Protein AF-A0A3M1XKI7-F1 (afdb_monomer)

pLDDT: mean 86.32, std 14.81, range [27.19, 98.44]

Sequence (392 aa):
MALGYVKENATAPNPTESLELVKTAMKYSIGLILTGIVLGLWGLAGMALGGWLFWTTPSRTWWDELGALIIVLGFIFFGGGVSTLIQGLTASTAVAHVAVAPAEARLGETLTLHITLTPRRTLRAGPATLTLNGKEFIKLWSGHITWSHTAQIVHQTLTLAETVDLVANQPQTYTAQLTLPLEAMPTFYRKEVLDCKLAFDWEIAFRLRLPGSPDLKEAVSLHVLPQAAKRPIVVSPSAPSLLTTDSLHLNVSRTTSALGDAVTGEITWFDLADAARPRALRIELGYRTVAGKWFWEKRRWEHVVDQATLSPLPSQRQRFTLRVTPESPLSYDGRLYQITWFLRAVADRPWAPDLRVELPLRILPPFNEAPSMLQQPDAHGARQSPLNPSHA

Structure (mmCIF, N/CA/C/O backbone):
data_AF-A0A3M1XKI7-F1
#
_entry.id   AF-A0A3M1XKI7-F1
#
loop_
_atom_site.group_PDB
_atom_site.id
_atom_site.type_symbol
_atom_site.label_atom_id
_atom_site.label_alt_id
_atom_site.label_comp_id
_atom_site.label_asym_id
_atom_site.label_entity_id
_atom_site.label_seq_id
_atom_site.pdbx_PDB_ins_code
_atom_site.Cartn_x
_atom_site.Cartn_y
_atom_site.Cartn_z
_atom_site.occupancy
_atom_site.B_iso_or_equiv
_atom_site.auth_seq_id
_atom_site.auth_comp_id
_atom_site.auth_asym_id
_atom_site.auth_atom_id
_atom_site.pdbx_PDB_model_num
ATOM 1 N N . MET A 1 1 ? -29.668 -11.699 -3.443 1.00 34.66 1 MET A N 1
ATOM 2 C CA . MET A 1 1 ? -28.795 -12.803 -2.993 1.00 34.66 1 MET A CA 1
ATOM 3 C C . MET A 1 1 ? -28.913 -12.845 -1.475 1.00 34.66 1 MET A C 1
ATOM 5 O O . MET A 1 1 ? -28.464 -11.912 -0.828 1.00 34.66 1 MET A O 1
ATOM 9 N N . ALA A 1 2 ? -29.672 -13.794 -0.924 1.00 27.19 2 ALA A N 1
ATOM 10 C CA . ALA A 1 2 ? -29.928 -13.874 0.514 1.00 27.19 2 ALA A CA 1
ATOM 11 C C . ALA A 1 2 ? -28.767 -14.627 1.183 1.00 27.19 2 ALA A C 1
ATOM 13 O O . ALA A 1 2 ? -28.587 -15.813 0.918 1.00 27.19 2 ALA A O 1
ATOM 14 N N . LEU A 1 3 ? -27.958 -13.941 1.998 1.00 33.09 3 LEU A N 1
ATOM 15 C CA . LEU A 1 3 ? -26.977 -14.601 2.861 1.00 33.09 3 LEU A CA 1
ATOM 16 C C . LEU A 1 3 ? -27.731 -15.310 3.995 1.00 33.09 3 LEU A C 1
ATOM 18 O O . LEU A 1 3 ? -28.325 -14.661 4.853 1.00 33.09 3 LEU A O 1
ATOM 22 N N . GLY A 1 4 ? -27.727 -16.643 3.981 1.00 29.69 4 GLY A N 1
ATOM 23 C CA . GLY A 1 4 ? -28.188 -17.452 5.104 1.00 29.69 4 GLY A CA 1
ATOM 24 C C . GLY A 1 4 ? -27.182 -17.371 6.252 1.00 29.69 4 GLY A C 1
ATOM 25 O O . GLY A 1 4 ? -26.031 -17.766 6.095 1.00 29.69 4 GLY A O 1
ATOM 26 N N . TYR A 1 5 ? -27.611 -16.846 7.398 1.00 34.28 5 TYR A N 1
ATOM 27 C CA . TYR A 1 5 ? -26.825 -16.818 8.630 1.00 34.28 5 TYR A CA 1
ATOM 28 C C . TYR A 1 5 ? -26.935 -18.185 9.324 1.00 34.28 5 TYR A C 1
ATOM 30 O O . TYR A 1 5 ? -28.012 -18.556 9.789 1.00 34.28 5 TYR A O 1
ATOM 38 N N . VAL A 1 6 ? -25.839 -18.947 9.385 1.00 36.28 6 VAL A N 1
ATOM 39 C CA . VAL A 1 6 ? -25.760 -20.184 10.179 1.00 36.28 6 VAL A CA 1
ATOM 40 C C . VAL A 1 6 ? -25.083 -19.847 11.504 1.00 36.28 6 VAL A C 1
ATOM 42 O O . VAL A 1 6 ? -23.902 -19.511 11.545 1.00 36.28 6 VAL A O 1
ATOM 45 N N . LYS A 1 7 ? -25.852 -19.906 12.594 1.00 39.62 7 LYS A N 1
ATOM 46 C CA . LYS A 1 7 ? -25.358 -19.711 13.959 1.00 39.62 7 LYS A CA 1
ATOM 47 C C . LYS A 1 7 ? -24.732 -21.017 14.446 1.00 39.62 7 LYS A C 1
ATOM 49 O O . LYS A 1 7 ? -25.446 -21.920 14.873 1.00 39.62 7 LYS A O 1
ATOM 54 N N . GLU A 1 8 ? -23.414 -21.123 14.364 1.00 39.97 8 GLU A N 1
ATOM 55 C CA . GLU A 1 8 ? -22.672 -22.265 14.896 1.00 39.97 8 GLU A CA 1
ATOM 56 C C . GLU A 1 8 ? -22.331 -22.003 16.374 1.00 39.97 8 GLU A C 1
ATOM 58 O O . GLU A 1 8 ? -21.681 -21.013 16.713 1.00 39.97 8 GLU A O 1
ATOM 63 N N . ASN A 1 9 ? -22.836 -22.842 17.282 1.00 42.56 9 ASN A N 1
ATOM 64 C CA . ASN A 1 9 ? -22.558 -22.722 18.715 1.00 42.56 9 ASN A CA 1
ATOM 65 C C . ASN A 1 9 ? -21.209 -23.389 19.019 1.00 42.56 9 ASN A C 1
ATOM 67 O O . ASN A 1 9 ? -21.126 -24.614 19.076 1.00 42.56 9 ASN A O 1
ATOM 71 N N . ALA A 1 10 ? -20.162 -22.591 19.225 1.00 45.34 10 ALA A N 1
ATOM 72 C CA . ALA A 1 10 ? -18.862 -23.089 19.667 1.00 45.34 10 ALA A CA 1
ATOM 73 C C . ALA A 1 10 ? -18.941 -23.718 21.074 1.00 45.34 10 ALA A C 1
ATOM 75 O O . ALA A 1 10 ? -19.666 -23.233 21.947 1.00 45.34 10 ALA A O 1
ATOM 76 N N . THR A 1 11 ? -18.173 -24.789 21.295 1.00 52.28 11 THR A N 1
ATOM 77 C CA . THR A 1 11 ? -18.030 -25.476 22.586 1.00 52.28 11 THR A CA 1
ATOM 78 C C . THR A 1 11 ? -17.563 -24.485 23.654 1.00 52.28 11 THR A C 1
ATOM 80 O O . THR A 1 11 ? -16.540 -23.821 23.485 1.00 52.28 11 THR A O 1
ATOM 83 N N . ALA A 1 12 ? -18.328 -24.351 24.739 1.00 45.75 12 ALA A N 1
ATOM 84 C CA . ALA A 1 12 ? -18.060 -23.354 25.771 1.00 45.75 12 ALA A CA 1
ATOM 85 C C . ALA A 1 12 ? -16.704 -23.609 26.471 1.00 45.75 12 ALA A C 1
ATOM 87 O O . ALA A 1 12 ? -16.420 -24.754 26.831 1.00 45.75 12 ALA A O 1
ATOM 88 N N . PRO A 1 13 ? -15.871 -22.573 26.689 1.00 52.44 13 PRO A N 1
ATOM 89 C CA . PRO A 1 13 ? -14.625 -22.700 27.442 1.00 52.44 13 PRO A CA 1
ATOM 90 C C . PRO A 1 13 ? -14.887 -23.083 28.906 1.00 52.44 13 PRO A C 1
ATOM 92 O O . PRO A 1 13 ? -15.961 -22.817 29.451 1.00 52.44 13 PRO A O 1
ATOM 95 N N . ASN A 1 14 ? -13.885 -23.688 29.554 1.00 68.44 14 ASN A N 1
ATOM 96 C CA . ASN A 1 14 ? -13.952 -24.093 30.958 1.00 68.44 14 ASN A CA 1
ATOM 97 C C . ASN A 1 14 ? -14.330 -22.880 31.845 1.00 68.44 14 ASN A C 1
ATOM 99 O O . ASN A 1 14 ? -13.650 -21.847 31.786 1.00 68.44 14 ASN A O 1
ATOM 103 N N . PRO A 1 15 ? -15.406 -22.952 32.655 1.00 72.69 15 PRO A N 1
ATOM 104 C CA . PRO A 1 15 ? -15.945 -21.800 33.382 1.00 72.69 15 PRO A CA 1
ATOM 105 C C . PRO A 1 15 ? -14.928 -21.106 34.298 1.00 72.69 15 PRO A C 1
ATOM 107 O O . PRO A 1 15 ? -14.992 -19.887 34.462 1.00 72.69 15 PRO A O 1
ATOM 110 N N . THR A 1 16 ? -13.959 -21.834 34.854 1.00 70.12 16 THR A N 1
ATOM 111 C CA . THR A 1 16 ? -12.923 -21.261 35.727 1.00 70.12 16 THR A CA 1
ATOM 112 C C . THR A 1 16 ? -11.928 -20.367 34.984 1.00 70.12 16 THR A C 1
ATOM 114 O O . THR A 1 16 ? -11.605 -19.289 35.483 1.00 70.12 16 THR A O 1
ATOM 117 N N . GLU A 1 17 ? -11.497 -20.738 33.775 1.00 70.19 17 GLU A N 1
ATOM 118 C CA . GLU A 1 17 ? -10.595 -19.909 32.956 1.00 70.19 17 GLU A CA 1
ATOM 119 C C . GLU A 1 17 ? -11.284 -18.626 32.478 1.00 70.19 17 GLU A C 1
ATOM 121 O O . GLU A 1 17 ? -10.689 -17.545 32.478 1.00 70.19 17 GLU A O 1
ATOM 126 N N . SER A 1 18 ? -12.576 -18.721 32.146 1.00 67.19 18 SER A N 1
ATOM 127 C CA . SER A 1 18 ? -13.370 -17.569 31.708 1.00 67.19 18 SER A CA 1
ATOM 128 C C . SER A 1 18 ? -13.482 -16.484 32.790 1.00 67.19 18 SER A C 1
ATOM 130 O O . SER A 1 18 ? -13.424 -15.290 32.494 1.00 67.19 18 SER A O 1
ATOM 132 N N . LEU A 1 19 ? -13.569 -16.882 34.062 1.00 75.00 19 LEU A N 1
ATOM 133 C CA . LEU A 1 19 ? -13.793 -15.963 35.175 1.00 75.00 19 LEU A CA 1
ATOM 134 C C . LEU A 1 19 ? -12.531 -15.157 35.534 1.00 75.00 19 LEU A C 1
ATOM 136 O O . LEU A 1 19 ? -12.621 -13.963 35.832 1.00 75.00 19 LEU A O 1
ATOM 140 N N . GLU A 1 20 ? -11.351 -15.776 35.471 1.00 77.06 20 GLU A N 1
ATOM 141 C CA . GLU A 1 20 ? -10.073 -15.088 35.708 1.00 77.06 20 GLU A CA 1
ATOM 142 C C . GLU A 1 20 ? -9.708 -14.132 34.562 1.00 77.06 20 GLU A C 1
ATOM 144 O O . GLU A 1 20 ? -9.237 -13.014 34.811 1.00 77.06 20 GLU A O 1
ATOM 149 N N . LEU A 1 21 ? -10.030 -14.496 33.314 1.00 72.81 21 LEU A N 1
ATOM 150 C CA . LEU A 1 21 ? -9.920 -13.593 32.164 1.00 72.81 21 LEU A CA 1
ATOM 151 C C . LEU A 1 21 ? -10.811 -12.355 32.334 1.00 72.81 21 LEU A C 1
ATOM 153 O O . LEU A 1 21 ? -10.346 -11.227 32.147 1.00 72.81 21 LEU A O 1
ATOM 157 N N . VAL A 1 22 ? -12.064 -12.537 32.768 1.00 72.94 22 VAL A N 1
ATOM 158 C CA . VAL A 1 22 ? -12.999 -11.424 33.005 1.00 72.94 22 VAL A CA 1
ATOM 159 C C . VAL A 1 22 ? -12.506 -10.502 34.124 1.00 72.94 22 VAL A C 1
ATOM 161 O O . VAL A 1 22 ? -12.488 -9.281 33.945 1.00 72.94 22 VAL A O 1
ATOM 164 N N . LYS A 1 23 ? -12.043 -11.044 35.259 1.00 77.50 23 LYS A N 1
ATOM 165 C CA . LYS A 1 23 ? -11.505 -10.231 36.368 1.00 77.50 23 LYS A CA 1
ATOM 166 C C . LYS A 1 23 ? -10.285 -9.420 35.947 1.00 77.50 23 LYS A C 1
ATOM 168 O O . LYS A 1 23 ? -10.199 -8.233 36.269 1.00 77.50 23 LYS A O 1
ATOM 173 N N . THR A 1 24 ? -9.351 -10.044 35.234 1.00 77.69 24 THR A N 1
ATOM 174 C CA . THR A 1 24 ? -8.117 -9.395 34.769 1.00 77.69 24 THR A CA 1
ATOM 175 C C . THR A 1 24 ? -8.442 -8.256 33.809 1.00 77.69 24 THR A C 1
ATOM 177 O O . THR A 1 24 ? -7.958 -7.134 33.965 1.00 77.69 24 THR A O 1
ATOM 180 N N . ALA A 1 25 ? -9.359 -8.504 32.877 1.00 72.25 25 ALA A N 1
ATOM 181 C CA . ALA A 1 25 ? -9.771 -7.518 31.897 1.00 72.25 25 ALA A CA 1
ATOM 182 C C . ALA A 1 25 ? -10.588 -6.362 32.509 1.00 72.25 25 ALA A C 1
ATOM 184 O O . ALA A 1 25 ? -10.471 -5.217 32.059 1.00 72.25 25 ALA A O 1
ATOM 185 N N . MET A 1 26 ? -11.389 -6.630 33.547 1.00 76.38 26 MET A N 1
ATOM 186 C CA . MET A 1 26 ? -12.125 -5.603 34.291 1.00 76.38 26 MET A CA 1
ATOM 187 C C . MET A 1 26 ? -11.172 -4.701 35.081 1.00 76.38 26 MET A C 1
ATOM 189 O O . MET A 1 26 ? -11.261 -3.477 34.960 1.00 76.38 26 MET A O 1
ATOM 193 N N . LYS A 1 27 ? -10.209 -5.284 35.811 1.00 81.62 27 LYS A N 1
ATOM 194 C CA . LYS A 1 27 ? -9.153 -4.533 36.512 1.00 81.62 27 LYS A CA 1
ATOM 195 C C . LYS A 1 27 ? -8.375 -3.632 35.554 1.00 81.62 27 LYS A C 1
ATOM 197 O O . LYS A 1 27 ? -8.155 -2.468 35.870 1.00 81.62 27 LYS A O 1
ATOM 202 N N . TYR A 1 28 ? -8.037 -4.142 34.369 1.00 82.38 28 TYR A N 1
ATOM 203 C CA . TYR A 1 28 ? -7.359 -3.363 33.335 1.00 82.38 28 TYR A CA 1
ATOM 204 C C . TYR A 1 28 ? -8.195 -2.161 32.862 1.00 82.38 28 TYR A C 1
ATOM 206 O O . TYR A 1 28 ? -7.693 -1.040 32.828 1.00 82.38 28 TYR A O 1
ATOM 214 N N . SER A 1 29 ? -9.489 -2.358 32.574 1.00 79.94 29 SER A N 1
ATOM 215 C CA . SER A 1 29 ? -10.368 -1.257 32.143 1.00 79.94 29 SER A CA 1
ATOM 216 C C . SER A 1 29 ? -10.566 -0.185 33.222 1.00 79.94 29 SER A C 1
ATOM 218 O O . SER A 1 29 ? -10.516 1.003 32.916 1.00 79.94 29 SER A O 1
ATOM 220 N N . ILE A 1 30 ? -10.722 -0.587 34.489 1.00 84.38 30 ILE A N 1
ATOM 221 C CA . ILE A 1 30 ? -10.823 0.344 35.622 1.00 84.38 30 ILE A CA 1
ATOM 222 C C . ILE A 1 30 ? -9.512 1.119 35.785 1.00 84.38 30 ILE A C 1
ATOM 224 O O . ILE A 1 30 ? -9.542 2.334 35.970 1.00 84.38 30 ILE A O 1
ATOM 228 N N . GLY A 1 31 ? -8.371 0.433 35.659 1.00 84.12 31 GLY A N 1
ATOM 229 C CA . GLY A 1 31 ? -7.050 1.055 35.667 1.00 84.12 31 GLY A CA 1
ATOM 230 C C . GLY A 1 31 ? -6.922 2.144 34.602 1.00 84.12 31 GLY A C 1
ATOM 231 O O . GLY A 1 31 ? -6.603 3.277 34.943 1.00 84.12 31 GLY A O 1
ATOM 232 N N . LEU A 1 32 ? -7.266 1.843 33.344 1.00 83.50 32 LEU A N 1
ATOM 233 C CA . LEU A 1 32 ? -7.232 2.819 32.245 1.00 83.50 32 LEU A CA 1
ATOM 234 C C . LEU A 1 32 ? -8.127 4.039 32.493 1.00 83.50 32 LEU A C 1
ATOM 236 O O . LEU A 1 32 ? -7.704 5.165 32.239 1.00 83.50 32 LEU A O 1
ATOM 240 N N . ILE A 1 33 ? -9.340 3.832 33.016 1.00 84.50 33 ILE A N 1
ATOM 241 C CA . ILE A 1 33 ? -10.265 4.926 33.349 1.00 84.50 33 ILE A CA 1
ATOM 242 C C . ILE A 1 33 ? -9.651 5.838 34.416 1.00 84.50 33 ILE A C 1
ATOM 244 O O . ILE A 1 33 ? -9.620 7.055 34.241 1.00 84.50 33 ILE A O 1
ATOM 248 N N . LEU A 1 34 ? -9.138 5.261 35.507 1.00 88.81 34 LEU A N 1
ATOM 249 C CA . LEU A 1 34 ? -8.535 6.025 36.601 1.00 88.81 34 LEU A CA 1
ATOM 250 C C . LEU A 1 34 ? -7.282 6.773 36.142 1.00 88.81 34 LEU A C 1
ATOM 252 O O . LEU A 1 34 ? -7.149 7.963 36.420 1.00 88.81 34 LEU A O 1
ATOM 256 N N . THR A 1 35 ? -6.395 6.110 35.395 1.00 88.88 35 THR A N 1
ATOM 257 C CA . THR A 1 35 ? -5.216 6.746 34.799 1.00 88.88 35 THR A CA 1
ATOM 258 C C . THR A 1 35 ? -5.622 7.907 33.894 1.00 88.88 35 THR A C 1
ATOM 260 O O . THR A 1 35 ? -5.040 8.985 34.001 1.00 88.88 35 THR A O 1
ATOM 263 N N . GLY A 1 36 ? -6.658 7.735 33.069 1.00 85.00 36 GLY A N 1
ATOM 264 C CA . GLY A 1 36 ? -7.154 8.794 32.196 1.00 85.00 36 GLY A CA 1
ATOM 265 C C . GLY A 1 36 ? -7.702 10.004 32.945 1.00 85.00 36 GLY A C 1
ATOM 266 O O . GLY A 1 36 ? -7.373 11.139 32.601 1.00 85.00 36 GLY A O 1
ATOM 267 N N . ILE A 1 37 ? -8.462 9.778 34.020 1.00 89.88 37 ILE A N 1
ATOM 268 C CA . ILE A 1 37 ? -8.962 10.850 34.894 1.00 89.88 37 ILE A CA 1
ATOM 269 C C . ILE A 1 37 ? -7.797 11.603 35.546 1.00 89.88 37 ILE A C 1
ATOM 271 O O . ILE A 1 37 ? -7.767 12.831 35.504 1.00 89.88 37 ILE A O 1
ATOM 275 N N . VAL A 1 38 ? -6.823 10.889 36.116 1.00 93.19 38 VAL A N 1
ATOM 276 C CA . VAL A 1 38 ? -5.672 11.508 36.793 1.00 93.19 38 VAL A CA 1
ATOM 277 C C . VAL A 1 38 ? -4.837 12.337 35.816 1.00 93.19 38 VAL A C 1
ATOM 279 O O . VAL A 1 38 ? -4.540 13.493 36.114 1.00 93.19 38 VAL A O 1
ATOM 282 N N . LEU A 1 39 ? -4.507 11.793 34.639 1.00 90.00 39 LEU A N 1
ATOM 283 C CA . LEU A 1 39 ? -3.767 12.520 33.599 1.00 90.00 39 LEU A CA 1
ATOM 284 C C . LEU A 1 39 ? -4.556 13.731 33.085 1.00 90.00 39 LEU A C 1
ATOM 286 O O . LEU A 1 39 ? -3.978 14.797 32.886 1.00 90.00 39 LEU A O 1
ATOM 290 N N . GLY A 1 40 ? -5.876 13.593 32.925 1.00 89.06 40 GLY A N 1
ATOM 291 C CA . GLY A 1 40 ? -6.766 14.689 32.547 1.00 89.06 40 GLY A CA 1
ATOM 292 C C . GLY A 1 40 ? -6.742 15.836 33.558 1.00 89.06 40 GLY A C 1
ATOM 293 O O . GLY A 1 40 ? -6.562 16.994 33.181 1.00 89.06 40 GLY A O 1
ATOM 294 N N . LEU A 1 41 ? -6.859 15.518 34.850 1.00 93.75 41 LEU A N 1
ATOM 295 C CA . LEU A 1 41 ? -6.801 16.504 35.932 1.00 93.75 41 LEU A CA 1
ATOM 296 C C . LEU A 1 41 ? -5.425 17.174 36.030 1.00 93.75 41 LEU A C 1
ATOM 298 O O . LEU A 1 41 ? -5.355 18.391 36.188 1.00 93.75 41 LEU A O 1
ATOM 302 N N . TRP A 1 42 ? -4.338 16.413 35.879 1.00 92.38 42 TRP A N 1
ATOM 303 C CA . TRP A 1 42 ? -2.980 16.962 35.816 1.00 92.38 42 TRP A CA 1
ATOM 304 C C . TRP A 1 42 ? -2.788 17.896 34.623 1.00 92.38 42 TRP A C 1
ATOM 306 O O . TRP A 1 42 ? -2.212 18.971 34.773 1.00 92.38 42 TRP A O 1
ATOM 316 N N . GLY A 1 43 ? -3.312 17.523 33.454 1.00 91.25 43 GLY A N 1
ATOM 317 C CA . GLY A 1 43 ? -3.290 18.370 32.268 1.00 91.25 43 GLY A CA 1
ATOM 318 C C . GLY A 1 43 ? -4.015 19.698 32.487 1.00 91.25 43 GLY A C 1
ATOM 319 O O . GLY A 1 43 ? -3.465 20.757 32.185 1.00 91.25 43 GLY A O 1
ATOM 320 N N . LEU A 1 44 ? -5.214 19.658 33.082 1.00 93.50 44 LEU A N 1
ATOM 321 C CA . LEU A 1 44 ? -5.987 20.853 33.445 1.00 93.50 44 LEU A CA 1
ATOM 322 C C . LEU A 1 44 ? -5.256 21.737 34.461 1.00 93.50 44 LEU A C 1
ATOM 324 O O . LEU A 1 44 ? -5.186 22.950 34.269 1.00 93.50 44 LEU A O 1
ATOM 328 N N . ALA A 1 45 ? -4.681 21.140 35.506 1.00 93.25 45 ALA A N 1
ATOM 329 C CA . ALA A 1 45 ? -3.898 21.864 36.502 1.00 93.25 45 ALA A CA 1
ATOM 330 C C . ALA A 1 45 ? -2.658 22.525 35.878 1.00 93.25 45 ALA A C 1
ATOM 332 O O . ALA A 1 45 ? -2.380 23.688 36.164 1.00 93.25 45 ALA A O 1
ATOM 333 N N . GLY A 1 46 ? -1.961 21.821 34.979 1.00 91.00 46 GLY A N 1
ATOM 334 C CA . GLY A 1 46 ? -0.844 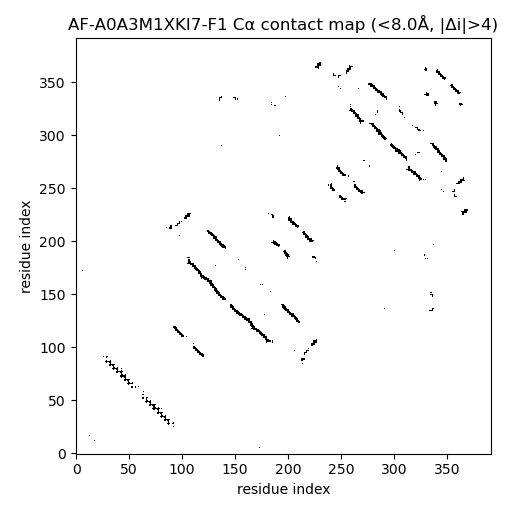22.365 34.209 1.00 91.00 46 GLY A CA 1
ATOM 335 C C . GLY A 1 46 ? -1.268 23.559 33.356 1.00 91.00 46 GLY A C 1
ATOM 336 O O . GLY A 1 46 ? -0.675 24.625 33.465 1.00 91.00 46 GLY A O 1
ATOM 337 N N . MET A 1 47 ? -2.343 23.439 32.574 1.00 92.56 47 MET A N 1
ATOM 338 C CA . MET A 1 47 ? -2.846 24.554 31.760 1.00 92.56 47 MET A CA 1
ATOM 339 C C . MET A 1 47 ? -3.249 25.767 32.611 1.00 92.56 47 MET A C 1
ATOM 341 O O . MET A 1 47 ? -2.917 26.895 32.250 1.00 92.56 47 MET A O 1
ATOM 345 N N . ALA A 1 48 ? -3.911 25.552 33.752 1.00 93.06 48 ALA A N 1
ATOM 346 C CA . ALA A 1 48 ? -4.287 26.629 34.667 1.00 93.06 48 ALA A CA 1
ATOM 347 C C . ALA A 1 48 ? -3.058 27.318 35.286 1.00 93.06 48 ALA A C 1
ATOM 349 O O . ALA A 1 48 ? -2.978 28.545 35.282 1.00 93.06 48 ALA A O 1
ATOM 350 N N . LEU A 1 49 ? -2.082 26.541 35.770 1.00 92.50 49 LEU A N 1
ATOM 351 C CA . LEU A 1 49 ? -0.848 27.064 36.362 1.00 92.50 49 LEU A CA 1
ATOM 352 C C . LEU A 1 49 ? 0.012 27.797 35.327 1.00 92.50 49 LEU A C 1
ATOM 354 O O . LEU A 1 49 ? 0.501 28.889 35.595 1.00 92.50 49 LEU A O 1
ATOM 358 N N . GLY A 1 50 ? 0.180 27.211 34.142 1.00 89.25 50 GLY A N 1
ATOM 359 C CA . GLY A 1 50 ? 0.946 27.808 33.055 1.00 89.25 50 GLY A CA 1
ATOM 360 C C . GLY A 1 50 ? 0.292 29.085 32.526 1.00 89.25 50 GLY A C 1
ATOM 361 O O . GLY A 1 50 ? 0.986 30.075 32.322 1.00 89.25 50 GLY A O 1
ATOM 362 N N . GLY A 1 51 ? -1.041 29.109 32.393 1.00 89.88 51 GLY A N 1
ATOM 363 C CA . GLY A 1 51 ? -1.792 30.318 32.043 1.00 89.88 51 GLY A CA 1
ATOM 364 C C . GLY A 1 51 ? -1.698 31.406 33.115 1.00 89.88 51 GLY A C 1
ATOM 365 O O . GLY A 1 51 ? -1.539 32.579 32.785 1.00 89.88 51 GLY A O 1
ATOM 366 N N . TRP A 1 52 ? -1.733 31.023 34.395 1.00 92.94 52 TRP A N 1
ATOM 367 C CA . TRP A 1 52 ? -1.540 31.954 35.506 1.00 92.94 52 TRP A CA 1
ATOM 368 C C . TRP A 1 52 ? -0.130 32.556 35.510 1.00 92.94 52 TRP A C 1
ATOM 370 O O . TRP A 1 52 ? 0.004 33.776 35.611 1.00 92.94 52 TRP A O 1
ATOM 380 N N . LEU A 1 53 ? 0.910 31.733 35.337 1.00 87.94 53 LEU A N 1
ATOM 381 C CA . LEU A 1 53 ? 2.293 32.204 35.223 1.00 87.94 53 LEU A CA 1
ATOM 382 C C . LEU A 1 53 ? 2.431 33.171 34.047 1.00 87.94 53 LEU A C 1
ATOM 384 O O . LEU A 1 53 ? 2.863 34.297 34.246 1.00 87.94 53 LEU A O 1
ATOM 388 N N . PHE A 1 54 ? 1.950 32.773 32.868 1.00 85.44 54 PHE A N 1
ATOM 389 C CA . PHE A 1 54 ? 2.019 33.577 31.648 1.00 85.44 54 PHE A CA 1
ATOM 390 C C . PHE A 1 54 ? 1.315 34.939 31.775 1.00 85.44 54 PHE A C 1
ATOM 392 O O . PHE A 1 54 ? 1.743 35.916 31.170 1.00 85.44 54 PHE A O 1
ATOM 399 N N . TRP A 1 55 ? 0.228 35.022 32.549 1.00 87.75 55 TRP A N 1
ATOM 400 C CA . TRP A 1 55 ? -0.522 36.268 32.734 1.00 87.75 55 TRP A CA 1
ATOM 401 C C . TRP A 1 55 ? 0.060 37.186 33.817 1.00 87.75 55 TRP A C 1
ATOM 403 O O . TRP A 1 55 ? -0.107 38.403 33.756 1.00 87.75 55 TRP A O 1
ATOM 413 N N . THR A 1 56 ? 0.685 36.617 34.850 1.00 88.94 56 THR A N 1
ATOM 414 C CA . THR A 1 56 ? 1.096 37.370 36.048 1.00 88.94 56 THR A CA 1
ATOM 415 C C . THR A 1 56 ? 2.542 37.843 36.012 1.00 88.94 56 THR A C 1
ATOM 417 O O . THR A 1 56 ? 2.889 38.767 36.752 1.00 88.94 56 THR A O 1
ATOM 420 N N . THR A 1 57 ? 3.387 37.264 35.158 1.00 81.19 57 THR A N 1
ATOM 421 C CA . THR A 1 57 ? 4.781 37.686 35.042 1.00 81.19 57 THR A CA 1
ATOM 422 C C . THR A 1 57 ? 4.936 38.893 34.114 1.00 81.19 57 THR A C 1
ATOM 424 O O . THR A 1 57 ? 4.359 38.927 33.028 1.00 81.19 57 THR A O 1
ATOM 427 N N . PRO A 1 58 ? 5.701 39.925 34.520 1.00 83.56 58 PRO A N 1
ATOM 428 C CA . PRO A 1 58 ? 5.974 41.061 33.654 1.00 83.56 58 PRO A CA 1
ATOM 429 C C . PRO A 1 58 ? 6.673 40.591 32.374 1.00 83.56 58 PRO A C 1
ATOM 431 O O . PRO A 1 58 ? 7.672 39.869 32.430 1.00 83.56 58 PRO A O 1
ATOM 434 N N . SER A 1 59 ? 6.148 41.037 31.232 1.00 69.12 59 SER A N 1
ATOM 435 C CA . SER A 1 59 ? 6.602 40.654 29.893 1.00 69.12 59 SER A CA 1
ATOM 436 C C . SER A 1 59 ? 8.115 40.860 29.744 1.00 69.12 59 SER A C 1
ATOM 438 O O . SER A 1 59 ? 8.565 42.003 29.880 1.00 69.12 59 SER A O 1
ATOM 440 N N . ARG A 1 60 ? 8.862 39.792 29.406 1.00 62.25 60 ARG A N 1
ATOM 441 C CA . ARG A 1 60 ? 10.343 39.691 29.249 1.00 62.25 60 ARG A CA 1
ATOM 442 C C . ARG A 1 60 ? 11.099 39.006 30.392 1.00 62.25 60 ARG A C 1
ATOM 444 O O . ARG A 1 60 ? 12.245 39.363 30.675 1.00 62.25 60 ARG A O 1
ATOM 451 N N . THR A 1 61 ? 10.528 37.982 31.009 1.00 78.50 61 THR A N 1
ATOM 452 C CA . THR A 1 61 ? 11.320 37.078 31.859 1.00 78.50 61 THR A CA 1
ATOM 453 C C . THR A 1 61 ? 11.226 35.643 31.355 1.00 78.50 61 THR A C 1
ATOM 455 O O . THR A 1 61 ? 10.284 35.276 30.663 1.00 78.50 61 THR A O 1
ATOM 458 N N . TRP A 1 62 ? 12.214 34.815 31.703 1.00 85.25 62 TRP A N 1
ATOM 459 C CA . TRP A 1 62 ? 12.261 33.377 31.390 1.00 85.25 62 TRP A CA 1
ATOM 460 C C . TRP A 1 62 ? 11.019 32.594 31.871 1.00 85.25 62 TRP A C 1
ATOM 462 O O . TRP A 1 62 ? 10.771 31.475 31.427 1.00 85.25 62 TRP A O 1
ATOM 472 N N . TRP A 1 63 ? 10.214 33.188 32.755 1.00 82.00 63 TRP A N 1
ATOM 473 C CA . TRP A 1 63 ? 8.931 32.653 33.196 1.00 82.00 63 TRP A CA 1
ATOM 474 C C . TRP A 1 63 ? 7.884 32.558 32.084 1.00 82.00 63 TRP A C 1
ATOM 476 O O . TRP A 1 63 ? 7.058 31.649 32.136 1.00 82.00 63 TRP A O 1
ATOM 486 N N . ASP A 1 64 ? 7.944 33.421 31.065 1.00 82.44 64 ASP A N 1
ATOM 487 C CA . ASP A 1 64 ? 7.013 33.380 29.931 1.00 82.44 64 ASP A CA 1
ATOM 488 C C . ASP A 1 64 ? 7.221 32.081 29.122 1.00 82.44 64 ASP A C 1
ATOM 490 O O . ASP A 1 64 ? 6.263 31.389 28.765 1.00 82.44 64 ASP A O 1
ATOM 494 N N . GLU A 1 65 ? 8.485 31.693 28.908 1.00 86.50 65 GLU A N 1
ATOM 495 C CA . GLU A 1 65 ? 8.858 30.441 28.235 1.00 86.50 65 GLU A CA 1
ATOM 496 C C . GLU A 1 65 ? 8.474 29.211 29.069 1.00 86.50 65 GLU A C 1
ATOM 498 O O . GLU A 1 65 ? 7.937 28.235 28.538 1.00 86.50 65 GLU A O 1
ATOM 503 N N . LEU A 1 66 ? 8.693 29.266 30.387 1.00 87.69 66 LEU A N 1
ATOM 504 C CA . LEU A 1 66 ? 8.327 28.182 31.298 1.00 87.69 66 LEU A CA 1
ATOM 505 C C . LEU A 1 66 ? 6.803 28.013 31.404 1.00 87.69 66 LEU A C 1
ATOM 507 O O . LEU A 1 66 ? 6.306 26.887 31.362 1.00 87.69 66 LEU A O 1
ATOM 511 N N . GLY A 1 67 ? 6.050 29.113 31.480 1.00 87.12 67 GLY A N 1
ATOM 512 C CA . GLY A 1 67 ? 4.588 29.108 31.457 1.00 87.12 67 GLY A CA 1
ATOM 513 C C . GLY A 1 67 ? 4.042 28.495 30.166 1.00 87.12 67 GLY A C 1
ATOM 514 O O . GLY A 1 67 ? 3.207 27.590 30.223 1.00 87.12 67 GLY A O 1
ATOM 515 N N . ALA A 1 68 ? 4.571 28.903 29.007 1.00 88.69 68 ALA A N 1
ATOM 516 C CA . ALA A 1 68 ? 4.200 28.332 27.711 1.00 88.69 68 ALA A CA 1
ATOM 517 C C . ALA A 1 68 ? 4.508 26.825 27.622 1.00 88.69 68 ALA A C 1
ATOM 519 O O . ALA A 1 68 ? 3.661 26.048 27.172 1.00 88.69 68 ALA A O 1
ATOM 520 N N . LEU A 1 69 ? 5.678 26.387 28.101 1.00 91.06 69 LEU A N 1
ATOM 521 C CA . LEU A 1 69 ? 6.044 24.969 28.150 1.00 91.06 69 LEU A CA 1
ATOM 522 C C . LEU A 1 69 ? 5.072 24.156 29.022 1.00 91.06 69 LEU A C 1
ATOM 524 O O . LEU A 1 69 ? 4.632 23.081 28.610 1.00 91.06 69 LEU A O 1
ATOM 528 N N . ILE A 1 70 ? 4.702 24.671 30.200 1.00 92.75 70 ILE A N 1
ATOM 529 C CA . ILE A 1 70 ? 3.738 24.021 31.099 1.00 92.75 70 ILE A CA 1
ATOM 530 C C . ILE A 1 70 ? 2.359 23.907 30.435 1.00 92.75 70 ILE A C 1
ATOM 532 O O . ILE A 1 70 ? 1.724 22.859 30.548 1.00 92.75 70 ILE A O 1
ATOM 536 N N . ILE A 1 71 ? 1.904 24.937 29.712 1.00 91.62 71 ILE A N 1
ATOM 537 C CA . ILE A 1 71 ? 0.642 24.886 28.957 1.00 91.62 71 ILE A CA 1
ATOM 538 C C . ILE A 1 71 ? 0.692 23.764 27.911 1.00 91.62 71 ILE A C 1
ATOM 540 O O . ILE A 1 71 ? -0.226 22.945 27.849 1.00 91.62 71 ILE A O 1
ATOM 544 N N . VAL A 1 72 ? 1.768 23.688 27.118 1.00 92.62 72 VAL A N 1
ATOM 545 C CA . VAL A 1 72 ? 1.942 22.646 26.089 1.00 92.62 72 VAL A CA 1
ATOM 546 C C . VAL A 1 72 ? 1.933 21.249 26.711 1.00 92.62 72 VAL A C 1
ATOM 548 O O . VAL A 1 72 ? 1.210 20.371 26.237 1.00 92.62 72 VAL A O 1
ATOM 551 N N . LEU A 1 73 ? 2.677 21.038 27.801 1.00 92.12 73 LEU A N 1
ATOM 552 C CA . LEU A 1 73 ? 2.657 19.773 28.540 1.00 92.12 73 LEU A CA 1
ATOM 553 C C . LEU A 1 73 ? 1.259 19.465 29.091 1.00 92.12 73 LEU A C 1
ATOM 555 O O . LEU A 1 73 ? 0.799 18.329 28.986 1.00 92.12 73 LEU A O 1
ATOM 559 N N . GLY A 1 74 ? 0.555 20.472 29.611 1.00 91.12 74 GLY A N 1
ATOM 560 C CA . GLY A 1 74 ? -0.816 20.351 30.095 1.00 91.12 74 GLY A CA 1
ATOM 561 C C . GLY A 1 74 ? -1.778 19.841 29.018 1.00 91.12 74 GLY A C 1
ATOM 562 O O . GLY A 1 74 ? -2.535 18.901 29.267 1.00 91.12 74 GLY A O 1
ATOM 563 N N . PHE A 1 75 ? -1.689 20.373 27.794 1.00 93.12 75 PHE A N 1
ATOM 564 C CA . PHE A 1 75 ? -2.460 19.875 26.650 1.00 93.12 75 PHE A CA 1
ATOM 565 C C . PHE A 1 75 ? -2.113 18.427 26.284 1.00 93.12 75 PHE A C 1
ATOM 567 O O . PHE A 1 75 ? -3.019 17.638 26.009 1.00 93.12 75 PHE A O 1
ATOM 574 N N . ILE A 1 76 ? -0.828 18.056 26.309 1.00 91.31 76 ILE A N 1
ATOM 575 C CA . ILE A 1 76 ? -0.381 16.680 26.036 1.00 91.31 76 ILE A CA 1
ATOM 576 C C . ILE A 1 76 ? -0.973 15.709 27.068 1.00 91.31 76 ILE A C 1
ATOM 578 O O . ILE A 1 76 ? -1.562 14.694 26.690 1.00 91.31 76 ILE A O 1
ATOM 582 N N . PHE A 1 77 ? -0.873 16.031 28.361 1.00 90.31 77 PHE A N 1
ATOM 583 C CA . PHE A 1 77 ? -1.424 15.206 29.438 1.00 90.31 77 PHE A CA 1
ATOM 584 C C . PHE A 1 77 ? -2.946 15.113 29.382 1.00 90.31 77 PHE A C 1
ATOM 586 O O . PHE A 1 77 ? -3.494 14.019 29.512 1.00 90.31 77 PHE A O 1
ATOM 593 N N . PHE A 1 78 ? -3.631 16.229 29.126 1.00 90.69 78 PHE A N 1
ATOM 594 C CA . PHE A 1 78 ? -5.083 16.240 28.988 1.00 90.69 78 PHE A CA 1
ATOM 595 C C . PHE A 1 78 ? -5.544 15.376 27.810 1.00 90.69 78 PHE A C 1
ATOM 597 O O . PHE A 1 78 ? -6.407 14.514 27.976 1.00 90.69 78 PHE A O 1
ATOM 604 N N . GLY A 1 79 ? -4.922 15.538 26.637 1.00 89.69 79 GLY A N 1
ATOM 605 C CA . GLY A 1 79 ? -5.209 14.721 25.458 1.00 89.69 79 GLY A CA 1
ATOM 606 C C . GLY A 1 79 ? -4.958 13.228 25.700 1.00 89.69 79 GLY A C 1
ATOM 607 O O . GLY A 1 79 ? -5.805 12.394 25.371 1.00 89.69 79 GLY A O 1
ATOM 608 N N . GLY A 1 80 ? -3.836 12.885 26.343 1.00 88.81 80 GLY A N 1
ATOM 609 C CA . GLY A 1 80 ? -3.532 11.512 26.756 1.00 88.81 80 GLY A CA 1
ATOM 610 C C . GLY A 1 80 ? -4.546 10.951 27.762 1.00 88.81 80 GLY A C 1
ATOM 611 O O . GLY A 1 80 ? -4.981 9.803 27.632 1.00 88.81 80 GLY A O 1
ATOM 612 N N . GLY A 1 81 ? -4.985 11.771 28.720 1.00 87.38 81 GLY A N 1
ATOM 613 C CA . GLY A 1 81 ? -5.992 11.414 29.717 1.00 87.38 81 GLY A CA 1
ATOM 614 C C . GLY A 1 81 ? -7.365 11.126 29.106 1.00 87.38 81 GLY A C 1
ATOM 615 O O . GLY A 1 81 ? -7.975 10.096 29.387 1.00 87.38 81 GLY A O 1
ATOM 616 N N . VAL A 1 82 ? -7.824 11.979 28.187 1.00 88.62 82 VAL A N 1
ATOM 617 C CA . VAL A 1 82 ? -9.083 11.767 27.453 1.00 88.62 82 VAL A CA 1
ATOM 618 C C . VAL A 1 82 ? -9.019 10.495 26.599 1.00 88.62 82 VAL A C 1
ATOM 620 O O . VAL A 1 82 ? -9.956 9.699 26.616 1.00 88.62 82 VAL A O 1
ATOM 623 N N . SER A 1 83 ? -7.911 10.260 25.887 1.00 85.94 83 SER A N 1
ATOM 624 C CA . SER A 1 83 ? -7.733 9.061 25.054 1.00 85.94 83 SER A CA 1
ATOM 625 C C . SER A 1 83 ? -7.780 7.762 25.871 1.00 85.94 83 SER A C 1
ATOM 627 O O . SER A 1 83 ? -8.514 6.831 25.532 1.00 85.94 83 SER A O 1
ATOM 629 N N . THR A 1 84 ? -7.059 7.709 26.994 1.00 84.69 84 THR A N 1
ATOM 630 C CA . THR A 1 84 ? -7.039 6.536 27.889 1.00 84.69 84 THR A CA 1
ATOM 631 C C . THR A 1 84 ? -8.392 6.293 28.563 1.00 84.69 84 THR A C 1
ATOM 633 O O . THR A 1 84 ? -8.828 5.145 28.662 1.00 84.69 84 THR A O 1
ATO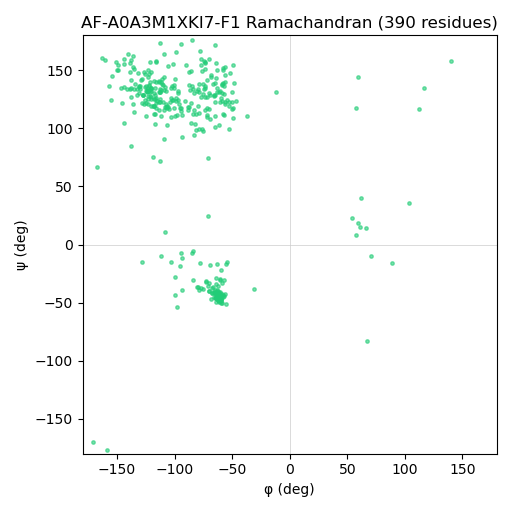M 636 N N . LEU A 1 85 ? -9.115 7.355 28.933 1.00 84.69 85 LEU A N 1
ATOM 637 C CA . LEU A 1 85 ? -10.490 7.263 29.429 1.00 84.69 85 LEU A CA 1
ATOM 638 C C . LEU A 1 85 ? -11.437 6.648 28.383 1.00 84.69 85 LEU A C 1
ATOM 640 O O . LEU A 1 85 ? -12.187 5.724 28.695 1.00 84.69 85 LEU A O 1
ATOM 644 N N . ILE A 1 86 ? -11.377 7.121 27.133 1.00 83.75 86 ILE A N 1
ATOM 645 C CA . ILE A 1 86 ? -12.160 6.598 25.998 1.00 83.75 86 ILE A CA 1
ATOM 646 C C . ILE A 1 86 ? -11.875 5.104 25.782 1.00 83.75 86 ILE A C 1
ATOM 648 O O . ILE A 1 86 ? -12.819 4.323 25.624 1.00 83.75 86 ILE A O 1
ATOM 652 N N . GLN A 1 87 ? -10.601 4.697 25.812 1.00 81.19 87 GLN A N 1
ATOM 653 C CA . GLN A 1 87 ? -10.188 3.292 25.700 1.00 81.19 87 GLN A CA 1
ATOM 654 C C . GLN A 1 87 ? -10.715 2.441 26.861 1.00 81.19 87 GLN A C 1
ATOM 656 O O . GLN A 1 87 ? -11.219 1.341 26.648 1.00 81.19 87 GLN A O 1
ATOM 661 N N . GLY A 1 88 ? -10.654 2.952 28.092 1.00 79.06 88 GLY A N 1
ATOM 662 C CA . GLY A 1 88 ? -11.186 2.264 29.266 1.00 79.06 88 GLY A CA 1
ATOM 663 C C . GLY A 1 88 ? -12.703 2.053 29.194 1.00 79.06 88 GLY A C 1
ATOM 664 O O . GLY A 1 88 ? -13.190 0.951 29.455 1.00 79.06 88 GLY A O 1
ATOM 665 N N . LEU A 1 89 ? -13.452 3.074 28.766 1.00 83.50 89 LEU A N 1
ATOM 666 C CA . LEU A 1 89 ? -14.906 3.002 28.585 1.00 83.50 89 LEU A CA 1
ATOM 667 C C . LEU A 1 89 ? -15.305 1.985 27.505 1.00 83.50 89 LEU A C 1
ATOM 669 O O . LEU A 1 89 ? -16.175 1.142 27.742 1.00 83.50 89 LEU A O 1
ATOM 673 N N . THR A 1 90 ? -14.634 1.999 26.352 1.00 80.12 90 THR A N 1
ATOM 674 C CA . THR A 1 90 ? -14.876 1.020 25.276 1.00 80.12 90 THR A CA 1
ATOM 675 C C . THR A 1 90 ? -14.517 -0.398 25.705 1.00 80.12 90 THR A C 1
ATOM 677 O O . THR A 1 90 ? -15.361 -1.291 25.613 1.00 80.12 90 THR A O 1
ATOM 680 N N . ALA A 1 91 ? -13.324 -0.598 26.274 1.00 80.38 91 ALA A N 1
ATOM 681 C CA . ALA A 1 91 ? -12.875 -1.900 26.761 1.00 80.38 91 ALA A CA 1
ATOM 682 C C . ALA A 1 91 ? -13.781 -2.462 27.867 1.00 80.38 91 ALA A C 1
ATOM 684 O O . ALA A 1 91 ? -13.931 -3.676 27.983 1.00 80.38 91 ALA A O 1
ATOM 685 N N . SER A 1 92 ? -14.416 -1.603 28.673 1.00 84.38 92 SER A N 1
ATOM 686 C CA . SER A 1 92 ? -15.377 -2.037 29.696 1.00 84.38 92 SER A CA 1
ATOM 687 C C . SER A 1 92 ? -16.682 -2.593 29.116 1.00 84.38 92 SER A C 1
ATOM 689 O O . SER A 1 92 ? -17.414 -3.288 29.820 1.00 84.38 92 SER A O 1
ATOM 691 N N . THR A 1 93 ? -16.970 -2.309 27.843 1.00 87.94 93 THR A N 1
ATOM 692 C CA . THR A 1 93 ? -18.252 -2.619 27.209 1.00 87.94 93 THR A CA 1
ATOM 693 C C . THR A 1 93 ? -18.196 -3.913 26.407 1.00 87.94 93 THR A C 1
ATOM 695 O O . THR A 1 93 ? -19.005 -4.813 26.636 1.00 87.94 93 THR A O 1
ATOM 698 N N . ALA A 1 94 ? -17.239 -4.034 25.487 1.00 91.94 94 ALA A N 1
ATOM 699 C CA . ALA A 1 94 ? -17.054 -5.211 24.646 1.00 91.94 94 ALA A CA 1
ATOM 700 C C . ALA A 1 94 ? -15.632 -5.249 24.073 1.00 91.94 94 ALA A C 1
ATOM 702 O O . ALA A 1 94 ? -14.960 -4.223 23.989 1.00 91.94 94 ALA A O 1
ATOM 703 N N . VAL A 1 95 ? -15.189 -6.436 23.662 1.00 93.12 95 VAL A N 1
ATOM 704 C CA . VAL A 1 95 ? -13.960 -6.635 22.883 1.00 93.12 95 VAL A CA 1
ATOM 705 C C . VAL A 1 95 ? -14.344 -7.303 21.573 1.00 93.12 95 VAL A C 1
ATOM 707 O O . VAL A 1 95 ? -15.132 -8.247 21.584 1.00 93.12 95 VAL A O 1
ATOM 710 N N . ALA A 1 96 ? -13.807 -6.816 20.461 1.00 95.62 96 ALA A N 1
ATOM 711 C CA . ALA A 1 96 ? -13.930 -7.467 19.166 1.00 95.62 96 ALA A CA 1
ATOM 712 C C . ALA A 1 96 ? -12.576 -8.048 18.771 1.00 95.62 96 ALA A C 1
ATOM 714 O O . ALA A 1 96 ? -11.543 -7.446 19.041 1.00 95.62 96 ALA A O 1
ATOM 715 N N . HIS A 1 97 ? -12.597 -9.202 18.122 1.00 97.06 97 HIS A N 1
ATOM 716 C CA . HIS A 1 97 ? -11.444 -9.777 17.455 1.00 97.06 97 HIS A CA 1
ATOM 717 C C . HIS A 1 97 ? -11.840 -10.107 16.022 1.00 97.06 97 HIS A C 1
ATOM 719 O O . HIS A 1 97 ? -12.870 -10.746 15.800 1.00 97.06 97 HIS A O 1
ATOM 725 N N . VAL A 1 98 ? -11.044 -9.652 15.060 1.00 97.50 98 VAL A N 1
ATOM 726 C CA . VAL A 1 98 ? -11.272 -9.892 13.635 1.00 97.50 98 VAL A CA 1
ATOM 727 C C . VAL A 1 98 ? -10.144 -10.777 13.127 1.00 97.50 98 VAL A C 1
ATOM 729 O O . VAL A 1 98 ? -8.988 -10.367 13.112 1.00 97.50 98 VAL A O 1
ATOM 732 N N . ALA A 1 99 ? -10.486 -11.984 12.696 1.00 97.69 99 ALA A N 1
ATOM 733 C CA . ALA A 1 99 ? -9.583 -12.869 11.979 1.00 97.69 99 ALA A CA 1
ATOM 734 C C . ALA A 1 99 ? -9.919 -12.831 10.485 1.00 97.69 99 ALA A C 1
ATOM 736 O O . ALA A 1 99 ? -11.091 -12.858 10.100 1.00 97.69 99 ALA A O 1
ATOM 737 N N . VAL A 1 100 ? -8.887 -12.767 9.645 1.00 97.75 100 VAL A N 1
ATOM 738 C CA . VAL A 1 100 ? -9.019 -12.688 8.187 1.00 97.75 100 VAL A CA 1
ATOM 739 C C . VAL A 1 100 ? -8.245 -13.835 7.554 1.00 97.75 100 VAL A C 1
ATOM 741 O O . VAL A 1 100 ? -7.088 -14.068 7.903 1.00 97.75 100 VAL A O 1
ATOM 744 N N . ALA A 1 101 ? -8.886 -14.544 6.628 1.00 97.31 101 ALA A N 1
ATOM 745 C CA . ALA A 1 101 ? -8.279 -15.612 5.851 1.00 97.31 101 ALA A CA 1
ATOM 746 C C . ALA A 1 101 ? -8.494 -15.374 4.340 1.00 97.31 101 ALA A C 1
ATOM 748 O O . ALA A 1 101 ? -9.640 -15.178 3.926 1.00 97.31 101 ALA A O 1
ATOM 749 N N . PRO A 1 102 ? -7.434 -15.426 3.514 1.00 96.75 102 PRO A N 1
ATOM 750 C CA . PRO A 1 102 ? -6.029 -15.537 3.915 1.00 96.75 102 PRO A CA 1
ATOM 751 C C . PRO A 1 102 ? -5.485 -14.219 4.508 1.00 96.75 102 PRO A C 1
ATOM 753 O O . PRO A 1 102 ? -6.013 -13.142 4.241 1.00 96.75 102 PRO A O 1
ATOM 756 N N . ALA A 1 103 ? -4.423 -14.304 5.319 1.00 89.88 103 ALA A N 1
ATOM 757 C CA . ALA A 1 103 ? -3.736 -13.123 5.869 1.00 89.88 103 ALA A CA 1
ATOM 758 C C . ALA A 1 103 ? -2.911 -12.377 4.802 1.00 89.88 103 ALA A C 1
ATOM 760 O O . ALA A 1 103 ? -2.771 -11.154 4.843 1.00 89.88 103 ALA A O 1
ATOM 761 N N . GLU A 1 104 ? -2.389 -13.133 3.837 1.00 95.88 104 GLU A N 1
ATOM 762 C CA . GLU A 1 104 ? -1.771 -12.633 2.618 1.00 95.88 104 GLU A CA 1
ATOM 763 C C . GLU A 1 104 ? -2.675 -13.010 1.447 1.00 95.88 104 GLU A C 1
ATOM 765 O O . GLU A 1 104 ? -2.846 -14.188 1.137 1.00 95.88 104 GLU A O 1
ATOM 770 N N . ALA A 1 105 ? -3.301 -12.009 0.841 1.00 96.06 105 ALA A N 1
ATOM 771 C CA . ALA A 1 105 ? -4.335 -12.197 -0.168 1.00 96.06 105 ALA A CA 1
ATOM 772 C C . ALA A 1 105 ? -3.883 -11.640 -1.511 1.00 96.06 105 ALA A C 1
ATOM 774 O O . ALA A 1 105 ? -3.023 -10.769 -1.570 1.00 96.06 105 ALA A O 1
ATOM 775 N N . ARG A 1 106 ? -4.468 -12.099 -2.610 1.00 95.25 106 ARG A N 1
ATOM 776 C CA . ARG A 1 106 ? -4.234 -11.528 -3.941 1.00 95.25 106 ARG A CA 1
ATOM 777 C C . ARG A 1 106 ? -5.387 -10.619 -4.344 1.00 95.25 106 ARG A C 1
ATOM 779 O O . ARG A 1 106 ? -6.517 -10.795 -3.902 1.00 95.25 106 ARG A O 1
ATOM 786 N N . LEU A 1 107 ? -5.129 -9.660 -5.228 1.00 94.00 107 LEU A N 1
ATOM 787 C CA . LEU A 1 107 ? -6.214 -8.910 -5.878 1.00 94.00 107 LEU A CA 1
ATOM 788 C C . LEU A 1 107 ? -7.241 -9.884 -6.501 1.00 94.00 107 LEU A C 1
ATOM 790 O O . LEU A 1 107 ? -6.898 -11.003 -6.880 1.00 94.00 107 LEU A O 1
ATOM 794 N N . GLY A 1 108 ? -8.521 -9.522 -6.540 1.00 93.31 108 GLY A N 1
ATOM 795 C CA . GLY A 1 108 ? -9.591 -10.417 -7.005 1.00 93.31 108 GLY A CA 1
ATOM 796 C C . GLY A 1 108 ? -9.929 -11.594 -6.075 1.00 93.31 108 GLY A C 1
ATOM 797 O O . GLY A 1 108 ? -10.928 -12.276 -6.307 1.00 93.31 108 GLY A O 1
ATOM 798 N N . GLU A 1 109 ? -9.137 -11.863 -5.033 1.00 95.19 109 GLU A N 1
ATOM 799 C CA . GLU A 1 109 ? -9.403 -12.937 -4.076 1.00 95.19 109 GLU A CA 1
ATOM 800 C C . GLU A 1 109 ? -10.525 -12.557 -3.101 1.00 95.19 109 GLU A C 1
ATOM 802 O O . GLU A 1 109 ? -10.723 -11.387 -2.764 1.00 95.19 109 GLU A O 1
ATOM 807 N N . THR A 1 110 ? -11.278 -13.562 -2.647 1.00 97.00 110 THR A N 1
ATOM 808 C CA . THR A 1 110 ? -12.321 -13.385 -1.632 1.00 97.00 110 THR A CA 1
ATOM 809 C C . THR A 1 110 ? -11.758 -13.698 -0.254 1.00 97.00 110 THR A C 1
ATOM 811 O O . THR A 1 110 ? -11.359 -14.824 0.028 1.00 97.00 110 THR A O 1
ATOM 814 N N . LEU A 1 111 ? -11.761 -12.691 0.607 1.00 97.69 111 LEU A N 1
ATOM 815 C CA . LEU A 1 111 ? -11.406 -12.770 2.012 1.00 97.69 111 LEU A CA 1
ATOM 816 C C . LEU A 1 111 ? -12.580 -13.345 2.796 1.00 97.69 111 LEU A C 1
ATOM 818 O O . LEU A 1 111 ? -13.703 -12.852 2.684 1.00 97.69 111 LEU A O 1
ATOM 822 N N . THR A 1 112 ? -12.308 -14.340 3.631 1.00 98.19 112 THR A N 1
ATOM 823 C CA . THR A 1 112 ? -13.242 -14.824 4.648 1.00 98.19 112 THR A CA 1
ATOM 824 C C . THR A 1 112 ? -12.893 -14.175 5.977 1.00 98.19 112 THR A C 1
ATOM 826 O O . THR A 1 112 ? -11.756 -14.249 6.444 1.00 98.19 112 THR A O 1
ATOM 829 N N . LEU A 1 113 ? -13.875 -13.515 6.581 1.00 98.06 113 LEU A N 1
ATOM 830 C CA . LEU A 1 113 ? -13.712 -12.786 7.828 1.00 98.06 113 LEU A CA 1
ATOM 831 C C . LEU A 1 113 ? -14.495 -13.473 8.935 1.00 98.06 113 LEU A C 1
ATOM 833 O O . LEU A 1 113 ? -15.686 -13.743 8.776 1.00 98.06 113 LEU A O 1
ATOM 837 N N . HIS A 1 114 ? -13.836 -13.688 10.067 1.00 98.06 114 HIS A N 1
ATOM 838 C CA . HIS A 1 114 ? -14.442 -14.195 11.289 1.00 98.06 114 HIS A CA 1
ATOM 839 C C . HIS A 1 114 ? -14.303 -13.135 12.376 1.00 98.06 114 HIS A C 1
ATOM 841 O O . HIS A 1 114 ? -13.200 -12.823 12.821 1.00 98.06 114 HIS A O 1
ATOM 847 N N . ILE A 1 115 ? -15.428 -12.561 12.791 1.00 97.88 115 ILE A N 1
ATOM 848 C CA . ILE A 1 115 ? -15.480 -11.538 13.829 1.00 97.88 115 ILE A CA 1
ATOM 849 C C . ILE A 1 115 ? -16.064 -12.175 15.078 1.00 97.88 115 ILE A C 1
ATOM 851 O O . ILE A 1 115 ? -17.215 -12.603 15.062 1.00 97.88 115 ILE A O 1
ATOM 855 N N . THR A 1 116 ? -15.301 -12.193 16.162 1.00 97.69 116 THR A N 1
ATOM 856 C CA . THR A 1 116 ? -15.775 -12.636 17.473 1.00 97.69 116 THR A CA 1
ATOM 857 C C . THR A 1 116 ? -15.912 -11.430 18.382 1.00 97.69 116 THR A C 1
ATOM 859 O O . THR A 1 116 ? -14.944 -10.730 18.672 1.00 97.69 116 THR A O 1
ATOM 862 N N . LEU A 1 117 ? -17.136 -11.179 18.826 1.00 97.00 117 LEU A N 1
ATOM 863 C CA . LEU A 1 117 ? -17.492 -10.098 19.723 1.00 97.00 117 LEU A CA 1
ATOM 864 C C . LEU A 1 117 ? -17.794 -10.674 21.103 1.00 97.00 117 LEU A C 1
ATOM 866 O O . LEU A 1 117 ? -18.755 -11.420 21.266 1.00 97.00 117 LEU A O 1
ATOM 870 N N . THR A 1 118 ? -17.007 -10.292 22.102 1.00 96.00 118 THR A N 1
ATOM 871 C CA . THR A 1 118 ? -17.192 -10.711 23.494 1.00 96.00 118 THR A CA 1
ATOM 872 C C . THR A 1 118 ? -17.667 -9.516 24.318 1.00 96.00 118 THR A C 1
ATOM 874 O O . THR A 1 118 ? -16.849 -8.728 24.811 1.00 96.00 118 THR A O 1
ATOM 877 N N . PRO A 1 119 ? -18.989 -9.318 24.443 1.00 95.06 119 PRO A N 1
ATOM 878 C CA . PRO A 1 119 ? -19.544 -8.261 25.273 1.00 95.06 119 PRO A CA 1
ATOM 879 C C . PRO A 1 119 ? -19.301 -8.529 26.758 1.00 95.06 119 PRO A C 1
ATOM 881 O O . PRO A 1 119 ? -19.373 -9.659 27.231 1.00 95.06 119 PRO A O 1
ATOM 884 N N . ARG A 1 120 ? -19.056 -7.466 27.518 1.00 91.88 120 ARG A N 1
ATOM 885 C CA . ARG A 1 120 ? -18.902 -7.499 28.982 1.00 91.88 120 ARG A CA 1
ATOM 886 C C . ARG A 1 120 ? -20.137 -6.980 29.710 1.00 91.88 120 ARG A C 1
ATOM 888 O O . ARG A 1 120 ? -20.282 -7.187 30.911 1.00 91.88 120 ARG A O 1
ATOM 895 N N . ARG A 1 121 ? -21.025 -6.295 28.988 1.00 92.25 121 ARG A N 1
ATOM 896 C CA . ARG A 1 121 ? -22.295 -5.767 29.486 1.00 92.25 121 ARG A CA 1
ATOM 897 C C . ARG A 1 121 ? -23.418 -6.130 28.532 1.00 92.25 121 ARG A C 1
ATOM 899 O O . ARG A 1 121 ? -23.209 -6.189 27.322 1.00 92.25 121 ARG A O 1
ATOM 906 N N . THR A 1 122 ? -24.602 -6.335 29.095 1.00 94.69 122 THR A N 1
ATOM 907 C CA . THR A 1 122 ? -25.816 -6.541 28.311 1.00 94.69 122 THR A CA 1
ATOM 908 C C . THR A 1 122 ? -26.334 -5.190 27.841 1.00 94.69 122 THR A C 1
ATOM 910 O O . THR A 1 122 ? -26.616 -4.326 28.670 1.00 94.69 122 THR A O 1
ATOM 913 N N . LEU A 1 123 ? -26.420 -4.986 26.528 1.00 96.19 123 LEU A N 1
ATOM 914 C CA . LEU A 1 123 ? -26.912 -3.746 25.925 1.00 96.19 123 LEU A CA 1
ATOM 915 C C . LEU A 1 123 ? -27.284 -3.956 24.457 1.00 96.19 123 LEU A C 1
ATOM 917 O O . LEU A 1 123 ? -26.789 -4.872 23.805 1.00 96.19 123 LEU A O 1
ATOM 921 N N . ARG A 1 124 ? -28.097 -3.053 23.914 1.00 97.25 124 ARG A N 1
ATOM 922 C CA . ARG A 1 124 ? -28.423 -3.016 22.486 1.00 97.25 124 ARG A CA 1
ATOM 923 C C . ARG A 1 124 ? -27.491 -2.049 21.757 1.00 97.25 124 ARG A C 1
ATOM 925 O O . ARG A 1 124 ? -27.478 -0.860 22.060 1.00 97.25 124 ARG A O 1
ATOM 932 N N . ALA A 1 125 ? -26.695 -2.566 20.829 1.00 96.88 125 ALA A N 1
ATOM 933 C CA . ALA A 1 125 ? -25.716 -1.830 20.030 1.00 96.88 125 ALA A CA 1
ATOM 934 C C . ALA A 1 125 ? -26.126 -1.791 18.551 1.00 96.88 125 ALA A C 1
ATOM 936 O O . ALA A 1 125 ? -27.075 -2.460 18.146 1.00 96.88 125 ALA A O 1
ATOM 937 N N . GLY A 1 126 ? -25.394 -1.035 17.735 1.00 95.19 126 GLY A N 1
ATOM 938 C CA . GLY A 1 126 ? -25.536 -1.058 16.280 1.00 95.19 126 GLY A CA 1
ATOM 939 C C . GLY A 1 126 ? -25.433 0.318 15.612 1.00 95.19 126 GLY A C 1
ATOM 940 O O . GLY A 1 126 ? -25.638 1.345 16.270 1.00 95.19 126 GLY A O 1
ATOM 941 N N . PRO A 1 127 ? -25.096 0.361 14.310 1.00 97.81 127 PRO A N 1
ATOM 942 C CA . PRO A 1 127 ? -24.839 -0.795 13.445 1.00 97.81 127 PRO A CA 1
ATOM 943 C C . PRO A 1 127 ? -23.456 -1.427 13.671 1.00 97.81 127 PRO A C 1
ATOM 945 O O . PRO A 1 127 ? -22.516 -0.773 14.136 1.00 97.81 127 PRO A O 1
ATOM 948 N N . ALA A 1 128 ? -23.354 -2.716 13.344 1.00 97.88 128 ALA A N 1
ATOM 949 C CA . ALA A 1 128 ? -22.108 -3.460 13.204 1.00 97.88 128 ALA A CA 1
ATOM 950 C C . ALA A 1 128 ? -21.699 -3.435 11.728 1.00 97.88 128 ALA A C 1
ATOM 952 O O . ALA A 1 128 ? -22.392 -3.981 10.869 1.00 97.88 128 ALA A O 1
ATOM 953 N N . THR A 1 129 ? -20.581 -2.786 11.429 1.00 98.44 129 THR A N 1
ATOM 954 C CA . THR A 1 129 ? -20.109 -2.549 10.061 1.00 98.44 129 THR A CA 1
ATOM 955 C C . THR A 1 129 ? -18.691 -3.053 9.895 1.00 98.44 129 THR A C 1
ATOM 957 O O . THR A 1 129 ? -17.886 -3.003 10.826 1.00 98.44 129 THR A O 1
ATOM 960 N N . LEU A 1 130 ? -18.384 -3.527 8.697 1.00 98.19 130 LEU A N 1
ATOM 961 C CA . LEU A 1 130 ? -17.056 -3.936 8.300 1.00 98.19 130 LEU A CA 1
ATOM 962 C C . LEU A 1 130 ? -16.666 -3.183 7.037 1.00 98.19 130 LEU A C 1
ATOM 964 O O . LEU A 1 130 ? -17.455 -3.071 6.106 1.00 98.19 130 LEU A O 1
ATOM 968 N N . THR A 1 131 ? -15.466 -2.624 7.029 1.00 98.38 131 THR A N 1
ATOM 969 C CA . THR A 1 131 ? -14.994 -1.759 5.954 1.00 98.38 131 THR A CA 1
ATOM 970 C C . THR A 1 131 ? -13.670 -2.272 5.419 1.00 98.38 131 THR A C 1
ATOM 972 O O . THR A 1 131 ? -12.718 -2.379 6.184 1.00 98.38 131 THR A O 1
ATOM 975 N N . LEU A 1 132 ? -13.579 -2.526 4.117 1.00 98.44 132 LEU A N 1
ATOM 976 C CA . LEU A 1 132 ? -12.312 -2.716 3.416 1.00 98.44 132 LEU A CA 1
ATOM 977 C C . LEU A 1 132 ? -11.826 -1.371 2.879 1.00 98.44 132 LEU A C 1
ATOM 979 O O . LEU A 1 132 ? -12.526 -0.707 2.110 1.00 98.44 132 LEU A O 1
ATOM 983 N N . ASN A 1 133 ? -10.616 -0.991 3.273 1.00 98.38 133 ASN A N 1
ATOM 984 C CA . ASN A 1 133 ? -9.973 0.251 2.881 1.00 98.38 133 ASN A CA 1
ATOM 985 C C . ASN A 1 133 ? -8.655 -0.034 2.159 1.00 98.38 133 ASN A C 1
ATOM 987 O O . ASN A 1 133 ? -7.783 -0.698 2.711 1.00 98.38 133 ASN A O 1
ATOM 991 N N . GLY A 1 134 ? -8.495 0.536 0.967 1.00 98.12 134 GLY A N 1
ATOM 992 C CA . GLY A 1 134 ? -7.210 0.660 0.278 1.00 98.12 134 GLY A CA 1
ATOM 993 C C . GLY A 1 134 ? -6.795 2.126 0.299 1.00 98.12 134 GLY A C 1
ATOM 994 O O . GLY A 1 134 ? -7.518 2.978 -0.231 1.00 98.12 134 GLY A O 1
ATOM 995 N N . LYS A 1 135 ? -5.685 2.437 0.969 1.00 97.88 135 LYS A N 1
ATOM 996 C CA . LYS A 1 135 ? -5.238 3.808 1.233 1.00 97.88 135 LYS A CA 1
ATOM 997 C C . LYS A 1 135 ? -3.894 4.052 0.567 1.00 97.88 135 LYS A C 1
ATOM 999 O O . LYS A 1 135 ? -2.916 3.379 0.865 1.00 97.88 135 LYS A O 1
ATOM 1004 N N . GLU A 1 136 ? -3.826 5.083 -0.259 1.00 97.25 136 GLU A N 1
ATOM 1005 C CA . GLU A 1 136 ? -2.555 5.681 -0.637 1.00 97.25 136 GLU A CA 1
ATOM 1006 C C . GLU A 1 136 ? -2.061 6.587 0.477 1.00 97.25 136 GLU A C 1
ATOM 1008 O O . GLU A 1 136 ? -2.816 7.398 1.022 1.00 97.25 136 GLU A O 1
ATOM 1013 N N . PHE A 1 137 ? -0.769 6.511 0.748 1.00 95.31 137 PHE A N 1
ATOM 1014 C CA . PHE A 1 137 ? -0.097 7.370 1.699 1.00 95.31 137 PHE A CA 1
ATOM 1015 C C . PHE A 1 137 ? 1.168 7.949 1.076 1.00 95.31 137 PHE A C 1
ATOM 1017 O O . PHE A 1 137 ? 1.963 7.244 0.455 1.00 95.31 137 PHE A O 1
ATOM 1024 N N . ILE A 1 138 ? 1.372 9.247 1.279 1.00 94.69 138 ILE A N 1
ATOM 1025 C CA . ILE A 1 138 ? 2.628 9.917 0.970 1.00 94.69 138 ILE A CA 1
ATOM 1026 C C . ILE A 1 138 ? 3.073 10.741 2.170 1.00 94.69 138 ILE A C 1
ATOM 1028 O O . ILE A 1 138 ? 2.296 11.498 2.752 1.00 94.69 138 ILE A O 1
ATOM 1032 N N . LYS A 1 139 ? 4.350 10.618 2.518 1.00 92.62 139 LYS A N 1
ATOM 1033 C CA . LYS A 1 139 ? 5.039 11.473 3.478 1.00 92.62 139 LYS A CA 1
ATOM 1034 C C . LYS A 1 139 ? 6.165 12.188 2.752 1.00 92.62 139 LYS A C 1
ATOM 1036 O O . LYS A 1 139 ? 7.067 11.534 2.236 1.00 92.62 139 LYS A O 1
ATOM 1041 N N . LEU A 1 140 ? 6.117 13.511 2.720 1.00 88.88 140 LEU A N 1
ATOM 1042 C CA . LEU A 1 140 ? 7.130 14.364 2.116 1.00 88.88 140 LEU A CA 1
ATOM 1043 C C . LEU A 1 140 ? 7.825 15.166 3.207 1.00 88.88 140 LEU A C 1
ATOM 1045 O O . LEU A 1 140 ? 7.176 15.757 4.067 1.00 88.88 140 LEU A O 1
ATOM 1049 N N . TRP A 1 141 ? 9.149 15.212 3.149 1.00 85.25 141 TRP A N 1
ATOM 1050 C CA . TRP A 1 141 ? 9.946 16.056 4.028 1.00 85.25 141 TRP A CA 1
ATOM 1051 C C . TRP A 1 141 ? 10.534 17.235 3.251 1.00 85.25 141 TRP A C 1
ATOM 1053 O O . TRP A 1 141 ? 11.039 17.077 2.131 1.00 85.25 141 TRP A O 1
ATOM 1063 N N . SER A 1 142 ? 10.454 18.425 3.843 1.00 81.38 142 SER A N 1
ATOM 1064 C CA . SER A 1 142 ? 10.990 19.670 3.299 1.00 81.38 142 SER A CA 1
ATOM 1065 C C . SER A 1 142 ? 11.663 20.483 4.404 1.00 81.38 142 SER A C 1
ATOM 1067 O O . SER A 1 142 ? 11.044 21.364 5.004 1.00 81.38 142 SER A O 1
ATOM 1069 N N . GLY A 1 143 ? 12.933 20.173 4.683 1.00 84.44 143 GLY A N 1
ATOM 1070 C CA . GLY A 1 143 ? 13.771 20.895 5.645 1.00 84.44 143 GLY A CA 1
ATOM 1071 C C . GLY A 1 143 ? 13.297 20.736 7.092 1.00 84.44 143 GLY A C 1
ATOM 1072 O O . GLY A 1 143 ? 13.785 19.893 7.830 1.00 84.44 143 GLY A O 1
ATOM 1073 N N . HIS A 1 144 ? 12.323 21.536 7.514 1.00 86.88 144 HIS A N 1
ATOM 1074 C CA . HIS A 1 144 ? 11.804 21.511 8.887 1.00 86.88 144 HIS A CA 1
ATOM 1075 C C . HIS A 1 144 ? 10.368 20.998 8.986 1.00 86.88 144 HIS A C 1
ATOM 1077 O O . HIS A 1 144 ? 9.884 20.738 10.084 1.00 86.88 144 HIS A O 1
ATOM 1083 N N . ILE A 1 145 ? 9.680 20.833 7.852 1.00 85.44 145 ILE A N 1
ATOM 1084 C CA . ILE A 1 145 ? 8.264 20.472 7.827 1.00 85.44 145 ILE A CA 1
ATOM 1085 C C . ILE A 1 145 ? 8.094 19.114 7.156 1.00 85.44 145 ILE A C 1
ATOM 1087 O O . ILE A 1 145 ? 8.682 18.817 6.115 1.00 85.44 145 ILE A O 1
ATOM 1091 N N . THR A 1 146 ? 7.272 18.284 7.788 1.00 87.06 146 THR A N 1
ATOM 1092 C CA . THR A 1 146 ? 6.819 17.009 7.248 1.00 87.06 146 THR A CA 1
ATOM 1093 C C . THR A 1 146 ? 5.362 17.154 6.843 1.00 87.06 146 THR A C 1
ATOM 1095 O O . THR A 1 146 ? 4.513 17.427 7.688 1.00 87.06 146 THR A O 1
ATOM 1098 N N . TRP A 1 147 ? 5.068 16.927 5.569 1.00 87.94 147 TRP A N 1
ATOM 1099 C CA . TRP A 1 147 ? 3.705 16.835 5.066 1.00 87.94 147 TRP A CA 1
ATOM 1100 C C . TRP A 1 147 ? 3.336 15.372 4.895 1.00 87.94 147 TRP A C 1
ATOM 1102 O O . TRP A 1 147 ? 4.119 14.582 4.368 1.00 87.94 147 TRP A O 1
ATOM 1112 N N . SER A 1 148 ? 2.144 14.999 5.343 1.00 92.06 148 SER A N 1
ATOM 1113 C CA . SER A 1 148 ? 1.590 13.674 5.099 1.00 92.06 148 SER A CA 1
ATOM 1114 C C . SER A 1 148 ? 0.207 13.803 4.491 1.00 92.06 148 SER A C 1
ATOM 1116 O O . SER A 1 148 ? -0.648 14.490 5.052 1.00 92.06 148 SER A O 1
ATOM 1118 N N . HIS A 1 149 ? -0.019 13.116 3.378 1.00 92.62 149 HIS A N 1
ATOM 1119 C CA . HIS A 1 149 ? -1.332 13.013 2.764 1.00 92.62 149 HIS A CA 1
ATOM 1120 C C . HIS A 1 149 ? -1.735 11.551 2.678 1.00 92.62 149 HIS A C 1
ATOM 1122 O O . HIS A 1 149 ? -0.926 10.688 2.341 1.00 92.62 149 HIS A O 1
ATOM 1128 N N . THR A 1 150 ? -3.011 11.309 2.949 1.00 94.62 150 THR A N 1
ATOM 1129 C CA . THR A 1 150 ? -3.643 10.007 2.788 1.00 94.62 150 THR A CA 1
ATOM 1130 C C . THR A 1 150 ? -4.822 10.179 1.848 1.00 94.62 150 THR A C 1
ATOM 1132 O O . THR A 1 150 ? -5.626 11.098 2.021 1.00 94.62 150 THR A O 1
ATOM 1135 N N . ALA A 1 151 ? -4.930 9.312 0.852 1.00 96.19 151 ALA A N 1
ATOM 1136 C CA . ALA A 1 151 ? -6.072 9.243 -0.039 1.00 96.19 151 ALA A CA 1
ATOM 1137 C C . ALA A 1 151 ? -6.681 7.853 0.050 1.00 96.19 151 ALA A C 1
ATOM 1139 O O . ALA A 1 151 ? -5.992 6.843 -0.037 1.00 96.19 151 ALA A O 1
ATOM 1140 N N . GLN A 1 152 ? -7.991 7.807 0.224 1.00 96.94 152 GLN A N 1
ATOM 1141 C CA . GLN A 1 152 ? -8.726 6.560 0.216 1.00 96.94 152 GLN A CA 1
ATOM 1142 C C . GLN A 1 152 ? -9.135 6.243 -1.220 1.00 96.94 152 GLN A C 1
ATOM 1144 O O . GLN A 1 152 ? -9.867 7.019 -1.835 1.00 96.94 152 GLN A O 1
ATOM 1149 N N . ILE A 1 153 ? -8.607 5.143 -1.751 1.00 96.81 153 ILE A N 1
ATOM 1150 C CA . ILE A 1 153 ? -8.812 4.712 -3.138 1.00 96.81 153 ILE A CA 1
ATOM 1151 C C . ILE A 1 153 ? -9.888 3.637 -3.200 1.00 96.81 153 ILE A C 1
ATOM 1153 O O . ILE A 1 153 ? -10.786 3.707 -4.032 1.00 96.81 153 ILE A O 1
ATOM 1157 N N . VAL A 1 154 ? -9.837 2.686 -2.266 1.00 97.12 154 VAL A N 1
ATOM 1158 C CA . VAL A 1 154 ? -10.861 1.653 -2.107 1.00 97.12 154 VAL A CA 1
ATOM 1159 C C . VAL A 1 154 ? -11.588 1.878 -0.789 1.00 97.12 154 VAL A C 1
ATOM 1161 O O . VAL A 1 154 ? -10.958 2.068 0.254 1.00 97.12 154 VAL A O 1
ATOM 1164 N N . HIS A 1 155 ? -12.918 1.865 -0.844 1.00 97.50 155 HIS A N 1
ATOM 1165 C CA . HIS A 1 155 ? -13.794 1.901 0.321 1.00 97.50 155 HIS A CA 1
ATOM 1166 C C . HIS A 1 155 ? -15.018 1.034 0.050 1.00 97.50 155 HIS A C 1
ATOM 1168 O O . HIS A 1 155 ? -15.902 1.422 -0.712 1.00 97.50 155 HIS A O 1
ATOM 1174 N N . GLN A 1 156 ? -15.060 -0.146 0.656 1.00 97.88 156 GLN A N 1
ATOM 1175 C CA . GLN A 1 156 ? -16.223 -1.023 0.596 1.00 97.88 156 GLN A CA 1
ATOM 1176 C C . GLN A 1 156 ? -16.728 -1.259 2.008 1.00 97.88 156 GLN A C 1
ATOM 1178 O O . GLN A 1 156 ? -15.963 -1.695 2.863 1.00 97.88 156 GLN A O 1
ATOM 1183 N N . THR A 1 157 ? -18.007 -0.985 2.241 1.00 98.00 157 THR A N 1
ATOM 1184 C CA . THR A 1 157 ? -18.632 -1.130 3.556 1.00 98.00 157 THR A CA 1
ATOM 1185 C C . THR A 1 157 ? -19.718 -2.191 3.485 1.00 98.00 157 THR A C 1
ATOM 1187 O O . THR A 1 157 ? -20.602 -2.128 2.634 1.00 98.00 157 THR A O 1
ATOM 1190 N N . LEU A 1 158 ? -19.656 -3.148 4.404 1.00 97.75 158 LEU A N 1
ATOM 1191 C CA . LEU A 1 158 ? -20.640 -4.196 4.609 1.00 97.75 158 LEU A CA 1
ATOM 1192 C C . LEU A 1 158 ? -21.267 -4.020 5.993 1.00 97.75 158 LEU A C 1
ATOM 1194 O O . LEU A 1 158 ? -20.570 -4.053 7.009 1.00 97.75 158 LEU A O 1
ATOM 1198 N N . THR A 1 159 ? -22.586 -3.856 6.049 1.00 98.06 159 THR A N 1
ATOM 1199 C CA . THR A 1 159 ? -23.320 -3.889 7.319 1.00 98.06 159 THR A CA 1
ATOM 1200 C C . THR A 1 159 ? -23.599 -5.340 7.687 1.00 98.06 159 THR A C 1
ATOM 1202 O O . THR A 1 159 ? -24.312 -6.038 6.972 1.00 98.06 159 THR A O 1
ATOM 1205 N N . LEU A 1 160 ? -23.025 -5.798 8.799 1.00 97.50 160 LEU A N 1
ATOM 1206 C CA . LEU A 1 160 ? -23.223 -7.154 9.315 1.00 97.50 160 LEU A CA 1
ATOM 1207 C C . LEU A 1 160 ? -24.563 -7.271 10.051 1.00 97.50 160 LEU A C 1
ATOM 1209 O O . LEU A 1 160 ? -25.250 -8.281 9.933 1.00 97.50 160 LEU A O 1
ATOM 1213 N N . ALA A 1 161 ? -24.926 -6.233 10.810 1.00 97.38 161 ALA A N 1
ATOM 1214 C CA . ALA A 1 161 ? -26.192 -6.135 11.527 1.00 97.38 161 ALA A CA 1
ATOM 1215 C C . ALA A 1 161 ? -26.540 -4.667 11.816 1.00 97.38 161 ALA A C 1
ATOM 1217 O O . ALA A 1 161 ? -25.685 -3.900 12.261 1.00 97.38 161 ALA A O 1
ATOM 1218 N N . GLU A 1 162 ? -27.802 -4.284 11.618 1.00 97.81 162 GLU A N 1
ATOM 1219 C CA . GLU A 1 162 ? -28.294 -2.934 11.945 1.00 97.81 162 GLU A CA 1
ATOM 1220 C C . GLU A 1 162 ? -28.363 -2.702 13.456 1.00 97.81 162 GLU A C 1
ATOM 1222 O O . GLU A 1 162 ? -27.988 -1.648 13.967 1.00 97.81 162 GLU A O 1
ATOM 1227 N N . THR A 1 163 ? -28.805 -3.724 14.187 1.00 97.19 163 THR A N 1
ATOM 1228 C CA . THR A 1 163 ? -28.833 -3.736 15.648 1.00 97.19 163 THR A CA 1
ATOM 1229 C C . THR A 1 163 ? -28.370 -5.083 16.166 1.00 97.19 163 THR A C 1
ATOM 1231 O O . THR A 1 163 ? -28.720 -6.115 15.598 1.00 97.19 163 THR A O 1
ATOM 1234 N N . VAL A 1 164 ? -27.623 -5.063 17.263 1.00 96.69 164 VAL A N 1
ATOM 1235 C CA . VAL A 1 164 ? -27.076 -6.242 17.926 1.00 96.69 164 VAL A CA 1
ATOM 1236 C C . VAL A 1 164 ? -27.452 -6.194 19.399 1.00 96.69 164 VAL A C 1
ATOM 1238 O O . VAL A 1 164 ? -27.086 -5.251 20.102 1.00 96.69 164 VAL A O 1
ATOM 1241 N N . ASP A 1 165 ? -28.145 -7.219 19.879 1.00 97.62 165 ASP A N 1
ATOM 1242 C CA . ASP A 1 165 ? -28.381 -7.402 21.308 1.00 97.62 165 ASP A CA 1
ATOM 1243 C C . ASP A 1 165 ? -27.191 -8.147 21.908 1.00 97.62 165 ASP A C 1
ATOM 1245 O O . ASP A 1 165 ? -27.005 -9.346 21.701 1.00 97.62 165 ASP A O 1
ATOM 1249 N N . LEU A 1 166 ? -26.345 -7.415 22.624 1.00 96.38 166 LEU A N 1
ATOM 1250 C CA . LEU A 1 166 ? -25.189 -7.958 23.318 1.00 96.38 166 LEU A CA 1
ATOM 1251 C C . LEU A 1 166 ? -25.628 -8.509 24.667 1.00 96.38 166 LEU A C 1
ATOM 1253 O O . LEU A 1 166 ? -26.284 -7.806 25.432 1.00 96.38 166 LEU A O 1
ATOM 1257 N N . VAL A 1 167 ? -25.229 -9.740 24.980 1.00 96.50 167 VAL A N 1
ATOM 1258 C CA . VAL A 1 167 ? -25.485 -10.390 26.272 1.00 96.50 167 VAL A CA 1
ATOM 1259 C C . VAL A 1 167 ? -24.155 -10.579 26.983 1.00 96.50 167 VAL A C 1
ATOM 1261 O O . VAL A 1 167 ? -23.257 -11.203 26.429 1.00 96.50 167 VAL A O 1
ATOM 1264 N N . ALA A 1 168 ? -24.012 -10.034 28.192 1.00 94.62 168 ALA A N 1
ATOM 1265 C CA . ALA A 1 168 ? -22.747 -10.055 28.926 1.00 94.62 168 ALA A CA 1
ATOM 1266 C C . ALA A 1 168 ? -22.124 -11.463 28.999 1.00 94.62 168 ALA A C 1
ATOM 1268 O O . ALA A 1 168 ? -22.785 -12.427 29.378 1.00 94.62 168 ALA A O 1
ATOM 1269 N N . ASN A 1 169 ? -20.832 -11.550 28.679 1.00 92.00 169 ASN A N 1
ATOM 1270 C CA . ASN A 1 169 ? -20.009 -12.762 28.675 1.00 92.00 169 ASN A CA 1
ATOM 1271 C C . ASN A 1 169 ? -20.473 -13.868 27.715 1.00 92.00 169 ASN A C 1
ATOM 1273 O O . ASN A 1 169 ? -20.005 -14.998 27.828 1.00 92.00 169 ASN A O 1
ATOM 1277 N N . GLN A 1 170 ? -21.351 -13.558 26.759 1.00 95.56 170 GLN A N 1
ATOM 1278 C CA . GLN A 1 170 ? -21.736 -14.475 25.694 1.00 95.56 170 GLN A CA 1
ATOM 1279 C C . GLN A 1 170 ? -21.093 -14.025 24.375 1.00 95.56 170 GLN A C 1
ATOM 1281 O O . GLN A 1 170 ? -21.570 -13.059 23.771 1.00 95.56 170 GLN A O 1
ATOM 1286 N N . PRO A 1 171 ? -20.015 -14.691 23.917 1.00 96.12 171 PRO A N 1
ATOM 1287 C CA . PRO A 1 171 ? -19.408 -14.387 22.632 1.00 96.12 171 PRO A CA 1
ATOM 1288 C C . PRO A 1 171 ? -20.416 -14.539 21.491 1.00 96.12 171 PRO A C 1
ATOM 1290 O O . PRO A 1 171 ? -21.214 -15.477 21.463 1.00 96.12 171 PRO A O 1
ATOM 1293 N N . GLN A 1 172 ? -20.365 -13.613 20.543 1.00 97.12 172 GLN A N 1
ATOM 1294 C CA . GLN A 1 172 ? -21.141 -13.643 19.312 1.00 97.12 172 GLN A CA 1
ATOM 1295 C C . GLN A 1 172 ? -20.185 -13.642 18.132 1.00 97.12 172 GLN A C 1
ATOM 1297 O O . GLN A 1 172 ? -19.271 -12.820 18.077 1.00 97.12 172 GLN A O 1
ATOM 1302 N N . THR A 1 173 ? -20.413 -14.542 17.183 1.00 97.25 173 THR A N 1
ATOM 1303 C CA . THR A 1 173 ? -19.569 -14.667 15.998 1.00 97.25 173 THR A CA 1
ATOM 1304 C C . THR A 1 173 ? -20.327 -14.215 14.758 1.00 97.25 173 THR A C 1
ATOM 1306 O O . THR A 1 173 ? -21.506 -14.522 14.573 1.00 97.25 173 THR A O 1
ATOM 1309 N N . TYR A 1 174 ? -19.632 -13.478 13.902 1.00 97.25 174 TYR A N 1
ATOM 1310 C CA . TYR A 1 174 ? -20.103 -13.051 12.596 1.00 97.25 174 TYR A CA 1
ATOM 1311 C C . TYR A 1 174 ? -19.127 -13.555 11.545 1.00 97.25 174 TYR A C 1
ATOM 1313 O O . TYR A 1 174 ? -17.911 -13.472 11.727 1.00 97.25 174 TYR A O 1
ATOM 1321 N N . THR A 1 175 ? -19.667 -14.059 10.444 1.00 97.56 175 THR A N 1
ATOM 1322 C CA . THR A 1 175 ? -18.891 -14.409 9.261 1.00 97.56 175 THR A CA 1
ATOM 1323 C C . THR A 1 175 ? -19.267 -13.481 8.123 1.00 97.56 175 THR A C 1
ATOM 1325 O O . THR A 1 175 ? -20.428 -13.102 7.957 1.00 97.56 175 THR A O 1
ATOM 1328 N N . ALA A 1 176 ? -18.268 -13.073 7.356 1.00 97.38 176 ALA A N 1
ATOM 1329 C CA . ALA A 1 176 ? -18.463 -12.244 6.182 1.00 97.38 176 ALA A CA 1
ATOM 1330 C C . ALA A 1 176 ? -17.481 -12.641 5.090 1.00 97.38 176 ALA A C 1
ATOM 1332 O O . ALA A 1 176 ? -16.440 -13.244 5.355 1.00 97.38 176 ALA A O 1
ATOM 1333 N N . GLN A 1 177 ? -17.824 -12.277 3.861 1.00 97.94 177 GLN A N 1
ATOM 1334 C CA . GLN A 1 177 ? -16.939 -12.397 2.718 1.00 97.94 177 GLN A CA 1
ATOM 1335 C C . GLN A 1 177 ? -16.808 -11.038 2.046 1.00 97.94 177 GLN A C 1
ATOM 1337 O O . GLN A 1 177 ? -17.799 -10.326 1.880 1.00 97.94 177 GLN A O 1
ATOM 1342 N N . LEU A 1 178 ? -15.583 -10.685 1.673 1.00 97.25 178 LEU A N 1
ATOM 1343 C CA . LEU A 1 178 ? -15.280 -9.491 0.894 1.00 97.25 178 LEU A CA 1
ATOM 1344 C C . LEU A 1 178 ? -14.316 -9.846 -0.221 1.00 97.25 178 LEU A C 1
ATOM 1346 O O . LEU A 1 178 ? -13.356 -10.569 0.008 1.00 97.25 178 LEU A O 1
ATOM 1350 N N . THR A 1 179 ? -14.536 -9.308 -1.412 1.00 97.00 179 THR A N 1
ATOM 1351 C CA . THR A 1 179 ? -13.664 -9.562 -2.559 1.00 97.00 179 THR A CA 1
ATOM 1352 C C . THR A 1 179 ? -12.768 -8.353 -2.788 1.00 97.00 179 THR A C 1
ATOM 1354 O O . THR A 1 179 ? -13.256 -7.230 -2.928 1.00 97.00 179 THR A O 1
ATOM 1357 N N . LEU A 1 180 ? -11.453 -8.575 -2.831 1.00 97.00 180 LEU A N 1
ATOM 1358 C CA . LEU A 1 180 ? -10.487 -7.534 -3.172 1.00 97.00 180 LEU A CA 1
ATOM 1359 C C . LEU A 1 180 ? -10.698 -7.104 -4.636 1.00 97.00 180 LEU A C 1
ATOM 1361 O O . LEU A 1 180 ? -10.721 -7.972 -5.509 1.00 97.00 180 LEU A O 1
ATOM 1365 N N . PRO A 1 181 ? -10.836 -5.802 -4.946 1.00 94.81 181 PRO A N 1
ATOM 1366 C CA . PRO A 1 181 ? -10.933 -5.338 -6.329 1.00 94.81 181 PRO A CA 1
ATOM 1367 C C . PRO A 1 181 ? -9.724 -5.783 -7.153 1.00 94.81 181 PRO A C 1
ATOM 1369 O O . PRO A 1 181 ? -8.588 -5.695 -6.688 1.00 94.81 181 PRO A O 1
ATOM 1372 N N . LEU A 1 182 ? -9.957 -6.253 -8.378 1.00 90.38 182 LEU A N 1
ATOM 1373 C CA . LEU A 1 182 ? -8.892 -6.757 -9.249 1.00 90.38 182 LEU A CA 1
ATOM 1374 C C . LEU A 1 182 ? -8.016 -5.622 -9.801 1.00 90.38 182 LEU A C 1
ATOM 1376 O O . LEU A 1 182 ? -6.823 -5.787 -10.036 1.00 90.38 182 LEU A O 1
ATOM 1380 N N . GLU A 1 183 ? -8.629 -4.467 -10.013 1.00 88.75 183 GLU A N 1
ATOM 1381 C CA . GLU A 1 183 ? -8.048 -3.269 -10.605 1.00 88.75 183 GLU A CA 1
ATOM 1382 C C . GLU A 1 183 ? -7.289 -2.382 -9.608 1.00 88.75 183 GLU A C 1
ATOM 1384 O O . GLU A 1 183 ? -6.688 -1.386 -10.011 1.00 88.75 183 GLU A O 1
ATOM 1389 N N . ALA A 1 184 ? -7.324 -2.712 -8.314 1.00 92.94 184 ALA A N 1
ATOM 1390 C CA . ALA A 1 184 ? -6.661 -1.927 -7.281 1.00 92.94 184 ALA A CA 1
ATOM 1391 C C . ALA A 1 184 ? -5.142 -2.178 -7.231 1.00 92.94 184 ALA A C 1
ATOM 1393 O O . ALA A 1 184 ? -4.612 -3.124 -7.809 1.00 92.94 184 ALA A O 1
ATOM 1394 N N . MET A 1 185 ? -4.423 -1.309 -6.520 1.00 94.62 185 MET A N 1
ATOM 1395 C CA . MET A 1 185 ? -2.989 -1.466 -6.272 1.00 94.62 185 MET A CA 1
ATOM 1396 C C . MET A 1 185 ? -2.753 -2.580 -5.235 1.00 94.62 185 MET A C 1
ATOM 1398 O O . MET A 1 185 ? -3.448 -2.608 -4.213 1.00 94.62 185 MET A O 1
ATOM 1402 N N . PRO A 1 186 ? -1.772 -3.479 -5.431 1.00 96.00 186 PRO A N 1
ATOM 1403 C CA . PRO A 1 186 ? -1.316 -4.359 -4.356 1.00 96.00 186 PRO A CA 1
ATOM 1404 C C . PRO A 1 186 ? -0.670 -3.543 -3.225 1.00 96.00 186 PRO A C 1
ATOM 1406 O O . PRO A 1 186 ? -0.428 -2.344 -3.363 1.00 96.00 186 PRO A O 1
ATOM 1409 N N . THR A 1 187 ? -0.361 -4.177 -2.097 1.00 96.56 187 THR A N 1
ATOM 1410 C CA . THR A 1 187 ? 0.433 -3.525 -1.055 1.00 96.56 187 THR A CA 1
ATOM 1411 C C . THR A 1 187 ? 1.766 -3.074 -1.643 1.00 96.56 187 THR A C 1
ATOM 1413 O O . THR A 1 187 ? 2.474 -3.834 -2.304 1.00 96.56 187 THR A O 1
ATOM 1416 N N . PHE A 1 188 ? 2.097 -1.808 -1.419 1.00 95.38 188 PHE A N 1
ATOM 1417 C CA . PHE A 1 188 ? 3.307 -1.189 -1.936 1.00 95.38 188 PHE A CA 1
ATOM 1418 C C . PHE A 1 188 ? 3.920 -0.330 -0.847 1.00 95.38 188 PHE A C 1
ATOM 1420 O O . PHE A 1 188 ? 3.220 0.438 -0.195 1.00 95.38 188 PHE A O 1
ATOM 1427 N N . TYR A 1 189 ? 5.231 -0.429 -0.669 1.00 95.19 189 TYR A N 1
ATOM 1428 C CA . TYR A 1 189 ? 5.964 0.444 0.231 1.00 95.19 189 TYR A CA 1
ATOM 1429 C C . TYR A 1 189 ? 7.278 0.849 -0.403 1.00 95.19 189 TYR A C 1
ATOM 1431 O O . TYR A 1 189 ? 8.040 0.016 -0.898 1.00 95.19 189 TYR A O 1
ATOM 1439 N N . ARG A 1 190 ? 7.574 2.142 -0.330 1.00 93.50 190 ARG A N 1
ATOM 1440 C CA . ARG A 1 190 ? 8.848 2.666 -0.774 1.00 93.50 190 ARG A CA 1
ATOM 1441 C C . ARG A 1 190 ? 9.316 3.842 0.050 1.00 93.50 190 ARG A C 1
ATOM 1443 O O . ARG A 1 190 ? 8.575 4.789 0.309 1.00 93.50 190 ARG A O 1
ATOM 1450 N N . LYS A 1 191 ? 10.596 3.794 0.406 1.00 93.62 191 LYS A N 1
ATOM 1451 C CA . LYS A 1 191 ? 11.321 4.916 0.989 1.00 93.62 191 LYS A CA 1
ATOM 1452 C C . LYS A 1 191 ? 12.240 5.508 -0.074 1.00 93.62 191 LYS A C 1
ATOM 1454 O O . LYS A 1 191 ? 13.143 4.833 -0.554 1.00 93.62 191 LYS A O 1
ATOM 1459 N N . GLU A 1 192 ? 11.984 6.752 -0.434 1.00 91.69 192 GLU A N 1
ATOM 1460 C CA . GLU A 1 192 ? 12.813 7.541 -1.339 1.00 91.69 192 GLU A CA 1
ATOM 1461 C C . GLU A 1 192 ? 13.809 8.398 -0.532 1.00 91.69 192 GLU A C 1
ATOM 1463 O O . GLU A 1 192 ? 13.761 8.471 0.703 1.00 91.69 192 GLU A O 1
ATOM 1468 N N . VAL A 1 193 ? 14.735 9.057 -1.233 1.00 87.62 193 VAL A N 1
ATOM 1469 C CA . VAL A 1 193 ? 15.733 9.958 -0.628 1.00 87.62 193 VAL A CA 1
ATOM 1470 C C . VAL A 1 193 ? 15.039 11.086 0.157 1.00 87.62 193 VAL A C 1
ATOM 1472 O O . VAL A 1 193 ? 13.922 11.490 -0.174 1.00 87.62 193 VAL A O 1
ATOM 1475 N N . LEU A 1 194 ? 15.711 11.615 1.189 1.00 83.81 194 LEU A N 1
ATOM 1476 C CA . LEU A 1 194 ? 15.189 12.665 2.081 1.00 83.81 194 LEU A CA 1
ATOM 1477 C C . LEU A 1 194 ? 13.938 12.226 2.860 1.00 83.81 194 LEU A C 1
ATOM 1479 O O . LEU A 1 194 ? 12.982 12.988 2.979 1.00 83.81 194 LEU A O 1
ATOM 1483 N N . ASP A 1 195 ? 13.917 10.977 3.336 1.00 84.06 195 ASP A N 1
ATOM 1484 C CA . ASP A 1 195 ? 12.835 10.399 4.152 1.00 84.06 195 ASP A CA 1
ATOM 1485 C C . ASP A 1 195 ? 11.427 10.504 3.545 1.00 84.06 195 ASP A C 1
ATOM 1487 O O . ASP A 1 195 ? 10.416 10.409 4.252 1.00 84.06 195 ASP A O 1
ATOM 1491 N N . CYS A 1 196 ? 11.347 10.644 2.222 1.00 88.31 196 CYS A N 1
ATOM 1492 C CA . CYS A 1 196 ? 10.081 10.586 1.518 1.00 88.31 196 CYS A CA 1
ATOM 1493 C C . CYS A 1 196 ? 9.567 9.144 1.550 1.00 88.31 196 CYS A C 1
ATOM 1495 O O . CYS A 1 196 ? 10.306 8.207 1.255 1.00 88.31 196 CYS A O 1
ATOM 1497 N N . LYS A 1 197 ? 8.307 8.950 1.937 1.00 94.06 197 LYS A N 1
ATOM 1498 C CA . LYS A 1 197 ? 7.676 7.627 1.983 1.00 94.06 197 LYS A CA 1
ATOM 1499 C C . LYS A 1 197 ? 6.462 7.614 1.081 1.00 94.06 197 LYS A C 1
ATOM 1501 O O . LYS A 1 197 ? 5.655 8.537 1.143 1.00 94.06 197 LYS A O 1
ATOM 1506 N N . LEU A 1 198 ? 6.332 6.562 0.291 1.00 94.94 198 LEU A N 1
ATOM 1507 C CA . LEU A 1 198 ? 5.154 6.271 -0.508 1.00 94.94 198 LEU A CA 1
ATOM 1508 C C . LEU A 1 198 ? 4.661 4.889 -0.114 1.00 94.94 198 LEU A C 1
ATOM 1510 O O . LEU A 1 198 ? 5.463 3.963 -0.006 1.00 94.94 198 LEU A O 1
ATOM 1514 N N . ALA A 1 199 ? 3.364 4.761 0.122 1.00 96.69 199 ALA A N 1
ATOM 1515 C CA . ALA A 1 199 ? 2.765 3.480 0.438 1.00 96.69 199 ALA A CA 1
ATOM 1516 C C . ALA A 1 199 ? 1.367 3.340 -0.168 1.00 96.69 199 ALA A C 1
ATOM 1518 O O . ALA A 1 199 ? 0.682 4.330 -0.448 1.00 96.69 199 ALA A O 1
ATOM 1519 N N . PHE A 1 200 ? 0.967 2.095 -0.385 1.00 97.56 200 PHE A N 1
ATOM 1520 C CA . PHE A 1 200 ? -0.413 1.688 -0.576 1.00 97.56 200 PHE A CA 1
ATOM 1521 C C . PHE A 1 200 ? -0.708 0.597 0.449 1.00 97.56 200 PHE A C 1
ATOM 1523 O O . PHE A 1 200 ? -0.166 -0.504 0.350 1.00 97.56 200 PHE A O 1
ATOM 1530 N N . ASP A 1 201 ? -1.546 0.918 1.428 1.00 97.44 201 ASP A N 1
ATOM 1531 C CA . ASP A 1 201 ? -1.854 0.046 2.556 1.00 97.44 201 ASP A CA 1
ATOM 1532 C C . ASP A 1 201 ? -3.297 -0.450 2.475 1.00 97.44 201 ASP A C 1
ATOM 1534 O O . ASP A 1 201 ? -4.218 0.299 2.129 1.00 97.44 201 ASP A O 1
ATOM 1538 N N . TRP A 1 202 ? -3.496 -1.710 2.854 1.00 98.25 202 TRP A N 1
ATOM 1539 C CA . TRP A 1 202 ? -4.807 -2.337 2.946 1.00 98.25 202 TRP A CA 1
ATOM 1540 C C . TRP A 1 202 ? -5.185 -2.592 4.401 1.00 98.25 202 TRP A C 1
ATOM 1542 O O . TRP A 1 202 ? -4.372 -3.042 5.208 1.00 98.25 202 TRP A O 1
ATOM 1552 N N . GLU A 1 203 ? -6.438 -2.312 4.735 1.00 97.88 203 GLU A N 1
ATOM 1553 C CA . GLU A 1 203 ? -6.973 -2.465 6.083 1.00 97.88 203 GLU A CA 1
ATOM 1554 C C . GLU A 1 203 ? -8.423 -2.940 6.025 1.00 97.88 203 GLU A C 1
ATOM 1556 O O . GLU A 1 203 ? -9.240 -2.384 5.287 1.00 97.88 203 GLU A O 1
ATOM 1561 N N . ILE A 1 204 ? -8.760 -3.920 6.858 1.00 98.25 204 ILE A N 1
ATOM 1562 C CA . ILE A 1 204 ? -10.143 -4.206 7.230 1.00 98.25 204 ILE A CA 1
ATOM 1563 C C . ILE A 1 204 ? -10.420 -3.559 8.579 1.00 98.25 204 ILE A C 1
ATOM 1565 O O . ILE A 1 204 ? -9.730 -3.848 9.550 1.00 98.25 204 ILE A O 1
ATOM 1569 N N . ALA A 1 205 ? -11.461 -2.739 8.657 1.00 98.00 205 ALA A N 1
ATOM 1570 C CA . ALA A 1 205 ? -11.915 -2.117 9.890 1.00 98.00 205 ALA A CA 1
ATOM 1571 C C . ALA A 1 205 ? -13.320 -2.606 10.260 1.00 98.00 205 ALA A C 1
ATOM 1573 O O . ALA A 1 205 ? -14.285 -2.357 9.537 1.00 98.00 205 ALA A O 1
ATOM 1574 N N . PHE A 1 206 ? -13.446 -3.264 11.408 1.00 98.25 206 PHE A N 1
ATOM 1575 C CA . PHE A 1 206 ? -14.722 -3.518 12.066 1.00 98.25 206 PHE A CA 1
ATOM 1576 C C . PHE A 1 206 ? -15.082 -2.337 12.969 1.00 98.25 206 PHE A C 1
ATOM 1578 O O . PHE A 1 206 ? -14.241 -1.815 13.703 1.00 98.25 206 PHE A O 1
ATOM 1585 N N . ARG A 1 207 ? -16.349 -1.924 12.938 1.00 98.00 207 ARG A N 1
ATOM 1586 C CA . ARG A 1 207 ? -16.892 -0.877 13.802 1.00 98.00 207 ARG A CA 1
ATOM 1587 C C . ARG A 1 207 ? -18.264 -1.282 14.317 1.00 98.00 207 ARG A C 1
ATOM 1589 O O . ARG A 1 207 ? -19.168 -1.548 13.527 1.00 98.00 207 ARG A O 1
ATOM 1596 N N . LEU A 1 208 ? -18.429 -1.241 15.633 1.00 97.69 208 LEU A N 1
ATOM 1597 C CA . LEU A 1 208 ? -19.706 -1.408 16.313 1.00 97.69 208 LEU A CA 1
ATOM 1598 C C . LEU A 1 208 ? -20.031 -0.140 17.094 1.00 97.69 208 LEU A C 1
ATOM 1600 O O . LEU A 1 208 ? -19.297 0.255 18.003 1.00 97.69 208 LEU A O 1
ATOM 1604 N N . ARG A 1 209 ? -21.150 0.491 16.747 1.00 97.25 209 ARG A N 1
ATOM 1605 C CA . ARG A 1 209 ? -21.615 1.683 17.453 1.00 97.25 209 ARG A CA 1
ATOM 1606 C C . ARG A 1 209 ? -22.250 1.309 18.791 1.00 97.25 209 ARG A C 1
ATOM 1608 O O . ARG A 1 209 ? -23.153 0.474 18.846 1.00 97.25 209 ARG A O 1
ATOM 1615 N N . LEU A 1 210 ? -21.769 1.937 19.862 1.00 95.38 210 LEU A N 1
ATOM 1616 C CA . LEU A 1 210 ? -22.208 1.686 21.235 1.00 95.38 210 LEU A CA 1
ATOM 1617 C C . LEU A 1 210 ? -23.021 2.888 21.753 1.00 95.38 210 LEU A C 1
ATOM 1619 O O . LEU A 1 210 ? -22.592 4.031 21.593 1.00 95.38 210 LEU A O 1
ATOM 1623 N N . PRO A 1 211 ? -24.195 2.686 22.374 1.00 94.06 211 PRO A N 1
ATOM 1624 C CA . PRO A 1 211 ? -24.981 3.788 22.922 1.00 94.06 211 PRO A CA 1
ATOM 1625 C C . PRO A 1 211 ? -24.285 4.404 24.143 1.00 94.06 211 PRO A C 1
ATOM 1627 O O . PRO A 1 211 ? -23.915 3.704 25.082 1.00 94.06 211 PRO A O 1
ATOM 1630 N N . GLY A 1 212 ? -24.115 5.729 24.140 1.00 89.31 212 GLY A N 1
ATOM 1631 C CA . GLY A 1 212 ? -23.515 6.461 25.264 1.00 89.31 212 GLY A CA 1
ATOM 1632 C C . GLY A 1 212 ? -22.034 6.149 25.513 1.00 89.31 212 GLY A C 1
ATOM 1633 O O . GLY A 1 212 ? -21.515 6.471 26.577 1.00 89.31 212 GLY A O 1
ATOM 1634 N N . SER A 1 213 ? -21.350 5.505 24.566 1.00 89.75 213 SER A N 1
ATOM 1635 C CA . SER A 1 213 ? -19.925 5.179 24.638 1.00 89.75 213 SER A CA 1
ATOM 1636 C C . SER A 1 213 ? -19.260 5.432 23.284 1.00 89.75 213 SER A C 1
ATOM 1638 O O . SER A 1 213 ? -19.950 5.478 22.266 1.00 89.75 213 SER A O 1
ATOM 1640 N N . PRO A 1 214 ? -17.932 5.609 23.240 1.00 92.06 214 PRO A N 1
ATOM 1641 C CA . PRO A 1 214 ? -17.210 5.625 21.975 1.00 92.06 214 PRO A CA 1
ATOM 1642 C C . PRO A 1 214 ? -17.432 4.309 21.217 1.00 92.06 214 PRO A C 1
ATOM 1644 O O . PRO A 1 214 ? -17.628 3.261 21.830 1.00 92.06 214 PRO A O 1
ATOM 1647 N N . ASP A 1 215 ? -17.394 4.357 19.888 1.00 93.94 215 ASP A N 1
ATOM 1648 C CA . ASP A 1 215 ? -17.576 3.152 19.077 1.00 93.94 215 ASP A CA 1
ATOM 1649 C C . ASP A 1 215 ? -16.437 2.158 19.304 1.00 93.94 215 ASP A C 1
ATOM 1651 O O . ASP A 1 215 ? -15.263 2.538 19.335 1.00 93.94 215 ASP A O 1
ATOM 1655 N N . LEU A 1 216 ? -16.786 0.876 19.379 1.00 94.88 216 LEU A N 1
ATOM 1656 C CA . LEU A 1 216 ? -15.809 -0.201 19.355 1.00 94.88 216 LEU A CA 1
ATOM 1657 C C . LEU A 1 216 ? -15.252 -0.317 17.935 1.00 94.88 216 LEU A C 1
ATOM 1659 O O . LEU A 1 216 ? -16.016 -0.433 16.975 1.00 94.88 216 LEU A O 1
ATOM 1663 N N . LYS A 1 217 ? -13.927 -0.276 17.805 1.00 95.81 217 LYS A N 1
ATOM 1664 C CA . LYS A 1 217 ? -13.217 -0.370 16.528 1.00 95.81 217 LYS A CA 1
ATOM 1665 C C . LYS A 1 217 ? -12.111 -1.404 16.643 1.00 95.81 217 LYS A C 1
ATOM 1667 O O . LYS A 1 217 ? -11.384 -1.384 17.628 1.00 95.81 217 LYS A O 1
ATOM 1672 N N . GLU A 1 218 ? -11.981 -2.239 15.625 1.00 96.44 218 GLU A N 1
ATOM 1673 C CA . GLU A 1 218 ? -10.877 -3.186 15.462 1.00 96.44 218 GLU A CA 1
ATOM 1674 C C . GLU A 1 218 ? -10.415 -3.103 14.009 1.00 96.44 218 GLU A C 1
ATOM 1676 O O . GLU A 1 218 ? -11.251 -3.079 13.104 1.00 96.44 218 GLU A O 1
ATOM 1681 N N . ALA A 1 219 ? -9.108 -3.019 13.776 1.00 96.62 219 ALA A N 1
ATOM 1682 C CA . ALA A 1 219 ? -8.548 -2.899 12.437 1.00 96.62 219 ALA A CA 1
ATOM 1683 C C . ALA A 1 219 ? -7.431 -3.921 12.221 1.00 96.62 219 ALA A C 1
ATOM 1685 O O . ALA A 1 219 ? -6.575 -4.102 13.084 1.00 96.62 219 ALA A O 1
ATOM 1686 N N . VAL A 1 220 ? -7.440 -4.569 11.059 1.00 97.19 220 VAL A N 1
ATOM 1687 C CA . VAL A 1 220 ? -6.466 -5.588 10.661 1.00 97.19 220 VAL A CA 1
ATOM 1688 C C . VAL A 1 220 ? -5.822 -5.152 9.355 1.00 97.19 220 VAL A C 1
ATOM 1690 O O . VAL A 1 220 ? -6.512 -4.947 8.354 1.00 97.19 220 VAL A O 1
ATOM 1693 N N . SER A 1 221 ? -4.500 -4.999 9.362 1.00 97.12 221 SER A N 1
ATOM 1694 C CA . SER A 1 221 ? -3.727 -4.737 8.147 1.00 97.12 221 SER A CA 1
ATOM 1695 C C . SER A 1 221 ? -3.654 -5.988 7.277 1.00 97.12 221 SER A C 1
ATOM 1697 O O . SER A 1 221 ? -3.498 -7.094 7.791 1.00 97.12 221 SER A O 1
ATOM 1699 N N . LEU A 1 222 ? -3.730 -5.804 5.962 1.00 96.94 222 LEU A N 1
ATOM 1700 C CA . LEU A 1 222 ? -3.614 -6.882 4.984 1.00 96.94 222 LEU A CA 1
ATOM 1701 C C . LEU A 1 222 ? -2.383 -6.690 4.107 1.00 96.94 222 LEU A C 1
ATOM 1703 O O . LEU A 1 222 ? -2.104 -5.579 3.647 1.00 96.94 222 LEU A O 1
ATOM 1707 N N . HIS A 1 223 ? -1.689 -7.790 3.822 1.00 97.25 223 HIS A N 1
ATOM 1708 C CA . HIS A 1 223 ? -0.693 -7.827 2.759 1.00 97.25 223 HIS A CA 1
ATOM 1709 C C . HIS A 1 223 ? -1.366 -8.323 1.479 1.00 97.25 223 HIS A C 1
ATOM 1711 O O . HIS A 1 223 ? -1.801 -9.472 1.405 1.00 97.25 223 HIS A O 1
ATOM 1717 N N . VAL A 1 224 ? -1.504 -7.437 0.493 1.00 96.44 224 VAL A N 1
ATOM 1718 C CA . VAL A 1 224 ? -2.166 -7.741 -0.775 1.00 96.44 224 VAL A CA 1
ATOM 1719 C C . VAL A 1 224 ? -1.128 -7.888 -1.873 1.00 96.44 224 VAL A C 1
ATOM 1721 O O . VAL A 1 224 ? -0.420 -6.947 -2.216 1.00 96.44 224 VAL A O 1
ATOM 1724 N N . LEU A 1 225 ? -1.064 -9.070 -2.461 1.00 94.31 225 LEU A N 1
ATOM 1725 C CA . LEU A 1 225 ? -0.198 -9.401 -3.575 1.00 94.31 225 LEU A CA 1
ATOM 1726 C C . LEU A 1 225 ? -0.888 -9.132 -4.920 1.00 94.31 225 LEU A C 1
ATOM 1728 O O . LEU A 1 225 ? -2.116 -9.212 -5.039 1.00 94.31 225 LEU A O 1
ATOM 1732 N N . PRO A 1 226 ? -0.112 -8.874 -5.984 1.00 91.75 226 PRO A N 1
ATOM 1733 C CA . PRO A 1 226 ? -0.662 -8.810 -7.328 1.00 91.75 226 PRO A CA 1
ATOM 1734 C C . PRO A 1 226 ? -1.302 -10.155 -7.714 1.00 91.75 226 PRO A C 1
ATOM 1736 O O . PRO A 1 226 ? -0.697 -11.221 -7.553 1.00 91.75 226 PRO A O 1
ATOM 1739 N N . GLN A 1 227 ? -2.528 -10.126 -8.248 1.00 86.44 227 GLN A N 1
ATOM 1740 C CA . GLN A 1 227 ? -3.129 -11.336 -8.808 1.00 86.44 227 GLN A CA 1
ATOM 1741 C C . GLN A 1 227 ? -2.486 -11.646 -10.135 1.00 86.44 227 GLN A C 1
ATOM 1743 O O . GLN A 1 227 ? -2.376 -10.767 -10.983 1.00 86.44 227 GLN A O 1
ATOM 1748 N N . ALA A 1 228 ? -2.129 -12.906 -10.345 1.00 78.81 228 ALA A N 1
ATOM 1749 C CA . ALA A 1 228 ? -1.628 -13.288 -11.635 1.00 78.81 228 ALA A CA 1
ATOM 1750 C C . ALA A 1 228 ? -2.752 -13.119 -12.681 1.00 78.81 228 ALA A C 1
ATOM 1752 O O . ALA A 1 228 ? -3.761 -13.825 -12.624 1.00 78.81 228 ALA A O 1
ATOM 1753 N N . ALA A 1 229 ? -2.625 -12.148 -13.586 1.00 68.06 229 ALA A N 1
ATOM 1754 C CA . ALA A 1 229 ? -3.629 -11.885 -14.600 1.00 68.06 229 ALA A CA 1
ATOM 1755 C C . ALA A 1 229 ? -3.813 -13.150 -15.446 1.00 68.06 229 ALA A C 1
ATOM 1757 O O . ALA A 1 229 ? -2.852 -13.832 -15.812 1.00 68.06 229 ALA A O 1
ATOM 1758 N N . LYS A 1 230 ? -5.054 -13.497 -15.783 1.00 67.12 230 LYS A N 1
ATOM 1759 C CA . LYS A 1 230 ? -5.271 -14.495 -16.829 1.00 67.12 230 LYS A CA 1
ATOM 1760 C C . LYS A 1 230 ? -4.733 -13.876 -18.113 1.00 67.12 230 LYS A C 1
ATOM 1762 O O . LYS A 1 230 ? -5.149 -12.769 -18.455 1.00 67.12 230 LYS A O 1
ATOM 1767 N N . ARG A 1 231 ? -3.777 -14.540 -18.777 1.00 63.69 231 ARG A N 1
ATOM 1768 C CA . ARG A 1 231 ? -3.183 -14.033 -20.024 1.00 63.69 231 ARG A CA 1
ATOM 1769 C C . ARG A 1 231 ? -4.335 -13.630 -20.945 1.00 63.69 231 ARG A C 1
ATOM 1771 O O . ARG A 1 231 ? -5.162 -14.499 -21.238 1.00 63.69 231 ARG A O 1
ATOM 1778 N N . PRO A 1 232 ? -4.468 -12.347 -21.331 1.00 58.12 232 PRO A N 1
ATOM 1779 C CA . PRO A 1 232 ? -5.483 -11.978 -22.294 1.00 58.12 232 PRO A CA 1
ATOM 1780 C C . PRO A 1 232 ? -5.218 -12.841 -23.522 1.00 58.12 232 PRO A C 1
ATOM 1782 O O . PRO A 1 232 ? -4.100 -12.859 -24.043 1.00 58.12 232 PRO A O 1
ATOM 1785 N N . ILE A 1 233 ? -6.213 -13.643 -23.902 1.00 57.72 233 ILE A N 1
ATOM 1786 C CA . ILE A 1 233 ? -6.167 -14.424 -25.133 1.00 57.72 233 ILE A CA 1
ATOM 1787 C C . ILE A 1 233 ? -5.955 -13.383 -26.228 1.00 57.72 233 ILE A C 1
ATOM 1789 O O . ILE A 1 233 ? -6.780 -12.491 -26.403 1.00 57.72 233 ILE A O 1
ATOM 1793 N N . VAL A 1 234 ? -4.767 -13.436 -26.820 1.00 54.62 234 VAL A N 1
ATOM 1794 C CA . VAL A 1 234 ? -4.160 -12.437 -27.698 1.00 54.62 234 VAL A CA 1
ATOM 1795 C C . VAL A 1 234 ? -5.199 -11.770 -28.601 1.00 54.62 234 VAL A C 1
ATOM 1797 O O . VAL A 1 234 ? -5.706 -12.388 -29.533 1.00 54.62 234 VAL A O 1
ATOM 1800 N N . VAL A 1 235 ? -5.479 -10.489 -28.353 1.00 46.56 235 VAL A N 1
ATOM 1801 C CA . VAL A 1 235 ? -6.115 -9.615 -29.342 1.00 46.56 235 VAL A CA 1
ATOM 1802 C C . VAL A 1 235 ? -4.986 -8.903 -30.071 1.00 46.56 235 VAL A C 1
ATOM 1804 O O . VAL A 1 235 ? -4.520 -7.870 -29.611 1.00 46.56 235 VAL A O 1
ATOM 1807 N N . SER A 1 236 ? -4.559 -9.500 -31.185 1.00 48.94 236 SER A N 1
ATOM 1808 C CA . SER A 1 236 ? -3.633 -8.964 -32.191 1.00 48.94 236 SER A CA 1
ATOM 1809 C C . SER A 1 236 ? -2.221 -8.561 -31.722 1.00 48.94 236 SER A C 1
ATOM 1811 O O . SER A 1 236 ? -2.030 -8.014 -30.639 1.00 48.94 236 SER A O 1
ATOM 1813 N N . PRO A 1 237 ? -1.182 -8.776 -32.551 1.00 55.12 237 PRO A N 1
ATOM 1814 C CA . PRO A 1 237 ? 0.110 -8.143 -32.324 1.00 55.12 237 PRO A CA 1
ATOM 1815 C C . PRO A 1 237 ? -0.103 -6.626 -32.315 1.00 55.12 237 PRO A C 1
ATOM 1817 O O . PRO A 1 237 ? -0.457 -6.034 -33.334 1.00 55.12 237 PRO A O 1
ATOM 1820 N N . SER A 1 238 ? 0.072 -5.997 -31.152 1.00 56.09 238 SER A N 1
ATOM 1821 C CA . SER A 1 238 ? 0.210 -4.547 -31.067 1.00 56.09 238 SER A CA 1
ATOM 1822 C C . SER A 1 238 ? 1.318 -4.154 -32.037 1.00 56.09 238 SER A C 1
ATOM 1824 O O . SER A 1 238 ? 2.433 -4.667 -31.911 1.00 56.09 238 SER A O 1
ATOM 1826 N N . ALA A 1 239 ? 0.993 -3.323 -33.031 1.00 58.84 239 ALA A N 1
ATOM 1827 C CA . ALA A 1 239 ? 1.958 -2.874 -34.024 1.00 58.84 239 ALA A CA 1
ATOM 1828 C C . ALA A 1 239 ? 3.237 -2.384 -33.314 1.00 58.84 239 ALA A C 1
ATOM 1830 O O . ALA A 1 239 ? 3.125 -1.742 -32.261 1.00 58.84 239 ALA A O 1
ATOM 1831 N N . PRO A 1 240 ? 4.433 -2.709 -33.841 1.00 63.28 240 PRO A N 1
ATOM 1832 C CA . PRO A 1 240 ? 5.692 -2.292 -33.240 1.00 63.28 240 PRO A CA 1
ATOM 1833 C C . PRO A 1 240 ? 5.642 -0.793 -32.960 1.00 63.28 240 PRO A C 1
ATOM 1835 O O . PRO A 1 240 ? 5.365 0.014 -33.848 1.00 63.28 240 PRO A O 1
ATOM 1838 N N . SER A 1 241 ? 5.846 -0.429 -31.698 1.00 67.50 241 SER A N 1
ATOM 1839 C CA . SER A 1 241 ? 5.884 0.972 -31.302 1.00 67.50 241 SER A CA 1
ATOM 1840 C C . SER A 1 241 ? 7.254 1.511 -31.681 1.00 67.50 241 SER A C 1
ATOM 1842 O O . SER A 1 241 ? 8.242 1.252 -30.997 1.00 67.50 241 SER A O 1
ATOM 1844 N N . LEU A 1 242 ? 7.311 2.199 -32.819 1.00 68.69 242 LEU A N 1
ATOM 1845 C CA . LEU A 1 242 ? 8.514 2.855 -33.299 1.00 68.69 242 LEU A CA 1
ATOM 1846 C C . LEU A 1 242 ? 8.565 4.266 -32.710 1.00 68.69 242 LEU A C 1
ATOM 1848 O O . LEU A 1 242 ? 7.694 5.087 -32.995 1.00 68.69 242 LEU A O 1
ATOM 1852 N N . LEU A 1 243 ? 9.595 4.548 -31.915 1.00 69.88 243 LEU A N 1
ATOM 1853 C CA . LEU A 1 243 ? 9.944 5.915 -31.549 1.00 69.88 243 LEU A CA 1
ATOM 1854 C C . LEU A 1 243 ? 11.282 6.262 -32.193 1.00 69.88 243 LEU A C 1
ATOM 1856 O O . LEU A 1 243 ? 12.274 5.546 -32.026 1.00 69.88 243 LEU A O 1
ATOM 1860 N N . THR A 1 244 ? 11.289 7.352 -32.954 1.00 65.94 244 THR A N 1
ATOM 1861 C CA . THR A 1 244 ? 12.444 7.774 -33.743 1.00 65.94 244 THR A CA 1
ATOM 1862 C C . THR A 1 244 ? 12.850 9.185 -33.371 1.00 65.94 244 THR A C 1
ATOM 1864 O O . THR A 1 244 ? 12.033 10.102 -33.344 1.00 65.94 244 THR A O 1
ATOM 1867 N N . THR A 1 245 ? 14.141 9.352 -33.140 1.00 74.12 245 THR A N 1
ATOM 1868 C CA . THR A 1 245 ? 14.829 10.595 -33.503 1.00 74.12 245 THR A CA 1
ATOM 1869 C C . THR A 1 245 ? 15.533 10.350 -34.829 1.00 74.12 245 THR A C 1
ATOM 1871 O O . THR A 1 245 ? 15.714 9.191 -35.196 1.00 74.12 245 THR A O 1
ATOM 1874 N N . ASP A 1 246 ? 15.984 11.400 -35.511 1.00 77.44 246 ASP A N 1
ATOM 1875 C CA . ASP A 1 246 ? 16.640 11.285 -36.825 1.00 77.44 246 ASP A CA 1
ATOM 1876 C C . ASP A 1 246 ? 17.858 10.332 -36.838 1.00 77.44 246 ASP A C 1
ATOM 1878 O O . ASP A 1 246 ? 18.299 9.900 -37.898 1.00 77.44 246 ASP A O 1
ATOM 1882 N N . SER A 1 247 ? 18.412 9.991 -35.667 1.00 88.31 247 SER A N 1
ATOM 1883 C CA . SER A 1 247 ? 19.666 9.233 -35.526 1.00 88.31 247 SER A CA 1
ATOM 1884 C C . SER A 1 247 ? 19.568 8.012 -34.612 1.00 88.31 247 SER A C 1
ATOM 1886 O O . SER A 1 247 ? 20.451 7.164 -34.628 1.00 88.31 247 SER A O 1
ATOM 1888 N N . LEU A 1 248 ? 18.522 7.879 -33.794 1.00 92.06 248 LEU A N 1
ATOM 1889 C CA . LEU A 1 248 ? 18.372 6.754 -32.867 1.00 92.06 248 LEU A CA 1
ATOM 1890 C C . LEU A 1 248 ? 16.946 6.232 -32.906 1.00 92.06 248 LEU A C 1
ATOM 1892 O O . LEU A 1 248 ? 15.991 6.967 -32.648 1.00 92.06 248 LEU A O 1
ATOM 1896 N N . HIS A 1 249 ? 16.820 4.956 -33.248 1.00 93.44 249 HIS A N 1
ATOM 1897 C CA . HIS A 1 249 ? 15.554 4.253 -33.362 1.00 93.44 249 HIS A CA 1
ATOM 1898 C C . HIS A 1 249 ? 15.515 3.136 -32.326 1.00 93.44 249 HIS A C 1
ATOM 1900 O O . HIS A 1 249 ? 16.404 2.281 -32.281 1.00 93.44 249 HIS A O 1
ATOM 1906 N N . LEU A 1 250 ? 14.458 3.134 -31.520 1.00 94.75 250 LEU A N 1
ATOM 1907 C CA . LEU A 1 250 ? 14.165 2.091 -30.548 1.00 94.75 250 LEU A CA 1
ATOM 1908 C C . LEU A 1 250 ? 12.865 1.401 -30.962 1.00 94.75 250 LEU A C 1
ATOM 1910 O O . LEU A 1 250 ? 11.835 2.054 -31.124 1.00 94.75 250 LEU A O 1
ATOM 1914 N N . ASN A 1 251 ? 12.924 0.084 -31.136 1.00 94.44 251 ASN A N 1
ATOM 1915 C CA . ASN A 1 251 ? 11.779 -0.750 -31.466 1.00 94.44 251 ASN A CA 1
ATOM 1916 C C . ASN A 1 251 ? 11.626 -1.841 -30.403 1.00 94.44 251 ASN A C 1
ATOM 1918 O O . ASN A 1 251 ? 12.592 -2.522 -30.063 1.00 94.44 251 ASN A O 1
ATOM 1922 N N . VAL A 1 252 ? 10.415 -2.032 -29.891 1.00 95.12 252 VAL A N 1
ATOM 1923 C CA . VAL A 1 252 ? 10.106 -3.082 -28.912 1.00 95.12 252 VAL A CA 1
ATOM 1924 C C . VAL A 1 252 ? 9.049 -4.021 -29.454 1.00 95.12 252 VAL A C 1
ATOM 1926 O O . VAL A 1 252 ? 8.140 -3.613 -30.173 1.00 95.12 252 VAL A O 1
ATOM 1929 N N . SER A 1 253 ? 9.132 -5.282 -29.040 1.00 91.00 253 SER A N 1
ATOM 1930 C CA . SER A 1 253 ? 8.106 -6.275 -29.367 1.00 91.00 253 SER A CA 1
ATOM 1931 C C . SER A 1 253 ? 6.744 -5.938 -28.745 1.00 91.00 253 SER A C 1
ATOM 1933 O O . SER A 1 253 ? 5.709 -6.217 -29.345 1.00 91.00 253 SER A O 1
ATOM 1935 N N . ARG A 1 254 ? 6.739 -5.336 -27.546 1.00 91.31 254 ARG A N 1
ATOM 1936 C CA . ARG A 1 254 ? 5.536 -4.985 -26.777 1.00 91.31 254 ARG A CA 1
ATOM 1937 C C . ARG A 1 254 ? 5.789 -3.809 -25.837 1.00 91.31 254 ARG A C 1
ATOM 1939 O O . ARG A 1 254 ? 6.861 -3.705 -25.247 1.00 91.31 254 ARG A O 1
ATOM 1946 N N . THR A 1 255 ? 4.777 -2.963 -25.652 1.00 93.19 255 THR A N 1
ATOM 1947 C CA . THR A 1 255 ? 4.782 -1.855 -24.674 1.00 93.19 255 THR A CA 1
ATOM 1948 C C . THR A 1 255 ? 4.138 -2.229 -23.341 1.00 93.19 255 THR A C 1
ATOM 1950 O O . THR A 1 255 ? 4.206 -1.468 -22.381 1.00 93.19 255 THR A O 1
ATOM 1953 N N . THR A 1 256 ? 3.521 -3.408 -23.260 1.00 93.31 256 THR A N 1
ATOM 1954 C CA . THR A 1 256 ? 2.954 -3.960 -22.026 1.00 93.31 256 THR A CA 1
ATOM 1955 C C . THR A 1 256 ? 3.670 -5.260 -21.680 1.00 93.31 256 THR A C 1
ATOM 1957 O O . THR A 1 256 ? 3.812 -6.128 -22.541 1.00 93.31 256 THR A O 1
ATOM 1960 N N . SER A 1 257 ? 4.116 -5.405 -20.434 1.00 92.19 257 SER A N 1
ATOM 1961 C CA . SER A 1 257 ? 4.815 -6.598 -19.944 1.00 92.19 257 SER A CA 1
ATOM 1962 C C . SER A 1 257 ? 4.281 -7.009 -18.576 1.00 92.19 257 SER A C 1
ATOM 1964 O O . SER A 1 257 ? 3.811 -6.169 -17.811 1.00 92.19 257 SER A O 1
ATOM 1966 N N . ALA A 1 258 ? 4.342 -8.299 -18.262 1.00 91.94 258 ALA A N 1
ATOM 1967 C CA . ALA A 1 258 ? 4.081 -8.771 -16.908 1.00 91.94 258 ALA A CA 1
ATOM 1968 C C . ALA A 1 258 ? 5.288 -8.509 -15.994 1.00 91.94 258 ALA A C 1
ATOM 1970 O O . ALA A 1 258 ? 6.423 -8.345 -16.447 1.00 91.94 258 ALA A O 1
ATOM 1971 N N . LEU A 1 259 ? 5.039 -8.494 -14.691 1.00 91.88 259 LEU A N 1
ATOM 1972 C CA . LEU A 1 259 ? 6.081 -8.554 -13.677 1.00 91.88 259 LEU A CA 1
ATOM 1973 C C . LEU A 1 259 ? 6.842 -9.889 -13.786 1.00 91.88 259 LEU A C 1
ATOM 1975 O O . LEU A 1 259 ? 6.213 -10.942 -13.879 1.00 91.88 259 LEU A O 1
ATOM 1979 N N . GLY A 1 260 ? 8.178 -9.853 -13.793 1.00 91.50 260 GLY A N 1
ATOM 1980 C CA . GLY A 1 260 ? 9.032 -11.033 -14.005 1.00 91.50 260 GLY A CA 1
ATOM 1981 C C . GLY A 1 260 ? 9.369 -11.335 -15.472 1.00 91.50 260 GLY A C 1
ATOM 1982 O O . GLY A 1 260 ? 10.319 -12.073 -15.742 1.00 91.50 260 GLY A O 1
ATOM 1983 N N . ASP A 1 261 ? 8.637 -10.755 -16.426 1.00 92.81 261 ASP A N 1
ATOM 1984 C CA . ASP A 1 261 ? 8.862 -10.990 -17.852 1.00 92.81 261 ASP A CA 1
ATOM 1985 C C . ASP A 1 261 ? 10.117 -10.270 -18.377 1.00 92.81 261 ASP A C 1
ATOM 1987 O O . ASP A 1 261 ? 10.562 -9.237 -17.864 1.00 92.81 261 ASP A O 1
ATOM 1991 N N . ALA A 1 262 ? 10.641 -10.783 -19.492 1.00 95.50 262 ALA A N 1
ATOM 1992 C CA . ALA A 1 262 ? 11.645 -10.091 -20.286 1.00 95.50 262 ALA A CA 1
ATOM 1993 C C . ALA A 1 262 ? 11.009 -9.106 -21.287 1.00 95.50 262 ALA A C 1
ATOM 1995 O O . ALA A 1 262 ? 10.050 -9.429 -21.999 1.00 95.50 262 ALA A O 1
ATOM 1996 N N . VAL A 1 263 ? 11.593 -7.915 -21.383 1.00 96.00 263 VAL A N 1
ATOM 1997 C CA . VAL A 1 263 ? 11.355 -6.917 -22.426 1.00 96.00 263 VAL A CA 1
ATOM 1998 C C . VAL A 1 263 ? 12.435 -7.080 -23.492 1.00 96.00 263 VAL A C 1
ATOM 2000 O O . VAL A 1 263 ? 13.628 -6.963 -23.210 1.00 96.00 263 VAL A O 1
ATOM 2003 N N . THR A 1 264 ? 12.016 -7.355 -24.724 1.00 96.88 264 THR A N 1
ATOM 2004 C CA . THR A 1 264 ? 12.914 -7.567 -25.864 1.00 96.88 264 THR A CA 1
ATOM 2005 C C . THR A 1 264 ? 12.620 -6.584 -26.984 1.00 96.88 264 THR A C 1
ATOM 2007 O O . THR A 1 264 ? 11.470 -6.192 -27.218 1.00 96.88 264 THR A O 1
ATOM 2010 N N . GLY A 1 265 ? 13.669 -6.201 -27.702 1.00 96.19 265 GLY A N 1
ATOM 2011 C CA . GLY A 1 265 ? 13.554 -5.268 -28.807 1.00 96.19 265 GLY A CA 1
ATOM 2012 C C . GLY A 1 265 ? 14.834 -5.149 -29.614 1.00 96.19 265 GLY A C 1
ATOM 2013 O O . GLY A 1 265 ? 15.782 -5.923 -29.451 1.00 96.19 265 GLY A O 1
ATOM 2014 N N . GLU A 1 266 ? 14.827 -4.158 -30.493 1.00 97.06 266 GLU A N 1
ATOM 2015 C CA . GLU A 1 266 ? 15.924 -3.805 -31.377 1.00 97.06 266 GLU A CA 1
ATOM 2016 C C . GLU A 1 266 ? 16.222 -2.308 -31.267 1.00 97.06 266 GLU A C 1
ATOM 2018 O O . GLU A 1 266 ? 15.322 -1.475 -31.159 1.00 97.06 266 GLU A O 1
ATOM 2023 N N . ILE A 1 267 ? 17.503 -1.964 -31.312 1.00 96.12 267 ILE A N 1
ATOM 2024 C CA . ILE A 1 267 ? 17.993 -0.592 -31.390 1.00 96.12 267 ILE A CA 1
ATOM 2025 C C . ILE A 1 267 ? 18.756 -0.423 -32.699 1.00 96.12 267 ILE A C 1
ATOM 2027 O O . ILE A 1 267 ? 19.463 -1.332 -33.139 1.00 96.12 267 ILE A O 1
ATOM 2031 N N . THR A 1 268 ? 18.590 0.724 -33.348 1.00 93.88 268 THR A N 1
ATOM 2032 C CA . THR A 1 268 ? 19.371 1.100 -34.531 1.00 93.88 268 THR A CA 1
ATOM 2033 C C . THR A 1 268 ? 19.862 2.526 -34.365 1.00 93.88 268 THR A C 1
ATOM 2035 O O . THR A 1 268 ? 19.080 3.424 -34.060 1.00 93.88 268 THR A O 1
ATOM 2038 N N . TRP A 1 269 ? 21.161 2.724 -34.559 1.00 91.06 269 TRP A N 1
ATOM 2039 C CA . TRP A 1 269 ? 21.779 4.041 -34.636 1.00 91.06 269 TRP A CA 1
ATOM 2040 C C . TRP A 1 269 ? 22.023 4.377 -36.107 1.00 91.06 269 TRP A C 1
ATOM 2042 O O . TRP A 1 269 ? 22.677 3.602 -36.803 1.00 91.06 269 TRP A O 1
ATOM 2052 N N . PHE A 1 270 ? 21.501 5.503 -36.575 1.00 88.69 270 PHE A N 1
ATOM 2053 C CA . PHE A 1 270 ? 21.732 6.033 -37.912 1.00 88.69 270 PHE A CA 1
ATOM 2054 C C . PHE A 1 270 ? 22.780 7.137 -37.850 1.00 88.69 270 PHE A C 1
ATOM 2056 O O . PHE A 1 270 ? 22.811 7.949 -36.927 1.00 88.69 270 PHE A O 1
ATOM 2063 N N . ASP A 1 271 ? 23.678 7.089 -38.821 1.00 72.50 271 ASP A N 1
ATOM 2064 C CA . ASP A 1 271 ? 24.944 7.801 -38.808 1.00 72.50 271 ASP A CA 1
ATOM 2065 C C . ASP A 1 271 ? 24.768 9.329 -38.847 1.00 72.50 271 ASP A C 1
ATOM 2067 O O . ASP A 1 271 ? 24.109 9.872 -39.734 1.00 72.50 271 ASP A O 1
ATOM 2071 N N . LEU A 1 272 ? 25.402 10.021 -37.897 1.00 64.81 272 LEU A N 1
ATOM 2072 C CA . LEU A 1 272 ? 25.813 11.415 -38.050 1.00 64.81 272 LEU A CA 1
ATOM 2073 C C . LEU A 1 272 ? 27.328 11.390 -38.198 1.00 64.81 272 LEU A C 1
ATOM 2075 O O . LEU A 1 272 ? 27.974 10.749 -37.375 1.00 64.81 272 LEU A O 1
ATOM 2079 N N . ALA A 1 273 ? 27.837 12.114 -39.201 1.00 69.00 273 ALA A N 1
ATOM 2080 C CA . ALA A 1 273 ? 29.250 12.337 -39.534 1.00 69.00 273 ALA A CA 1
ATOM 2081 C C . ALA A 1 273 ? 30.263 11.892 -38.458 1.00 69.00 273 ALA A C 1
ATOM 2083 O O . ALA A 1 273 ? 30.146 12.327 -37.316 1.00 69.00 273 ALA A O 1
ATOM 2084 N N . ASP A 1 274 ? 31.300 11.133 -38.847 1.00 68.06 274 ASP A N 1
ATOM 2085 C CA . ASP A 1 274 ? 32.309 10.452 -37.999 1.00 68.06 274 ASP A CA 1
ATOM 2086 C C . ASP A 1 274 ? 32.681 11.124 -36.657 1.00 68.06 274 ASP A C 1
ATOM 2088 O O . ASP A 1 274 ? 32.859 10.444 -35.645 1.00 68.06 274 ASP A O 1
ATOM 2092 N N . ALA A 1 275 ? 32.771 12.457 -36.610 1.00 66.31 275 ALA A N 1
ATOM 2093 C CA . ALA A 1 275 ? 33.047 13.231 -35.397 1.00 66.31 275 ALA A CA 1
ATOM 2094 C C . ALA A 1 275 ? 31.975 13.113 -34.285 1.00 66.31 275 ALA A C 1
ATOM 2096 O O . ALA A 1 275 ? 32.257 13.443 -33.134 1.00 66.31 275 ALA A O 1
ATOM 2097 N N . ALA A 1 276 ? 30.765 12.641 -34.599 1.00 74.19 276 ALA A N 1
ATOM 2098 C CA . ALA A 1 276 ? 29.636 12.504 -33.678 1.00 74.19 276 ALA A CA 1
ATOM 2099 C C . ALA A 1 276 ? 29.316 11.043 -33.307 1.00 74.19 276 ALA A C 1
ATOM 2101 O O . ALA A 1 276 ? 28.273 10.783 -32.695 1.00 74.19 276 ALA A O 1
ATOM 2102 N N . ARG A 1 277 ? 30.193 10.084 -33.654 1.00 86.06 277 ARG A N 1
ATOM 2103 C CA . ARG A 1 277 ? 29.965 8.665 -33.360 1.00 86.06 277 ARG A CA 1
ATOM 2104 C C . ARG A 1 277 ? 29.835 8.446 -31.846 1.00 86.06 277 ARG A C 1
ATOM 2106 O O . ARG A 1 277 ? 30.743 8.827 -31.100 1.00 86.06 277 ARG A O 1
ATOM 2113 N N . PRO A 1 278 ? 28.744 7.817 -31.372 1.00 90.81 278 PRO A N 1
ATOM 2114 C CA . PRO A 1 278 ? 28.595 7.554 -29.954 1.00 90.81 278 PRO A CA 1
ATOM 2115 C C . PRO A 1 278 ? 29.693 6.612 -29.454 1.00 90.81 278 PRO A C 1
ATOM 2117 O O . PRO A 1 278 ? 30.194 5.771 -30.198 1.00 90.81 278 PRO A O 1
ATOM 2120 N N . ARG A 1 279 ? 30.071 6.756 -28.184 1.00 93.31 279 ARG A N 1
ATOM 2121 C CA . ARG A 1 279 ? 31.043 5.890 -27.498 1.00 93.31 279 ARG A CA 1
ATOM 2122 C C . ARG A 1 279 ? 30.402 4.581 -27.053 1.00 93.31 279 ARG A C 1
ATOM 2124 O O . ARG A 1 279 ? 31.025 3.526 -27.127 1.00 93.31 279 ARG A O 1
ATOM 2131 N N . ALA A 1 280 ? 29.145 4.654 -26.626 1.00 95.25 280 ALA A N 1
ATOM 2132 C CA . ALA A 1 280 ? 28.348 3.518 -26.195 1.00 95.25 280 ALA A CA 1
ATOM 2133 C C . ALA A 1 280 ? 26.864 3.756 -26.495 1.00 95.25 280 ALA A C 1
ATOM 2135 O O . ALA A 1 280 ? 26.381 4.891 -26.460 1.00 95.25 280 ALA A O 1
ATOM 2136 N N . LEU A 1 281 ? 26.137 2.668 -26.748 1.00 96.31 281 LEU A N 1
ATOM 2137 C CA . LEU A 1 281 ? 24.679 2.651 -26.712 1.00 96.31 281 LEU A CA 1
ATOM 2138 C C . LEU A 1 281 ? 24.247 1.963 -25.421 1.00 96.31 281 LEU A C 1
ATOM 2140 O O . LEU A 1 281 ? 24.622 0.822 -25.169 1.00 96.31 281 LEU A O 1
ATOM 2144 N N . ARG A 1 282 ? 23.460 2.645 -24.595 1.00 97.88 282 ARG A N 1
ATOM 2145 C CA . ARG A 1 282 ? 22.879 2.089 -23.371 1.00 97.88 282 ARG A CA 1
ATOM 2146 C C . ARG A 1 282 ? 21.378 1.960 -23.524 1.00 97.88 282 ARG A C 1
ATOM 2148 O O . ARG A 1 282 ? 20.731 2.845 -24.076 1.00 97.88 282 ARG A O 1
ATOM 2155 N N . ILE A 1 283 ? 20.830 0.869 -23.016 1.00 97.94 283 ILE A N 1
ATOM 2156 C CA . ILE A 1 283 ? 19.394 0.622 -22.969 1.00 97.94 283 ILE A CA 1
ATOM 2157 C C . ILE A 1 283 ? 19.037 0.380 -21.519 1.00 97.94 283 ILE A C 1
ATOM 2159 O O . ILE A 1 283 ? 19.625 -0.480 -20.874 1.00 97.94 283 ILE A O 1
ATOM 2163 N N . GLU A 1 284 ? 18.090 1.151 -21.017 1.00 98.44 284 GLU A N 1
ATOM 2164 C CA . GLU A 1 284 ? 17.700 1.165 -19.618 1.00 98.44 284 GLU A CA 1
ATOM 2165 C C . GLU A 1 284 ? 16.216 0.868 -19.516 1.00 98.44 284 GLU A C 1
ATOM 2167 O O . GLU A 1 284 ? 15.388 1.527 -20.149 1.00 98.44 284 GLU A O 1
ATOM 2172 N N . LEU A 1 285 ? 15.886 -0.114 -18.692 1.00 98.44 285 LEU A N 1
ATOM 2173 C CA . LEU A 1 285 ? 14.532 -0.399 -18.263 1.00 98.44 285 LEU A CA 1
ATOM 2174 C C . LEU A 1 285 ? 14.377 0.149 -16.851 1.00 98.44 285 LEU A C 1
ATOM 2176 O O . LEU A 1 285 ? 15.143 -0.199 -15.953 1.00 98.44 285 LEU A O 1
ATOM 2180 N N . GLY A 1 286 ? 13.385 1.001 -16.643 1.00 97.94 286 GLY A N 1
ATOM 2181 C CA . GLY A 1 286 ? 13.174 1.617 -15.348 1.00 97.94 286 GLY A CA 1
ATOM 2182 C C . GLY A 1 286 ? 11.764 2.133 -15.160 1.00 97.94 286 GLY A C 1
ATOM 2183 O O . GLY A 1 286 ? 10.897 1.995 -16.020 1.00 97.94 286 GLY A O 1
ATOM 2184 N N . TYR A 1 287 ? 11.535 2.759 -14.017 1.00 97.75 287 TYR A N 1
ATOM 2185 C CA . TYR A 1 287 ? 10.286 3.437 -13.726 1.00 97.75 287 TYR A CA 1
ATOM 2186 C C . TYR A 1 287 ? 10.517 4.737 -12.983 1.00 97.75 287 TYR A C 1
ATOM 2188 O O . TYR A 1 287 ? 11.591 5.020 -12.445 1.00 97.75 287 TYR A O 1
ATOM 2196 N N . ARG A 1 288 ? 9.474 5.555 -12.982 1.00 96.50 288 ARG A N 1
ATOM 2197 C CA . ARG A 1 288 ? 9.444 6.832 -12.299 1.00 96.50 288 ARG A CA 1
ATOM 2198 C C . ARG A 1 288 ? 8.270 6.895 -11.375 1.00 96.50 288 ARG A C 1
ATOM 2200 O O . ARG A 1 288 ? 7.153 6.587 -11.776 1.00 96.50 288 ARG A O 1
ATOM 2207 N N . THR A 1 289 ? 8.545 7.393 -10.185 1.00 95.69 289 THR A N 1
ATOM 2208 C CA . THR A 1 289 ? 7.512 7.767 -9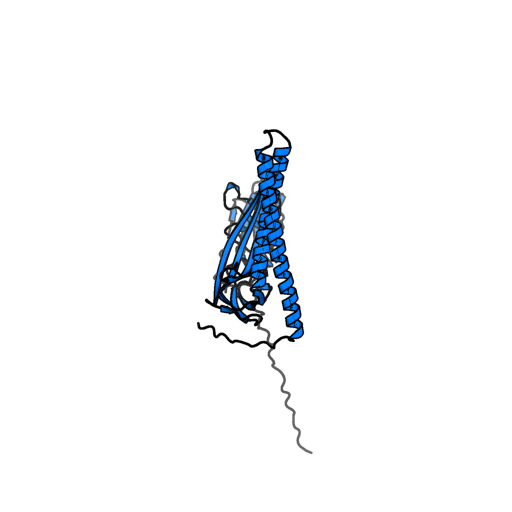.241 1.00 95.69 289 THR A CA 1
ATOM 2209 C C . THR A 1 289 ? 7.350 9.273 -9.316 1.00 95.69 289 THR A C 1
ATOM 2211 O O . THR A 1 289 ? 8.298 10.011 -9.045 1.00 95.69 289 THR A O 1
ATOM 2214 N N . VAL A 1 290 ? 6.170 9.731 -9.718 1.00 93.75 290 VAL A N 1
ATOM 2215 C CA . VAL A 1 290 ? 5.800 11.148 -9.690 1.00 93.75 290 VAL A CA 1
ATOM 2216 C C . VAL A 1 290 ? 4.795 11.321 -8.570 1.00 93.75 290 VAL A C 1
ATOM 2218 O O . VAL A 1 290 ? 3.740 10.702 -8.608 1.00 93.75 290 VAL A O 1
ATOM 2221 N N . ALA A 1 291 ? 5.118 12.127 -7.566 1.00 91.94 291 ALA A N 1
ATOM 2222 C CA . ALA A 1 291 ? 4.277 12.274 -6.387 1.00 91.94 291 ALA A CA 1
ATOM 2223 C C . ALA A 1 291 ? 4.130 13.733 -5.972 1.00 91.94 291 ALA A C 1
ATOM 2225 O O . ALA A 1 291 ? 5.032 14.534 -6.205 1.00 91.94 291 ALA A O 1
ATOM 2226 N N . GLY A 1 292 ? 3.012 14.054 -5.327 1.00 82.56 292 GLY A N 1
ATOM 2227 C CA . GLY A 1 292 ? 2.654 15.418 -4.946 1.00 82.56 292 GLY A CA 1
ATOM 2228 C C . GLY A 1 292 ? 1.386 15.864 -5.663 1.00 82.56 292 GLY A C 1
ATOM 2229 O O . GLY A 1 292 ? 1.218 15.648 -6.864 1.00 82.56 292 GLY A O 1
ATOM 2230 N N . LYS A 1 293 ? 0.471 16.475 -4.909 1.00 78.00 293 LYS A N 1
ATOM 2231 C CA . LYS A 1 293 ? -0.842 16.879 -5.423 1.00 78.00 293 LYS A CA 1
ATOM 2232 C C . LYS A 1 293 ? -0.738 18.151 -6.260 1.00 78.00 293 LYS A C 1
ATOM 2234 O O . LYS A 1 293 ? -1.423 18.297 -7.271 1.00 78.00 293 LYS A O 1
ATOM 2239 N N . TRP A 1 294 ? 0.123 19.067 -5.833 1.00 76.62 294 TRP A N 1
ATOM 2240 C CA . TRP A 1 294 ? 0.293 20.378 -6.445 1.00 76.62 294 TRP A CA 1
ATOM 2241 C C . TRP A 1 294 ? 1.587 20.454 -7.248 1.00 76.62 294 TRP A C 1
ATOM 2243 O O . TRP A 1 294 ? 2.549 19.749 -6.959 1.00 76.62 294 TRP A O 1
ATOM 2253 N N . PHE A 1 295 ? 1.643 21.320 -8.263 1.00 72.62 295 PHE A N 1
ATOM 2254 C CA . PHE A 1 295 ? 2.800 21.381 -9.165 1.00 72.62 295 PHE A CA 1
ATOM 2255 C C . PHE A 1 295 ? 4.117 21.727 -8.448 1.00 72.62 295 PHE A C 1
ATOM 2257 O O . PHE A 1 295 ? 5.159 21.232 -8.859 1.00 72.62 295 PHE A O 1
ATOM 2264 N N . TRP A 1 296 ? 4.076 22.508 -7.362 1.00 69.19 296 TRP A N 1
ATOM 2265 C CA . TRP A 1 296 ? 5.251 22.825 -6.538 1.00 69.19 296 TRP A CA 1
ATOM 2266 C C . TRP A 1 296 ? 5.658 21.686 -5.587 1.00 69.19 296 TRP A C 1
ATOM 2268 O O . TRP A 1 296 ? 6.771 21.683 -5.071 1.00 69.19 296 TRP A O 1
ATOM 2278 N N . GLU A 1 297 ? 4.776 20.711 -5.359 1.00 72.12 297 GLU A N 1
ATOM 2279 C CA . GLU A 1 297 ? 5.058 19.496 -4.585 1.00 72.12 297 GLU A CA 1
ATOM 2280 C C . GLU A 1 297 ? 5.510 18.336 -5.468 1.00 72.12 297 GLU A C 1
ATOM 2282 O O . GLU A 1 297 ? 5.970 17.329 -4.929 1.00 72.12 297 GLU A O 1
ATOM 2287 N N . LYS A 1 298 ? 5.369 18.454 -6.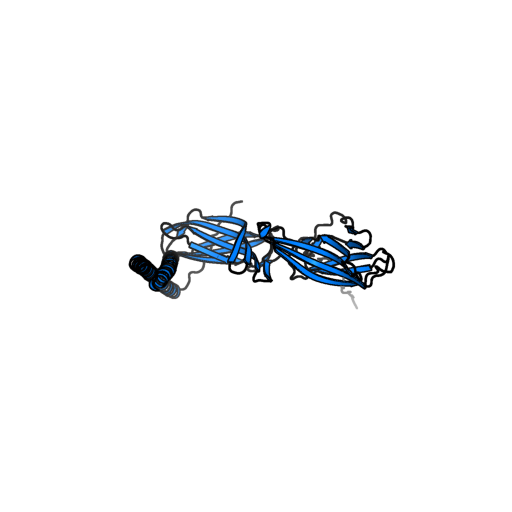800 1.00 81.25 298 LYS A N 1
ATOM 2288 C CA . LYS A 1 298 ? 5.689 17.375 -7.735 1.00 81.25 298 LYS A CA 1
ATOM 2289 C C . LYS A 1 298 ? 7.164 17.019 -7.631 1.00 81.25 298 LYS A C 1
ATOM 2291 O O . LYS A 1 298 ? 8.034 17.698 -8.172 1.00 81.25 298 LYS A O 1
ATOM 2296 N N . ARG A 1 299 ? 7.430 15.908 -6.958 1.00 88.19 299 ARG A N 1
ATOM 2297 C CA . ARG A 1 299 ? 8.732 15.258 -6.920 1.00 88.19 299 ARG A CA 1
ATOM 2298 C C . ARG A 1 299 ? 8.722 14.096 -7.889 1.00 88.19 299 ARG A C 1
ATOM 2300 O O . ARG A 1 299 ? 7.718 13.404 -8.052 1.00 88.19 299 ARG A O 1
ATOM 2307 N N . ARG A 1 300 ? 9.858 13.912 -8.548 1.00 92.94 300 ARG A N 1
ATOM 2308 C CA . ARG A 1 300 ? 10.082 12.842 -9.507 1.00 92.94 300 ARG A CA 1
ATOM 2309 C C . ARG A 1 300 ? 11.317 12.079 -9.077 1.00 92.94 300 ARG A C 1
ATOM 2311 O O . ARG A 1 300 ? 12.395 12.660 -8.990 1.00 92.94 300 ARG A O 1
ATOM 2318 N N . TRP A 1 301 ? 11.145 10.787 -8.857 1.00 95.12 301 TRP A N 1
ATOM 2319 C CA . TRP A 1 301 ? 12.245 9.858 -8.642 1.00 95.12 301 TRP A CA 1
ATOM 2320 C C . TRP A 1 301 ? 12.303 8.895 -9.809 1.00 95.12 301 TRP A C 1
ATOM 2322 O O . TRP A 1 301 ? 11.265 8.476 -10.318 1.00 95.12 301 TRP A O 1
ATOM 2332 N N . GLU A 1 302 ? 13.510 8.579 -10.254 1.00 96.25 302 GLU A N 1
ATOM 2333 C CA . GLU A 1 302 ? 13.752 7.690 -11.379 1.00 96.25 302 GLU A CA 1
ATOM 2334 C C . GLU A 1 302 ? 14.618 6.523 -10.934 1.00 96.25 302 GLU A C 1
ATOM 2336 O O . GLU A 1 302 ? 15.596 6.709 -10.214 1.00 96.25 302 GLU A O 1
ATOM 2341 N N . HIS A 1 303 ? 14.236 5.329 -11.374 1.00 96.12 303 HIS A N 1
ATOM 2342 C CA . HIS A 1 303 ? 14.812 4.078 -10.915 1.00 96.12 303 HIS A CA 1
ATOM 2343 C C . HIS A 1 303 ? 15.071 3.178 -12.106 1.00 96.12 303 HIS A C 1
ATOM 2345 O O . HIS A 1 303 ? 14.130 2.758 -12.776 1.00 96.12 303 HIS A O 1
ATOM 2351 N N . VAL A 1 304 ? 16.345 2.903 -12.373 1.00 97.44 304 VAL A N 1
ATOM 2352 C CA . VAL A 1 304 ? 16.756 1.928 -13.386 1.00 97.44 304 VAL A CA 1
ATOM 2353 C C . VAL A 1 304 ? 16.760 0.553 -12.729 1.00 97.44 304 VAL A C 1
ATOM 2355 O O . VAL A 1 304 ? 17.418 0.350 -11.713 1.00 97.44 304 VAL A O 1
ATOM 2358 N N . VAL A 1 305 ? 15.977 -0.359 -13.293 1.00 97.12 305 VAL A N 1
ATOM 2359 C CA . VAL A 1 305 ? 15.784 -1.729 -12.803 1.00 97.12 305 VAL A CA 1
ATOM 2360 C C . VAL A 1 305 ? 16.747 -2.685 -13.494 1.00 97.12 305 VAL A C 1
ATOM 2362 O O . VAL A 1 305 ? 17.293 -3.572 -12.847 1.00 97.12 305 VAL A O 1
ATOM 2365 N N . ASP A 1 306 ? 16.967 -2.490 -14.793 1.00 97.75 306 ASP A N 1
ATOM 2366 C CA . ASP A 1 306 ? 17.889 -3.295 -15.589 1.00 97.75 306 ASP A CA 1
ATOM 2367 C C . ASP A 1 306 ? 18.497 -2.451 -16.717 1.00 97.75 306 ASP A C 1
ATOM 2369 O O . ASP A 1 306 ? 17.906 -1.457 -17.156 1.00 97.75 306 ASP A O 1
ATOM 2373 N N . GLN A 1 307 ? 19.684 -2.831 -17.189 1.00 98.19 307 GLN A N 1
ATOM 2374 C CA . GLN A 1 307 ? 20.371 -2.124 -18.263 1.00 98.19 307 GLN A CA 1
ATOM 2375 C C . GLN A 1 307 ? 21.264 -3.030 -19.113 1.00 98.19 307 GLN A C 1
ATOM 2377 O O . GLN A 1 307 ? 21.872 -3.981 -18.629 1.00 98.19 307 GLN A O 1
ATOM 2382 N N . ALA A 1 308 ? 21.410 -2.667 -20.385 1.00 97.88 308 ALA A N 1
ATOM 2383 C CA . ALA A 1 308 ? 22.337 -3.288 -21.320 1.00 97.88 308 ALA A CA 1
ATOM 2384 C C . ALA A 1 308 ? 23.197 -2.221 -22.001 1.00 97.88 308 ALA A C 1
ATOM 2386 O O . ALA A 1 308 ? 22.706 -1.150 -22.362 1.00 97.88 308 ALA A O 1
ATOM 2387 N N . THR A 1 309 ? 24.471 -2.540 -22.219 1.00 97.94 309 THR A N 1
ATOM 2388 C CA . THR A 1 309 ? 25.401 -1.705 -22.986 1.00 97.94 309 THR A CA 1
ATOM 2389 C C . THR A 1 309 ? 25.780 -2.432 -24.264 1.00 97.94 309 THR A C 1
ATOM 2391 O O . THR A 1 309 ? 26.153 -3.602 -24.239 1.00 97.94 309 THR A O 1
ATOM 2394 N N . LEU A 1 310 ? 25.685 -1.723 -25.379 1.00 96.56 310 LEU A N 1
ATOM 2395 C CA . LEU A 1 310 ? 25.904 -2.219 -26.723 1.00 96.56 310 LEU A CA 1
ATOM 2396 C C . LEU A 1 310 ? 26.937 -1.349 -27.445 1.00 96.56 310 LEU A C 1
ATOM 2398 O O . LEU A 1 310 ? 27.041 -0.139 -27.215 1.00 96.56 310 LEU A O 1
ATOM 2402 N N . SER A 1 311 ? 27.702 -1.966 -28.341 1.00 95.38 311 SER A N 1
ATOM 2403 C CA . SER A 1 311 ? 28.662 -1.245 -29.173 1.00 95.38 311 SER A CA 1
ATOM 2404 C C . SER A 1 311 ? 27.930 -0.456 -30.264 1.00 95.38 311 SER A C 1
ATOM 2406 O O . SER A 1 311 ? 27.058 -1.007 -30.924 1.00 95.38 311 SER A O 1
ATOM 2408 N N . PRO A 1 312 ? 28.273 0.811 -30.529 1.00 91.25 312 PRO A N 1
ATOM 2409 C CA . PRO A 1 312 ? 27.611 1.609 -31.555 1.00 91.25 312 PRO A CA 1
ATOM 2410 C C . PRO A 1 312 ? 28.073 1.188 -32.956 1.00 91.25 312 PRO A C 1
ATOM 2412 O O . PRO A 1 312 ? 29.134 1.605 -33.435 1.00 91.25 312 PRO A O 1
ATOM 2415 N N . LEU A 1 313 ? 27.276 0.335 -33.605 1.00 90.69 313 LEU A N 1
ATOM 2416 C CA . LEU A 1 313 ? 27.473 -0.121 -34.985 1.00 90.69 313 LEU A CA 1
ATOM 2417 C C . LEU A 1 313 ? 26.485 0.642 -35.888 1.00 90.69 313 LEU A C 1
ATOM 2419 O O . LEU A 1 313 ? 25.277 0.415 -35.765 1.00 90.69 313 LEU A O 1
ATOM 2423 N N . PRO A 1 314 ? 26.960 1.574 -36.740 1.00 88.88 314 PRO A N 1
ATOM 2424 C CA . PRO A 1 314 ? 26.094 2.402 -37.578 1.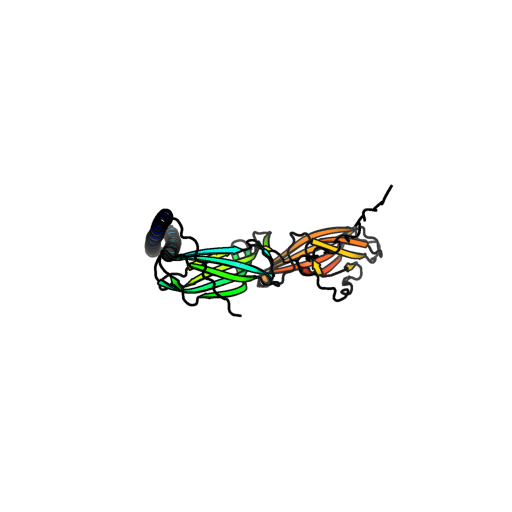00 88.88 314 PRO A CA 1
ATOM 2425 C C . PRO A 1 314 ? 25.213 1.568 -38.503 1.00 88.88 314 PRO A C 1
ATOM 2427 O O . PRO A 1 314 ? 25.671 0.606 -39.114 1.00 88.88 314 PRO A O 1
ATOM 2430 N N . SER A 1 315 ? 23.943 1.950 -38.608 1.00 90.12 315 SER A N 1
ATOM 2431 C CA . SER A 1 315 ? 22.910 1.326 -39.445 1.00 90.12 315 SER A CA 1
ATOM 2432 C C . SER A 1 315 ? 22.661 -0.167 -39.184 1.00 90.12 315 SER A C 1
ATOM 2434 O O . SER A 1 315 ? 21.891 -0.800 -39.908 1.00 90.12 315 SER A O 1
ATOM 2436 N N . GLN A 1 316 ? 23.261 -0.745 -38.140 1.00 93.19 316 GLN A N 1
ATOM 2437 C CA . GLN A 1 316 ? 23.062 -2.137 -37.768 1.00 93.19 316 GLN A CA 1
ATOM 2438 C C . GLN A 1 316 ? 22.012 -2.251 -36.665 1.00 93.19 316 GLN A C 1
ATOM 2440 O O . GLN A 1 316 ? 22.094 -1.595 -35.625 1.00 93.19 316 GLN A O 1
ATOM 2445 N N . ARG A 1 317 ? 21.044 -3.146 -36.877 1.00 95.62 317 ARG A N 1
ATOM 2446 C CA . ARG A 1 317 ? 20.067 -3.514 -35.850 1.00 95.62 317 ARG A CA 1
ATOM 2447 C C . ARG A 1 317 ? 20.733 -4.389 -34.801 1.00 95.62 317 ARG A C 1
ATOM 2449 O O . ARG A 1 317 ? 21.313 -5.423 -35.136 1.00 95.62 317 ARG A O 1
ATOM 2456 N N . GLN A 1 318 ? 20.614 -4.002 -33.540 1.00 96.94 318 GLN A N 1
ATOM 2457 C CA . GLN A 1 318 ? 21.129 -4.773 -32.415 1.00 96.94 318 GLN A CA 1
ATOM 2458 C C . GLN A 1 318 ? 19.995 -5.148 -31.479 1.00 96.94 318 GLN A C 1
ATOM 2460 O O . GLN A 1 318 ? 19.150 -4.319 -31.147 1.00 96.94 318 GLN A O 1
ATOM 2465 N N . ARG A 1 319 ? 19.968 -6.414 -31.067 1.00 97.56 319 ARG A N 1
ATOM 2466 C CA . ARG A 1 319 ? 18.945 -6.941 -30.164 1.00 97.56 319 ARG A CA 1
ATOM 2467 C C . ARG A 1 319 ? 19.347 -6.735 -28.717 1.00 97.56 319 ARG A C 1
ATOM 2469 O O . ARG A 1 319 ? 20.524 -6.816 -28.377 1.00 97.56 319 ARG A O 1
ATOM 2476 N N . PHE A 1 320 ? 18.349 -6.543 -27.870 1.00 97.31 320 PHE A N 1
ATOM 2477 C CA . PHE A 1 320 ? 18.528 -6.489 -26.426 1.00 97.31 320 PHE A CA 1
ATOM 2478 C C . PHE A 1 320 ? 17.450 -7.294 -25.708 1.00 97.31 320 PHE A C 1
ATOM 2480 O O . PHE A 1 320 ? 16.397 -7.630 -26.259 1.00 97.31 320 PHE A O 1
ATOM 2487 N N . THR A 1 321 ? 17.728 -7.616 -24.452 1.00 97.75 321 THR A N 1
ATOM 2488 C CA . THR A 1 321 ? 16.797 -8.279 -23.544 1.00 97.75 321 THR A CA 1
ATOM 2489 C C . THR A 1 321 ? 17.053 -7.740 -22.149 1.00 97.75 321 THR A C 1
ATOM 2491 O O . THR A 1 321 ? 18.176 -7.836 -21.667 1.00 97.75 321 THR A O 1
ATOM 2494 N N . LEU A 1 322 ? 16.022 -7.170 -21.533 1.00 98.00 322 LEU A N 1
ATOM 2495 C CA . LEU A 1 322 ? 16.037 -6.651 -20.165 1.00 98.00 322 LEU A CA 1
ATOM 2496 C C . LEU A 1 322 ? 14.930 -7.333 -19.362 1.00 98.00 322 LEU A C 1
ATOM 2498 O O . LEU A 1 322 ? 13.917 -7.726 -19.940 1.00 98.00 322 LEU A O 1
ATOM 2502 N N . ARG A 1 323 ? 15.092 -7.497 -18.052 1.00 97.12 323 ARG A N 1
ATOM 2503 C CA . ARG A 1 323 ? 14.126 -8.189 -17.188 1.00 97.12 323 ARG A CA 1
ATOM 2504 C C . ARG A 1 323 ? 13.445 -7.230 -16.223 1.00 97.12 323 ARG A C 1
ATOM 2506 O O . ARG A 1 323 ? 14.093 -6.451 -15.533 1.00 97.12 323 ARG A O 1
ATOM 2513 N N . VAL A 1 324 ? 12.123 -7.342 -16.128 1.00 96.00 324 VAL A N 1
ATOM 2514 C CA . VAL A 1 324 ? 11.352 -6.699 -15.062 1.00 96.00 324 VAL A CA 1
ATOM 2515 C C . VAL A 1 324 ? 11.504 -7.561 -13.811 1.00 96.00 324 VAL A C 1
ATOM 2517 O O . VAL A 1 324 ? 11.032 -8.696 -13.795 1.00 96.00 324 VAL A O 1
ATOM 2520 N N . THR A 1 325 ? 12.167 -7.069 -12.764 1.00 92.81 325 THR A N 1
ATOM 2521 C CA . THR A 1 325 ? 12.370 -7.885 -11.556 1.00 92.81 325 THR A CA 1
ATOM 2522 C C . THR A 1 325 ? 11.045 -8.125 -10.815 1.00 92.81 325 THR A C 1
ATOM 2524 O O . THR A 1 325 ? 10.198 -7.231 -10.792 1.00 92.81 325 THR A O 1
ATOM 2527 N N . PRO A 1 326 ? 10.847 -9.294 -10.171 1.00 88.62 326 PRO A N 1
ATOM 2528 C CA . PRO A 1 326 ? 9.633 -9.585 -9.397 1.00 88.62 326 PRO A CA 1
ATOM 2529 C C . PRO A 1 326 ? 9.367 -8.627 -8.228 1.00 88.62 326 PRO A C 1
ATOM 2531 O O . PRO A 1 326 ? 8.235 -8.510 -7.780 1.00 88.62 326 PRO A O 1
ATOM 2534 N N . GLU A 1 327 ? 10.401 -7.945 -7.733 1.00 88.19 327 GLU A N 1
ATOM 2535 C CA . GLU A 1 327 ? 10.305 -6.965 -6.641 1.00 88.19 327 GLU A CA 1
ATOM 2536 C C . GLU A 1 327 ? 9.923 -5.560 -7.131 1.00 88.19 327 GLU A C 1
ATOM 2538 O O . GLU A 1 327 ? 9.700 -4.648 -6.333 1.00 88.19 327 GLU A O 1
ATOM 2543 N N . SER A 1 328 ? 9.881 -5.351 -8.448 1.00 93.38 328 SER A N 1
ATOM 2544 C CA . SER A 1 328 ? 9.549 -4.050 -9.014 1.00 93.38 328 SER A CA 1
ATOM 2545 C C . SER A 1 328 ? 8.051 -3.733 -8.885 1.00 93.38 328 SER A C 1
ATOM 2547 O O . SER A 1 328 ? 7.213 -4.635 -8.905 1.00 93.38 328 SER A O 1
ATOM 2549 N N . PRO A 1 329 ? 7.666 -2.450 -8.784 1.00 94.75 329 PRO A N 1
ATOM 2550 C CA . PRO A 1 329 ? 6.264 -2.077 -8.670 1.00 94.75 329 PRO A CA 1
ATOM 2551 C C . PRO A 1 329 ? 5.511 -2.236 -9.990 1.00 94.75 329 PRO A C 1
ATOM 2553 O O . PRO A 1 329 ? 6.068 -2.112 -11.080 1.00 94.75 329 PRO A O 1
ATOM 2556 N N . LEU A 1 330 ? 4.198 -2.408 -9.895 1.00 94.69 330 LEU A N 1
ATOM 2557 C CA . LEU A 1 330 ? 3.323 -2.329 -11.059 1.00 94.69 330 LEU A CA 1
ATOM 2558 C C . LEU A 1 330 ? 3.221 -0.891 -11.582 1.00 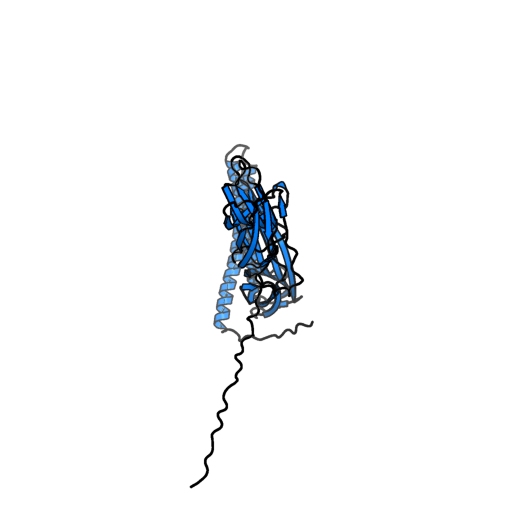94.69 330 LEU A C 1
ATOM 2560 O O . LEU A 1 330 ? 3.457 0.072 -10.850 1.00 94.69 330 LEU A O 1
ATOM 2564 N N . SER A 1 331 ? 2.823 -0.739 -12.847 1.00 95.75 331 SER A N 1
ATOM 2565 C CA . SER A 1 331 ? 2.358 0.560 -13.334 1.00 95.75 331 SER A CA 1
ATOM 2566 C C . SER A 1 331 ? 1.125 0.994 -12.552 1.00 95.75 331 SER A C 1
ATOM 2568 O O . SER A 1 331 ? 0.169 0.228 -12.433 1.00 95.75 331 SER A O 1
ATOM 2570 N N . TYR A 1 332 ? 1.135 2.233 -12.071 1.00 95.88 332 TYR A N 1
ATOM 2571 C CA . TYR A 1 332 ? 0.086 2.745 -11.200 1.00 95.88 332 TYR A CA 1
ATOM 2572 C C . TYR A 1 332 ? -0.255 4.196 -11.518 1.00 95.88 332 TYR A C 1
ATOM 2574 O O . TYR A 1 332 ? 0.643 5.022 -11.664 1.00 95.88 332 TYR A O 1
ATOM 2582 N N . ASP A 1 333 ? -1.545 4.507 -11.599 1.00 95.44 333 ASP A N 1
ATOM 2583 C CA . ASP A 1 333 ? -2.049 5.866 -11.800 1.00 95.44 333 ASP A CA 1
ATOM 2584 C C . ASP A 1 333 ? -2.916 6.264 -10.601 1.00 95.44 333 ASP A C 1
ATOM 2586 O O . ASP A 1 333 ? -4.144 6.191 -10.632 1.00 95.44 333 ASP A O 1
ATOM 2590 N N . GLY A 1 334 ? -2.239 6.558 -9.492 1.00 94.88 334 GLY A N 1
ATOM 2591 C CA . GLY A 1 334 ? -2.866 6.882 -8.221 1.00 94.88 334 GLY A CA 1
ATOM 2592 C C . GLY A 1 334 ? -3.253 8.347 -8.074 1.00 94.88 334 GLY A C 1
ATOM 2593 O O . GLY A 1 334 ? -2.943 9.205 -8.901 1.00 94.88 334 GLY A O 1
ATOM 2594 N N . ARG A 1 335 ? -3.905 8.663 -6.953 1.00 95.06 335 ARG A N 1
ATOM 2595 C CA . ARG A 1 335 ? -4.348 10.029 -6.640 1.00 95.06 335 ARG A CA 1
ATOM 2596 C C . ARG A 1 335 ? -3.225 10.908 -6.086 1.00 95.06 335 ARG A C 1
ATOM 2598 O O . ARG A 1 335 ? -3.216 12.113 -6.335 1.00 95.06 335 ARG A O 1
ATOM 2605 N N . LEU A 1 336 ? -2.329 10.341 -5.283 1.00 94.44 336 LEU A N 1
ATOM 2606 C CA . LEU A 1 336 ? -1.215 11.036 -4.630 1.00 94.44 336 LEU A CA 1
ATOM 2607 C C . LEU A 1 336 ? 0.115 10.836 -5.358 1.00 94.44 336 LEU A C 1
ATOM 2609 O O . LEU A 1 336 ? 0.994 11.701 -5.270 1.00 94.44 336 LEU A O 1
ATOM 2613 N N . TYR A 1 337 ? 0.272 9.707 -6.050 1.00 95.25 337 TYR A N 1
ATOM 2614 C CA . TYR A 1 337 ? 1.453 9.397 -6.842 1.00 95.25 337 TYR A CA 1
ATOM 2615 C C . TYR A 1 337 ? 1.135 8.477 -8.021 1.00 95.25 337 TYR A C 1
ATOM 2617 O O . TYR A 1 337 ? 0.173 7.716 -8.000 1.00 95.25 337 TYR A O 1
ATOM 2625 N N . GLN A 1 338 ? 1.994 8.534 -9.031 1.00 95.56 338 GLN A N 1
ATOM 2626 C CA . GLN A 1 338 ? 1.952 7.713 -10.233 1.00 95.56 338 GLN A CA 1
ATOM 2627 C C . GLN A 1 338 ? 3.272 6.957 -10.375 1.00 95.56 338 GLN A C 1
ATOM 2629 O O . GLN A 1 338 ? 4.334 7.500 -10.060 1.00 95.56 338 GLN A O 1
ATOM 2634 N N . ILE A 1 339 ? 3.206 5.723 -10.869 1.00 96.62 339 ILE A N 1
ATOM 2635 C CA . ILE A 1 339 ? 4.351 4.880 -11.211 1.00 96.62 339 ILE A CA 1
ATOM 2636 C C . ILE A 1 339 ? 4.310 4.610 -12.714 1.00 96.62 339 ILE A C 1
ATOM 2638 O O . ILE A 1 339 ? 3.532 3.782 -13.198 1.00 96.62 339 ILE A O 1
ATOM 2642 N N . THR A 1 340 ? 5.176 5.300 -13.452 1.00 96.88 340 THR A N 1
ATOM 2643 C CA . THR A 1 340 ? 5.261 5.211 -14.913 1.00 96.88 340 THR A CA 1
ATOM 2644 C C . THR A 1 340 ? 6.541 4.502 -15.314 1.00 96.88 340 THR A C 1
ATOM 2646 O O . THR A 1 340 ? 7.636 4.951 -14.973 1.00 96.88 340 THR A O 1
ATOM 2649 N N . TRP A 1 341 ? 6.415 3.413 -16.063 1.00 97.81 341 TRP A N 1
ATOM 2650 C CA . TRP A 1 341 ? 7.559 2.665 -16.566 1.00 97.81 341 TRP A CA 1
ATOM 2651 C C . TRP A 1 341 ? 8.070 3.242 -17.879 1.00 97.81 341 TRP A C 1
ATOM 2653 O O . TRP A 1 341 ? 7.306 3.787 -18.677 1.00 97.81 341 TRP A O 1
ATOM 2663 N N . PHE A 1 342 ? 9.371 3.112 -18.103 1.00 97.38 342 PHE A N 1
ATOM 2664 C CA . PHE A 1 342 ? 10.030 3.559 -19.315 1.00 97.38 342 PHE A CA 1
ATOM 2665 C C . PHE A 1 342 ? 11.070 2.543 -19.783 1.00 97.38 342 PHE A C 1
ATOM 2667 O O . PHE A 1 342 ? 11.729 1.870 -18.989 1.00 97.38 342 PHE A O 1
ATOM 2674 N N . LEU A 1 343 ? 11.238 2.491 -21.097 1.00 97.88 343 LEU A N 1
ATOM 2675 C CA . LEU A 1 343 ? 12.413 1.946 -21.749 1.00 97.88 343 LEU A CA 1
ATOM 2676 C C . LEU A 1 343 ? 13.136 3.095 -22.437 1.00 97.88 343 LEU A C 1
ATOM 2678 O O . LEU A 1 343 ? 12.549 3.786 -23.269 1.00 97.88 343 LEU A O 1
ATOM 2682 N N . ARG A 1 344 ? 14.401 3.309 -22.097 1.00 97.94 344 ARG A N 1
ATOM 2683 C CA . ARG A 1 344 ? 15.191 4.421 -22.614 1.00 97.94 344 ARG A CA 1
ATOM 2684 C C . ARG A 1 344 ? 16.430 3.915 -23.328 1.00 97.94 344 ARG A C 1
ATOM 2686 O O . ARG A 1 344 ? 17.213 3.167 -22.758 1.00 97.94 344 ARG A O 1
ATOM 2693 N N . ALA A 1 345 ? 16.625 4.374 -24.555 1.00 97.25 345 ALA A N 1
ATOM 2694 C CA . ALA A 1 345 ? 17.876 4.250 -25.279 1.00 97.25 345 ALA A CA 1
ATOM 2695 C C . ALA A 1 345 ? 18.678 5.549 -25.136 1.00 97.25 345 ALA A C 1
ATOM 2697 O O . ALA A 1 345 ? 18.138 6.641 -25.330 1.00 97.25 345 ALA A O 1
ATOM 2698 N N . VAL A 1 346 ? 19.961 5.429 -24.805 1.00 96.75 346 VAL A N 1
ATOM 2699 C CA . VAL A 1 346 ? 20.895 6.542 -24.620 1.00 96.75 346 VAL A CA 1
ATOM 2700 C C . VAL A 1 346 ? 22.121 6.302 -25.493 1.00 96.75 346 VAL A C 1
ATOM 2702 O O . VAL A 1 346 ? 22.808 5.294 -25.334 1.00 96.75 346 VAL A O 1
ATOM 2705 N N . ALA A 1 347 ? 22.406 7.230 -26.402 1.00 95.25 347 ALA A N 1
ATOM 2706 C CA . ALA A 1 347 ? 23.654 7.262 -27.152 1.00 95.25 347 ALA A CA 1
ATOM 2707 C C . ALA A 1 347 ? 24.597 8.285 -26.505 1.00 95.25 347 ALA A C 1
ATOM 2709 O O . ALA A 1 347 ? 24.338 9.489 -26.568 1.00 95.25 347 ALA A O 1
ATOM 2710 N N . ASP A 1 348 ? 25.667 7.793 -25.877 1.00 94.81 348 ASP A N 1
ATOM 2711 C CA . ASP A 1 348 ? 26.719 8.612 -25.260 1.00 94.81 348 ASP A CA 1
ATOM 2712 C C . ASP A 1 348 ? 27.558 9.261 -26.361 1.00 94.81 348 ASP A C 1
ATOM 2714 O O . ASP A 1 348 ? 28.271 8.560 -27.085 1.00 94.81 348 ASP A O 1
ATOM 2718 N N . ARG A 1 349 ? 27.445 10.583 -26.527 1.00 91.44 349 ARG A N 1
ATOM 2719 C CA . ARG A 1 349 ? 28.108 11.314 -27.613 1.00 91.44 349 ARG A CA 1
ATOM 2720 C C . ARG A 1 349 ? 29.333 12.070 -27.102 1.00 91.44 349 ARG A C 1
ATOM 2722 O O . ARG A 1 349 ? 29.251 12.788 -26.106 1.00 91.44 349 ARG A O 1
ATOM 2729 N N . PRO A 1 350 ? 30.472 11.998 -27.810 1.00 90.50 350 PRO A N 1
ATOM 2730 C CA . PRO A 1 350 ? 31.618 12.821 -27.468 1.00 90.50 350 PRO A CA 1
ATOM 2731 C C . PRO A 1 350 ? 31.281 14.302 -27.691 1.00 90.50 350 PRO A C 1
ATOM 2733 O O . PRO A 1 350 ? 30.813 14.687 -28.758 1.00 90.50 350 PRO A O 1
ATOM 2736 N N . TRP A 1 351 ? 31.537 15.132 -26.675 1.00 89.56 351 TRP A N 1
ATOM 2737 C CA . TRP A 1 351 ? 31.434 16.600 -26.752 1.00 89.56 351 TRP A CA 1
ATOM 2738 C C . TRP A 1 351 ? 30.047 17.151 -27.128 1.00 89.56 351 TRP A C 1
ATOM 2740 O O . TRP A 1 351 ? 29.924 18.316 -27.499 1.00 89.56 351 TRP A O 1
ATOM 2750 N N . ALA A 1 352 ? 28.996 16.344 -26.992 1.00 89.56 352 ALA A N 1
ATOM 2751 C CA . ALA A 1 352 ? 27.613 16.745 -27.198 1.00 89.56 352 ALA A CA 1
ATOM 2752 C C . ALA A 1 352 ? 26.725 16.116 -26.113 1.00 89.56 352 ALA A C 1
ATOM 2754 O O . ALA A 1 352 ? 27.088 15.079 -25.561 1.00 89.56 352 ALA A O 1
ATOM 2755 N N . PRO A 1 353 ? 25.551 16.693 -25.804 1.00 91.88 353 PRO A N 1
ATOM 2756 C CA . PRO A 1 353 ? 24.585 16.040 -24.924 1.00 91.88 353 PRO A CA 1
ATOM 2757 C C . PRO A 1 353 ? 24.207 14.652 -25.454 1.00 91.88 353 PRO A C 1
ATOM 2759 O O . PRO A 1 353 ? 24.094 14.477 -26.670 1.00 91.88 353 PRO A O 1
ATOM 2762 N N . ASP A 1 354 ? 23.955 13.681 -24.579 1.00 93.75 354 ASP A N 1
ATOM 2763 C CA . ASP A 1 354 ? 23.507 12.354 -25.016 1.00 93.75 354 ASP A CA 1
ATOM 2764 C C . ASP A 1 354 ? 22.235 12.453 -25.862 1.00 93.75 354 ASP A C 1
ATOM 2766 O O . ASP A 1 354 ? 21.310 13.199 -25.522 1.00 93.75 354 ASP A O 1
ATOM 2770 N N . LEU A 1 355 ? 22.150 11.657 -26.930 1.00 93.06 355 LEU A N 1
ATOM 2771 C CA . LEU A 1 355 ? 20.875 11.484 -27.618 1.00 93.06 355 LEU A CA 1
ATOM 2772 C C . LEU A 1 355 ? 20.037 10.463 -26.851 1.00 93.06 355 LEU A C 1
ATOM 2774 O O . LEU A 1 355 ? 20.535 9.400 -26.478 1.00 93.06 355 LEU A O 1
ATOM 2778 N N . ARG A 1 356 ? 18.770 10.791 -26.596 1.00 95.25 356 ARG A N 1
ATOM 2779 C CA . ARG A 1 356 ? 17.881 9.979 -25.763 1.00 95.25 356 ARG A CA 1
ATOM 2780 C C . ARG A 1 356 ? 16.557 9.759 -26.470 1.00 95.25 356 ARG A C 1
ATOM 2782 O O . ARG A 1 356 ? 15.928 10.715 -26.911 1.00 95.25 356 ARG A O 1
ATOM 2789 N N . VAL A 1 357 ? 16.137 8.503 -26.526 1.00 95.31 357 VAL A N 1
ATOM 2790 C CA . VAL A 1 357 ? 14.805 8.098 -26.979 1.00 95.31 357 VAL A CA 1
ATOM 2791 C C . VAL A 1 357 ? 14.172 7.288 -25.871 1.00 95.31 357 VAL A C 1
ATOM 2793 O O . VAL A 1 357 ? 14.814 6.414 -25.292 1.00 95.31 357 VAL A O 1
ATOM 2796 N N . GLU A 1 358 ? 12.921 7.586 -25.560 1.00 95.81 358 GLU A N 1
ATOM 2797 C CA . GLU A 1 358 ? 12.219 6.953 -24.459 1.00 95.81 358 GLU A CA 1
ATOM 2798 C C . GLU A 1 358 ? 10.833 6.501 -24.888 1.00 95.81 358 GLU A C 1
ATOM 2800 O O . GLU A 1 358 ? 10.083 7.250 -25.507 1.00 95.81 358 GLU A O 1
ATOM 2805 N N . LEU A 1 359 ? 10.497 5.272 -24.520 1.00 95.19 359 LEU A N 1
ATOM 2806 C CA . LEU A 1 359 ? 9.215 4.656 -24.783 1.00 95.19 359 LEU A CA 1
ATOM 2807 C C . LEU A 1 359 ? 8.520 4.347 -23.449 1.00 95.19 359 LEU A C 1
ATOM 2809 O O . LEU A 1 359 ? 9.110 3.653 -22.614 1.00 95.19 359 LEU A O 1
ATOM 2813 N N . PRO A 1 360 ? 7.283 4.821 -23.223 1.00 96.06 360 PRO A N 1
ATOM 2814 C CA . PRO A 1 360 ? 6.528 4.436 -22.042 1.00 96.06 360 PRO A CA 1
ATOM 2815 C C . PRO A 1 360 ? 6.175 2.949 -22.106 1.00 96.06 360 PRO A C 1
ATOM 2817 O O . PRO A 1 360 ? 5.769 2.428 -23.147 1.00 96.06 360 PRO A O 1
ATOM 2820 N N . LEU A 1 361 ? 6.304 2.278 -20.966 1.00 95.94 361 LEU A N 1
ATOM 2821 C CA . LEU A 1 361 ? 5.882 0.896 -20.786 1.00 95.94 361 LEU A CA 1
ATOM 2822 C C . LEU A 1 361 ? 4.763 0.812 -19.749 1.00 95.94 361 LEU A C 1
ATOM 2824 O O . LEU A 1 361 ? 4.628 1.669 -18.872 1.00 95.94 361 LEU A O 1
ATOM 2828 N N . ARG A 1 362 ? 3.982 -0.265 -19.826 1.00 95.25 362 ARG A N 1
ATOM 2829 C CA . ARG A 1 362 ? 3.012 -0.644 -18.802 1.00 95.25 362 ARG A CA 1
ATOM 2830 C C . ARG A 1 362 ? 3.373 -2.003 -18.215 1.00 95.25 362 ARG A C 1
ATOM 2832 O O . ARG A 1 362 ? 3.390 -2.999 -18.935 1.00 95.25 362 ARG A O 1
ATOM 2839 N N . ILE A 1 363 ? 3.640 -2.044 -16.914 1.00 94.69 363 ILE A N 1
ATOM 2840 C CA . ILE A 1 363 ? 3.892 -3.283 -16.178 1.00 94.69 363 ILE A CA 1
ATOM 2841 C C . ILE A 1 363 ? 2.624 -3.710 -15.455 1.00 94.69 363 ILE A C 1
ATOM 2843 O O . ILE A 1 363 ? 2.047 -2.949 -14.677 1.00 94.69 363 ILE A O 1
ATOM 2847 N N . LEU A 1 364 ? 2.194 -4.930 -15.748 1.00 92.31 364 LEU A N 1
ATOM 2848 C CA . LEU A 1 364 ? 1.008 -5.565 -15.192 1.00 92.31 364 LEU A CA 1
ATOM 2849 C C . LEU A 1 364 ? 1.406 -6.693 -14.229 1.00 92.31 364 LEU A C 1
ATOM 2851 O O . LEU A 1 364 ? 2.550 -7.154 -14.264 1.00 92.31 364 LEU A O 1
ATOM 2855 N N . PRO A 1 365 ? 0.478 -7.161 -13.378 1.00 89.25 365 PRO A N 1
ATOM 2856 C CA . PRO A 1 365 ? 0.681 -8.373 -12.593 1.00 89.25 365 PRO A CA 1
ATOM 2857 C C . PRO A 1 365 ? 1.169 -9.567 -13.440 1.00 89.25 365 PRO A C 1
ATOM 2859 O O . PRO A 1 365 ? 0.888 -9.603 -14.644 1.00 89.25 365 PRO A O 1
ATOM 2862 N N . PRO A 1 366 ? 1.878 -10.550 -12.842 1.00 85.75 366 PRO A N 1
ATOM 2863 C CA . PRO A 1 366 ? 2.369 -11.724 -13.571 1.00 85.75 366 PRO A CA 1
ATOM 2864 C C . PRO A 1 366 ? 1.211 -12.455 -14.256 1.00 85.75 366 PRO A C 1
ATOM 2866 O O . PRO A 1 366 ? 0.091 -12.381 -13.776 1.00 85.75 366 PRO A O 1
ATOM 2869 N N . PHE A 1 367 ? 1.421 -13.171 -15.357 1.00 79.38 367 PHE A N 1
ATOM 2870 C CA . PHE A 1 367 ? 0.340 -13.990 -15.913 1.00 79.38 367 PHE A CA 1
ATOM 2871 C C . PHE A 1 367 ? 0.330 -15.360 -15.245 1.00 79.38 367 PHE A C 1
ATOM 2873 O O . PHE A 1 367 ? 1.381 -15.985 -15.127 1.00 79.38 367 PHE A O 1
ATOM 2880 N N . ASN A 1 368 ? -0.839 -15.847 -14.819 1.00 75.25 368 ASN A N 1
ATOM 2881 C CA . ASN A 1 368 ? -0.927 -17.238 -14.388 1.00 75.25 368 ASN A CA 1
ATOM 2882 C C . ASN A 1 368 ? -0.942 -18.066 -15.671 1.00 75.25 368 ASN A C 1
ATOM 2884 O O . ASN A 1 368 ? -1.971 -18.146 -16.350 1.00 75.25 368 ASN A O 1
ATOM 2888 N N . GLU A 1 369 ? 0.202 -18.629 -16.052 1.00 64.25 369 GLU A N 1
ATOM 2889 C CA 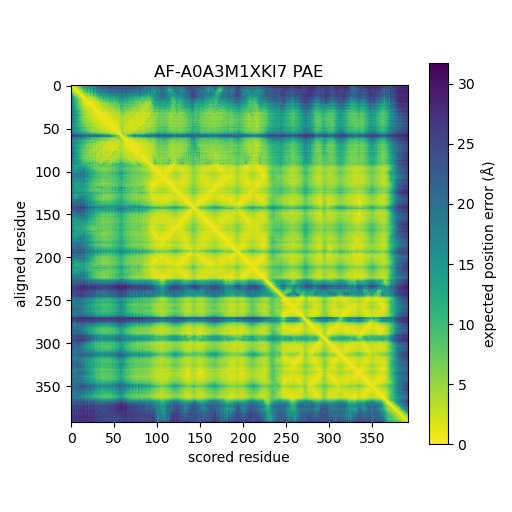. GLU A 1 369 ? 0.178 -19.763 -16.963 1.00 64.25 369 GLU A CA 1
ATOM 2890 C C . GLU A 1 369 ? -0.524 -20.865 -16.182 1.00 64.25 369 GLU A C 1
ATOM 2892 O O . GLU A 1 369 ? 0.042 -21.430 -15.248 1.00 64.25 369 GLU A O 1
ATOM 2897 N N . ALA A 1 370 ? -1.813 -21.079 -16.474 1.00 61.38 370 ALA A N 1
ATOM 2898 C CA . ALA A 1 370 ? -2.521 -22.229 -15.939 1.00 61.38 370 ALA A CA 1
ATOM 2899 C C . ALA A 1 370 ? -1.592 -23.427 -16.161 1.00 61.38 370 ALA A C 1
ATOM 2901 O O . ALA A 1 370 ? -1.151 -23.587 -17.304 1.00 61.38 370 ALA A O 1
ATOM 2902 N N . PRO A 1 371 ? -1.225 -24.182 -15.106 1.00 58.81 371 PRO A N 1
ATOM 2903 C CA . PRO A 1 371 ? -0.288 -25.283 -15.244 1.00 58.81 371 PRO A CA 1
ATOM 2904 C C . PRO A 1 371 ? -0.798 -26.123 -16.398 1.00 58.81 371 PRO A C 1
ATOM 2906 O O . PRO A 1 371 ? -1.948 -26.565 -16.357 1.00 58.81 371 PRO A O 1
ATOM 2909 N N . SER A 1 372 ? -0.006 -26.200 -17.469 1.00 54.28 372 SER A N 1
ATOM 2910 C CA . SER A 1 372 ? -0.396 -26.860 -18.704 1.00 54.28 372 SER A CA 1
ATOM 2911 C C . SER A 1 372 ? -0.870 -28.262 -18.346 1.00 54.28 372 SER A C 1
ATOM 2913 O O . SER A 1 372 ? -0.057 -29.158 -18.147 1.00 54.28 372 SER A O 1
ATOM 2915 N N . MET A 1 373 ? -2.189 -28.467 -18.260 1.00 48.44 373 MET A N 1
ATOM 2916 C CA . MET A 1 373 ? -2.816 -29.771 -18.010 1.00 48.44 373 MET A CA 1
ATOM 2917 C C . MET A 1 373 ? -2.678 -30.705 -19.229 1.00 48.44 373 MET A C 1
ATOM 2919 O O . MET A 1 373 ? -3.464 -31.622 -19.427 1.00 48.44 373 MET A O 1
ATOM 2923 N N . LEU A 1 374 ? -1.663 -30.482 -20.061 1.00 57.69 374 LEU A N 1
ATOM 2924 C CA . LEU A 1 374 ? -1.303 -31.288 -21.213 1.00 57.69 374 LEU A CA 1
ATOM 2925 C C . LEU A 1 374 ? 0.036 -31.964 -20.942 1.00 57.69 374 LEU A C 1
ATOM 2927 O O . LEU A 1 374 ? 1.061 -31.603 -21.507 1.00 57.69 374 LEU A O 1
ATOM 2931 N N . GLN A 1 375 ? -0.012 -32.938 -20.043 1.00 53.41 375 GLN A N 1
ATOM 2932 C CA . GLN A 1 375 ? 0.654 -34.230 -20.193 1.00 53.41 375 GLN A CA 1
ATOM 2933 C C . GLN A 1 375 ? 0.092 -35.142 -19.102 1.00 53.41 375 GLN A C 1
ATOM 2935 O O . GLN A 1 375 ? 0.762 -35.513 -18.145 1.00 53.41 375 GLN A O 1
ATOM 2940 N N . GLN A 1 376 ? -1.194 -35.473 -19.227 1.00 55.66 376 GLN A N 1
ATOM 2941 C CA . GLN A 1 376 ? -1.669 -36.743 -18.700 1.00 55.66 376 GLN A CA 1
ATOM 2942 C C . GLN A 1 376 ? -1.029 -37.792 -19.621 1.00 55.66 376 GLN A C 1
ATOM 2944 O O . GLN A 1 376 ? -1.365 -37.801 -20.805 1.00 55.66 376 GLN A O 1
ATOM 2949 N N . PRO A 1 377 ? -0.025 -38.569 -19.171 1.00 63.62 377 PRO A N 1
ATOM 2950 C CA . PRO A 1 377 ? 0.537 -39.611 -20.011 1.00 63.62 377 PRO A CA 1
ATOM 2951 C C . PRO A 1 377 ? -0.605 -40.558 -20.365 1.00 63.62 377 PRO A C 1
ATOM 2953 O O . PRO A 1 377 ? -1.288 -41.062 -19.470 1.00 63.62 377 PRO A O 1
ATOM 2956 N N . ASP A 1 378 ? -0.833 -40.747 -21.663 1.00 60.34 378 ASP A N 1
ATOM 2957 C CA . ASP A 1 378 ? -1.743 -41.759 -22.171 1.00 60.34 378 ASP A CA 1
ATOM 2958 C C . ASP A 1 378 ? -1.404 -43.085 -21.489 1.00 60.34 378 ASP A C 1
ATOM 2960 O O . ASP A 1 378 ? -0.366 -43.700 -21.739 1.00 60.34 378 ASP A O 1
ATOM 2964 N N . ALA A 1 379 ? -2.283 -43.524 -20.589 1.00 58.25 379 ALA A N 1
ATOM 2965 C CA . ALA A 1 379 ? -2.275 -44.870 -20.050 1.00 58.25 379 ALA A CA 1
ATOM 2966 C C . ALA A 1 379 ? -2.724 -45.822 -21.172 1.00 58.25 379 ALA A C 1
ATOM 2968 O O . ALA A 1 379 ? -3.859 -46.301 -21.221 1.00 58.25 379 ALA A O 1
ATOM 2969 N N . HIS A 1 380 ? -1.827 -46.059 -22.123 1.00 64.62 380 HIS A N 1
ATOM 2970 C CA . HIS A 1 380 ? -1.937 -47.088 -23.143 1.00 64.62 380 HIS A CA 1
ATOM 2971 C C . HIS A 1 380 ? -0.777 -48.075 -22.992 1.00 64.62 380 HIS A C 1
ATOM 2973 O O . HIS A 1 380 ? 0.379 -47.755 -23.241 1.00 64.62 380 HIS A O 1
ATOM 2979 N N . GLY A 1 381 ? -1.133 -49.301 -22.594 1.00 58.00 381 GLY A N 1
ATOM 2980 C CA . GLY A 1 381 ? -0.254 -50.469 -22.481 1.00 58.00 381 GLY A CA 1
ATOM 2981 C C . GLY A 1 381 ? -0.066 -50.888 -21.018 1.00 58.00 381 GLY A C 1
ATOM 2982 O O . GLY A 1 381 ? 0.459 -50.123 -20.231 1.00 58.00 381 GLY A O 1
ATOM 2983 N N . ALA A 1 382 ? -0.465 -52.064 -20.535 1.00 55.59 382 ALA A N 1
ATOM 2984 C CA . ALA A 1 382 ? -0.705 -53.323 -21.216 1.00 55.59 382 ALA A CA 1
ATOM 2985 C C . ALA A 1 382 ? -1.696 -54.192 -20.416 1.00 55.59 382 ALA A C 1
ATOM 2987 O O . ALA A 1 382 ? -1.449 -54.542 -19.264 1.00 55.59 382 ALA A O 1
ATOM 2988 N N . ARG A 1 383 ? -2.795 -54.611 -21.055 1.00 55.38 383 ARG A N 1
ATOM 2989 C CA . ARG A 1 383 ? -3.512 -55.837 -20.678 1.00 55.38 383 ARG A CA 1
ATOM 2990 C C . ARG A 1 383 ? -2.785 -56.994 -21.361 1.00 55.38 383 ARG A C 1
ATOM 2992 O O . ARG A 1 383 ? -3.039 -57.282 -22.527 1.00 55.38 383 ARG A O 1
ATOM 2999 N N . GLN A 1 384 ? -1.854 -57.628 -20.654 1.00 56.03 384 GLN A N 1
ATOM 3000 C CA . GLN A 1 384 ? -1.377 -58.951 -21.047 1.00 56.03 384 GLN A CA 1
ATOM 3001 C C . GLN A 1 384 ? -2.505 -59.954 -20.787 1.00 56.03 384 GLN A C 1
ATOM 3003 O O . GLN A 1 384 ? -2.964 -60.117 -19.659 1.00 56.03 384 GLN A O 1
ATOM 3008 N N . SER A 1 385 ? -2.988 -60.574 -21.863 1.00 61.03 385 SER A N 1
ATOM 3009 C CA . SER A 1 385 ? -3.890 -61.723 -21.802 1.00 61.03 385 SER A CA 1
ATOM 3010 C C . SER A 1 385 ? -3.082 -62.961 -21.404 1.00 61.03 385 SER A C 1
ATOM 3012 O O . SER A 1 385 ? -2.065 -63.221 -22.050 1.00 61.03 385 SER A O 1
ATOM 3014 N N . PRO A 1 386 ? -3.491 -63.747 -20.395 1.00 65.31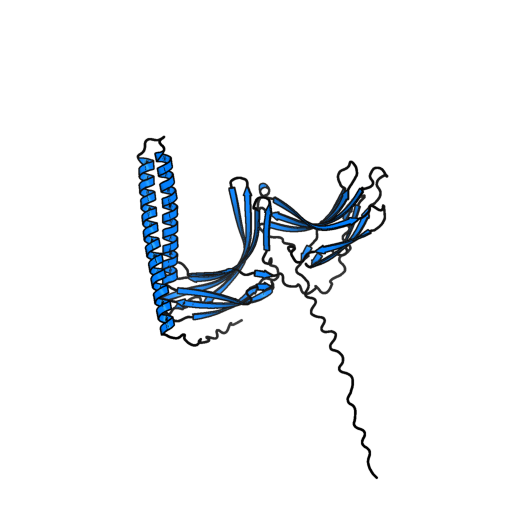 386 PRO A N 1
ATOM 3015 C CA . PRO A 1 386 ? -2.884 -65.045 -20.158 1.00 65.31 386 PRO A CA 1
ATOM 3016 C C . PRO A 1 386 ? -3.354 -66.031 -21.235 1.00 65.31 386 PRO A C 1
ATOM 3018 O O . PRO A 1 386 ? -4.539 -66.344 -21.356 1.00 65.31 386 PRO A O 1
ATOM 3021 N N . LEU A 1 387 ? -2.391 -66.491 -22.032 1.00 61.62 387 LEU A N 1
ATOM 3022 C CA . LEU A 1 387 ? -2.512 -67.647 -22.911 1.00 61.62 387 LEU A CA 1
ATOM 3023 C C . LEU A 1 387 ? -2.813 -68.893 -22.070 1.00 61.62 387 LEU A C 1
ATOM 3025 O O . LEU A 1 387 ? -2.057 -69.265 -21.176 1.00 61.62 387 LEU A O 1
ATOM 3029 N N . ASN A 1 388 ? -3.931 -69.518 -22.402 1.00 62.38 388 ASN A N 1
ATOM 3030 C CA . ASN A 1 388 ? -4.350 -70.840 -21.974 1.00 62.38 388 ASN A CA 1
ATOM 3031 C C . ASN A 1 388 ? -3.617 -71.894 -22.830 1.00 62.38 388 ASN A C 1
ATOM 3033 O O . ASN A 1 388 ? -3.638 -71.756 -24.056 1.00 62.38 388 ASN A O 1
ATOM 3037 N N . PRO A 1 389 ? -3.037 -72.958 -22.247 1.00 66.00 389 PRO A N 1
ATOM 3038 C CA . PRO A 1 389 ? -2.891 -74.209 -22.972 1.00 66.00 389 PRO A CA 1
ATOM 3039 C C . PRO A 1 389 ? -3.623 -75.344 -22.251 1.00 66.00 389 PRO A C 1
ATOM 3041 O O . PRO A 1 389 ? -3.332 -75.717 -21.116 1.00 66.00 389 PRO A O 1
ATOM 3044 N N . SER A 1 390 ? -4.584 -75.898 -22.975 1.00 67.38 390 SER A N 1
ATOM 3045 C CA . SER A 1 390 ? -5.270 -77.154 -22.716 1.00 67.38 390 SER A CA 1
ATOM 3046 C C . SER A 1 390 ? -4.396 -78.373 -23.055 1.00 67.38 390 SER A C 1
ATOM 3048 O O . SER A 1 390 ? -3.817 -78.408 -24.136 1.00 67.38 390 SER A O 1
ATOM 3050 N N . HIS A 1 391 ? -4.451 -79.376 -22.169 1.00 57.25 391 HIS A N 1
ATOM 3051 C CA . HIS A 1 391 ? -4.306 -80.831 -22.371 1.00 57.25 391 HIS A CA 1
ATOM 3052 C C . HIS A 1 391 ? -3.029 -81.423 -23.004 1.00 57.25 391 HIS A C 1
ATOM 3054 O O . HIS A 1 391 ? -2.811 -81.303 -24.206 1.00 57.25 391 HIS A O 1
ATOM 3060 N N . ALA A 1 392 ? -2.319 -82.247 -22.219 1.00 59.16 392 ALA A N 1
ATOM 3061 C CA . ALA A 1 392 ? -2.217 -83.705 -22.411 1.00 59.16 392 ALA A CA 1
ATOM 3062 C C . ALA A 1 392 ? -1.695 -84.367 -21.127 1.00 59.16 392 ALA A C 1
ATOM 3064 O O . ALA A 1 392 ? -0.693 -83.853 -20.581 1.00 59.16 392 ALA A O 1
#

Nearest PDB structures (foldseek):
  3lha-assembly1_A  TM=6.281E-01  e=6.492E-13  Mus musculus
  3lh8-assembly1_A  TM=6.207E-01  e=6.842E-13  Mus musculus
  4gej-assembly7_G  TM=7.699E-01  e=1.857E-06  Homo sapiens
  4r7v-assembly1_A  TM=7.286E-01  e=7.213E-07  Homo sapiens
  4gei-assembly1_A  TM=7.519E-01  e=2.827E-06  Homo sapiens

Foldseek 3Di:
DDDDDDFDDDDDPDPVVLVVVLVVLLVVLVVLQVQLVVLLVQLVVLLVVLVVQCVPDDPDDCSVVVSVVSNVSSVVSNVSSVVSNQVSQLSQFKAKDKDWPPLAAEAQDKIKIKIKIATQDWDKWDFKKKWKWKKKWKWDDDPPDIDIDIDTPDIDMDGQHGMDGHDHRDIDMTIDMDTHHLPDFFWDWDQDPPRIIITIWIKMKIWMGDPPGPIHIDMRTGGYDYDAAAPPPDPDQPPWDWDDDPFKIWTWSDQEDEAFDKTKTKIAGADDPPLWQFAKKKKFKWKWKFFDQDPVRTDIDIGTPWMDIDGHDHGDIDMDITTRHNNDGFADDDNGITIKIKIKIWGHTPPDPIDIDIDTHGYHHHHPPPPPPPDPPPPDDDDDDDDDDDDD

Solvent-accessible sur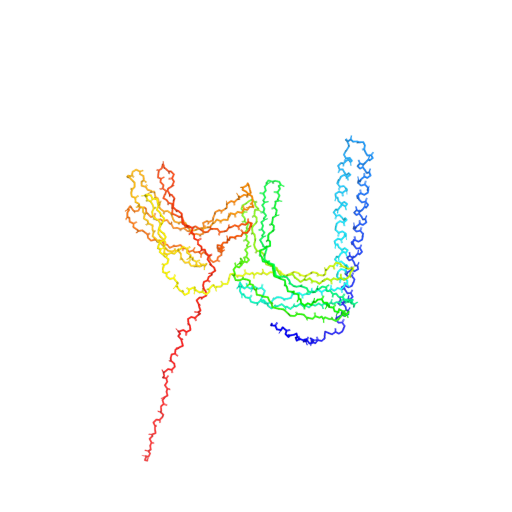face area (backbone atoms only — not comparable to full-atom values): 21646 Å² total; per-residue (Å²): 136,85,82,81,84,79,87,78,83,74,84,80,74,62,69,71,63,55,51,55,53,49,53,54,53,49,52,51,21,52,49,32,32,52,52,7,51,52,32,27,51,50,8,51,51,29,32,52,52,13,50,49,43,47,70,70,53,72,91,89,46,76,55,48,59,52,12,52,50,34,28,54,50,8,52,53,31,24,53,52,6,52,52,33,27,50,52,14,58,29,57,55,38,39,48,71,46,78,48,60,40,62,61,68,36,38,36,56,36,69,36,42,36,43,36,42,36,41,22,60,42,67,47,72,32,40,45,32,35,38,31,45,36,33,33,39,37,40,35,47,58,58,98,89,48,75,49,73,50,75,45,79,78,38,81,48,77,45,76,79,34,72,64,43,82,38,44,50,76,48,70,44,77,46,78,50,75,49,64,40,60,65,88,57,82,40,52,44,78,46,79,50,81,73,75,21,35,42,37,30,48,35,34,42,37,41,37,36,34,40,79,99,49,63,60,45,72,45,75,44,78,42,50,33,40,68,35,53,36,71,66,72,79,80,80,69,85,65,72,69,59,75,52,73,54,98,40,43,37,47,38,34,68,63,55,64,45,37,46,54,36,74,52,45,35,39,38,33,38,43,83,55,69,82,86,51,53,43,77,34,30,37,38,36,37,29,37,30,43,43,32,44,85,46,84,93,50,55,43,75,48,78,46,77,74,30,73,49,80,44,79,68,48,70,72,41,78,43,76,52,75,42,54,41,55,75,88,56,79,59,47,40,88,54,91,57,40,32,32,49,29,35,40,35,42,37,34,42,30,64,99,47,79,62,50,74,47,75,44,73,36,41,39,39,48,32,59,47,74,69,77,73,84,82,73,73,74,78,92,72,85,80,88,80,75,85,83,83,82,83,87,135

Radius of gyration: 32.33 Å; Cα contacts (8 Å, |Δi|>4): 813; chains: 1; bounding box: 63×125×76 Å

Secondary structure (DSSP, 8-state):
---------PPPPPHHHHHHHHHHHHHHHHHHHHHHHHHHHHHHHHHHHHHHHHHHSPSSSHHHHHHHHHHHHHHHHHHHHHHHHHHHHHHHHEEEEEEEESSEEETTPEEEEEEEEEESS-EEE--EEEEEEEEEEEEEEETTEEEEEEEEEEEEEEEEES-EEE-TT--EEEEEEEEPPTTSPPPEEEE-STT-EEEEEEEEEEEE--TTSPPEEEEEEEEEEPP-EEPP-----PPPEEEE-SSEEEEES-SEEETTPEEEEEEEEPP--GGG--SEEEEEEEEEEEE-SSTTT-EEEEEEEEEEEE---BT-EEEEEEE--TTSPPPEE-SSEEEEEEEEEEEE-TTSPPEEEEEEEEEEPPEE------------------------

Mean predicted aligned error: 9.69 Å